Protein 7E34 (pdb70)

Secondary structure (DSSP, 8-state):
--SS-EEEEEEESSSEEEEEE--SSSS--EEEEEE---SSS-S--HHHHHHHHHHTT---TTBPPEEEEEE-SS-EEEEEE--SEEHHHHHHHTSSS---HHHHHHHHHHHHHHHHHHHHTTEE-----GGGEEE-TTS-EEE---SS-EE--STT----S--S-GGG--HHHHTT-S---THHHHHHHHHHHHHHHHSS-SS--SSHHHHHHHHHHHT-PPPTTTSTTSSS-TT--TTPPP-----HHHH-SSS-HHHHHHHHHHT-S-TTTSPPHHHHHTSGGGGS---PPPP---/---EEEEHHHHHHHHGGGGSHHHHHHHHH-SS-SSS-HHHHHHHHHHHHHHT--GGG--HHHHHHHHHHHHHHH-S-TTGGGGGHHHHSGGGHHHHHHHHHHHHHHHHHHTTT-----HHHHHHHHTTSTTSGGGG---S--/-----SEEEES-SSS----

Sequence (459 aa):
SENFQKVEKIGEGTYGVVYKARNKLTGEVVALKKIRLDTETEGVPSTAIREISLLKELNHPNIVKLLDVIHTENKLYLVFEFLHQDLKKFMDASALTGIPLPLIKSYLFQLLQGLAFCHSHRVLHRDLKPQNLLINTEGAIKLADFGLARAFGVPVRTYTHEVVTLWYRAPEILLGCKYYSTAVDIWSLGCIFAEMVTRRALFPGDSEIDQLFRIFRTLGTPDEVVWPGVTSMPDYKPSFPKWARQDFSKVVPPLDEDGRSLLSQMLHYDPNKRISAKAALAHPFFQDVTKPVPHLRLGPCLVIQRQDMTAFFKLFDDDLIQDFLWMDCCCKIADKYLLAMTFVYFKRAKFTISEHTRINFFIALYLANTVEEDEEETKYEIFPWALGKNWRKLFPNFLKLRDQLWDRIDYRAIVSRRCCEEVMAIAPTHYIWQRERSVHESWIREQTTVDHFWGLDDD

Nearest PDB structures (foldseek):
  7e34-assembly1_B-2  TM=1.007E+00  e=5.065E-21  Homo sapiens
  5uq1-assembly2_D  TM=9.738E-01  e=5.180E-18  Homo sapiens
  5uq3-assembly1_B  TM=9.791E-01  e=8.400E-16  Homo sapiens
  2c41-assembly1_C  TM=2.484E-01  e=6.853E+00  Thermosynechococcus vestitus BP-1
  5uq1-assembly1_A  TM=9.968E-01  e=3.288E-51  Homo sapiens

Structure (mmCIF, N/CA/C/O backbone):
data_7E34
#
_entry.id   7E34
#
_cell.length_a   59.340
_cell.length_b   183.525
_cell.length_c   103.829
_cell.angle_alpha   90.000
_cell.angle_beta   90.000
_cell.angle_gamma   90.000
#
_symmetry.space_group_name_H-M   'C 2 2 21'
#
loop_
_entity.id
_entity.type
_entity.pdbx_description
1 polymer 'Cyclin-dependent kinase 2'
2 polymer 'Speedy protein A'
3 polymer 'SUN domain-containing protein 1'
4 non-polymer GLYCEROL
5 non-polymer 'ZINC ION'
6 water water
#
loop_
_atom_site.group_PDB
_atom_site.id
_atom_site.type_symbol
_atom_site.label_atom_id
_atom_site.label_alt_id
_atom_site.label_comp_id
_atom_site.label_asym_id
_atom_site.label_entity_id
_atom_site.label_seq_id
_atom_site.pdbx_PDB_ins_code
_atom_site.Cartn_x
_atom_site.Cartn_y
_atom_site.Cartn_z
_atom_site.occupancy
_atom_site.B_iso_or_equiv
_atom_site.auth_seq_id
_atom_site.auth_comp_id
_atom_site.auth_asym_id
_atom_site.auth_atom_id
_atom_site.pdbx_PDB_model_num
ATOM 1 N N . SER A 1 1 ? -19.491 -40.147 9.360 1.00 65.52 1 SER A N 1
ATOM 2 C CA . SER A 1 1 ? -18.582 -41.268 9.139 1.00 65.36 1 SER A CA 1
ATOM 3 C C . SER A 1 1 ? -19.342 -42.510 8.657 1.00 69.65 1 SER A C 1
ATOM 4 O O . SER A 1 1 ? -19.211 -42.874 7.485 1.00 69.31 1 SER A O 1
ATOM 7 N N . GLU A 1 2 ? -20.153 -43.133 9.556 1.00 66.42 2 GLU A N 1
ATOM 8 C CA . GLU A 1 2 ? -21.018 -44.313 9.351 1.00 66.26 2 GLU A CA 1
ATOM 9 C C . GLU A 1 2 ? -20.251 -45.594 8.984 1.00 69.65 2 GLU A C 1
ATOM 10 O O . GLU A 1 2 ? -20.209 -46.530 9.784 1.00 69.17 2 GLU A O 1
ATOM 16 N N . ASN A 1 3 ? -19.649 -45.629 7.778 1.00 66.07 3 ASN A N 1
ATOM 17 C CA . ASN A 1 3 ? -18.885 -46.756 7.225 1.00 65.58 3 ASN A CA 1
ATOM 18 C C . ASN A 1 3 ? -17.519 -46.992 7.912 1.00 67.55 3 ASN A C 1
ATOM 19 O O . ASN A 1 3 ? -16.707 -47.774 7.407 1.00 66.61 3 ASN A O 1
ATOM 24 N N . PHE A 1 4 ? -17.289 -46.334 9.071 1.00 62.92 4 PHE A N 1
ATOM 25 C CA . PHE A 1 4 ? -16.070 -46.436 9.872 1.00 62.09 4 PHE A CA 1
ATOM 26 C C . PHE A 1 4 ? -16.430 -46.796 11.310 1.00 66.50 4 PHE A C 1
ATOM 27 O O . PHE A 1 4 ? -17.181 -46.058 11.956 1.00 66.42 4 PHE A O 1
ATOM 35 N N . GLN A 1 5 ? -15.917 -47.940 11.803 1.00 63.01 5 GLN A N 1
ATOM 36 C CA . GLN A 1 5 ? -16.149 -48.395 13.175 1.00 62.69 5 GLN A CA 1
ATOM 37 C C . GLN A 1 5 ? -15.005 -47.884 14.047 1.00 66.01 5 GLN A C 1
ATOM 38 O O . GLN A 1 5 ? -13.876 -48.363 13.924 1.00 65.50 5 GLN A O 1
ATOM 44 N N . LYS A 1 6 ? -15.296 -46.876 14.895 1.00 62.09 6 LYS A N 1
ATOM 45 C CA . LYS A 1 6 ? -14.328 -46.245 15.794 1.00 61.61 6 LYS A CA 1
ATOM 46 C C . LYS A 1 6 ? -13.851 -47.233 16.858 1.00 65.34 6 LYS A C 1
ATOM 47 O O . LYS A 1 6 ? -14.656 -47.761 17.627 1.00 64.90 6 LYS A O 1
ATOM 53 N N . VAL A 1 7 ? -12.543 -47.516 16.848 1.00 61.73 7 VAL A N 1
ATOM 54 C CA . VAL A 1 7 ? -11.865 -48.446 17.748 1.00 61.56 7 VAL A CA 1
ATOM 55 C C . VAL A 1 7 ? -11.468 -47.721 19.038 1.00 66.14 7 VAL A C 1
ATOM 56 O O . VAL A 1 7 ? -11.954 -48.095 20.109 1.00 66.26 7 VAL A O 1
ATOM 60 N N . GLU A 1 8 ? -10.606 -46.685 18.941 1.00 62.56 8 GLU A N 1
ATOM 61 C CA . GLU A 1 8 ? -10.142 -45.908 20.098 1.00 62.37 8 GLU A CA 1
ATOM 62 C C . GLU A 1 8 ? -9.688 -44.491 19.746 1.00 66.21 8 GLU A C 1
ATOM 63 O O . GLU A 1 8 ? -9.332 -44.224 18.599 1.00 65.52 8 GLU A O 1
ATOM 69 N N . LYS A 1 9 ? -9.702 -43.593 20.745 1.00 63.31 9 LYS A N 1
ATOM 70 C CA . LYS A 1 9 ? -9.268 -42.200 20.620 1.00 63.43 9 LYS A CA 1
ATOM 71 C C . LYS A 1 9 ? -7.749 -42.168 20.777 1.00 68.66 9 LYS A C 1
ATOM 72 O O . LYS A 1 9 ? -7.218 -42.837 21.667 1.00 68.68 9 LYS A O 1
ATOM 78 N N . ILE A 1 10 ? -7.052 -41.412 19.909 1.00 65.84 10 ILE A N 1
ATOM 79 C CA . ILE A 1 10 ? -5.593 -41.295 19.961 1.00 66.01 10 ILE A CA 1
ATOM 80 C C . ILE A 1 10 ? -5.182 -39.865 20.333 1.00 71.81 10 ILE A C 1
ATOM 81 O O . ILE A 1 10 ? -4.824 -39.617 21.484 1.00 71.96 10 ILE A O 1
ATOM 86 N N . GLY A 1 11 ? -5.253 -38.950 19.370 1.00 69.50 11 GLY A N 1
ATOM 87 C CA . GLY A 1 11 ? -4.894 -37.551 19.562 1.00 70.09 11 GLY A CA 1
ATOM 88 C C . GLY A 1 11 ? -6.078 -36.636 19.790 1.00 76.22 11 GLY A C 1
ATOM 89 O O . GLY A 1 11 ? -7.229 -37.031 19.579 1.00 75.97 11 GLY A O 1
ATOM 90 N N . GLU A 1 12 ? -5.788 -35.398 20.231 1.00 74.61 12 GLU A N 1
ATOM 91 C CA . GLU A 1 12 ? -6.757 -34.330 20.515 1.00 75.29 12 GLU A CA 1
ATOM 92 C C . GLU A 1 12 ? -6.020 -32.982 20.606 1.00 81.27 12 GLU A C 1
ATOM 93 O O . GLU A 1 12 ? -4.865 -32.936 21.044 1.00 80.98 12 GLU A O 1
ATOM 99 N N . GLY A 1 13 ? -6.698 -31.912 20.192 1.00 79.13 13 GLY A N 1
ATOM 100 C CA . GLY A 1 13 ? -6.174 -30.551 20.222 1.00 79.47 13 GLY A CA 1
ATOM 101 C C . GLY A 1 13 ? -7.217 -29.497 19.908 1.00 84.40 13 GLY A C 1
ATOM 102 O O . GLY A 1 13 ? -8.416 -29.730 20.088 1.00 84.10 13 GLY A O 1
ATOM 103 N N . THR A 1 14 ? -6.761 -28.321 19.448 1.00 81.68 14 THR A N 1
ATOM 104 C CA . THR A 1 14 ? -7.639 -27.211 19.057 1.00 81.82 14 THR A CA 1
ATOM 105 C C . THR A 1 14 ? -8.293 -27.550 17.719 1.00 85.99 14 THR A C 1
ATOM 106 O O . THR A 1 14 ? -9.450 -27.189 17.486 1.00 85.40 14 THR A O 1
ATOM 110 N N . TYR A 1 15 ? -7.535 -28.266 16.855 1.00 82.91 15 TYR A N 1
ATOM 111 C CA . TYR A 1 15 ? -7.932 -28.736 15.525 1.00 82.70 15 TYR A CA 1
ATOM 112 C C . TYR A 1 15 ? -9.115 -29.709 15.573 1.00 84.32 15 TYR A C 1
ATOM 113 O O . TYR A 1 15 ? -10.020 -29.614 14.741 1.00 84.05 15 TYR A O 1
ATOM 122 N N . GLY A 1 16 ? -9.090 -30.617 16.549 1.00 78.67 16 GLY A N 1
ATOM 123 C CA . GLY A 1 16 ? -10.115 -31.634 16.741 1.00 77.30 16 GLY A CA 1
ATOM 124 C C . GLY A 1 16 ? -9.627 -32.877 17.455 1.00 77.79 16 GLY A C 1
ATOM 125 O O . GLY A 1 16 ? -8.668 -32.816 18.228 1.00 77.46 16 GLY A O 1
ATOM 126 N N . VAL A 1 17 ? -10.305 -34.011 17.207 1.00 71.50 17 VAL A N 1
ATOM 127 C CA . VAL A 1 17 ? -10.013 -35.312 17.819 1.00 69.80 17 VAL A CA 1
ATOM 128 C C . VAL A 1 17 ? -9.599 -36.334 16.749 1.00 70.12 17 VAL A C 1
ATOM 129 O O . VAL A 1 17 ? -10.220 -36.392 15.687 1.00 69.92 17 VAL A O 1
ATOM 133 N N . VAL A 1 18 ? -8.564 -37.144 17.038 1.00 63.71 18 VAL A N 1
ATOM 134 C CA . VAL A 1 18 ? -8.084 -38.189 16.130 1.00 62.33 18 VAL A CA 1
ATOM 135 C C . VAL A 1 18 ? -8.450 -39.564 16.705 1.00 64.25 18 VAL A C 1
ATOM 136 O O . VAL A 1 18 ? -8.201 -39.821 17.883 1.00 63.90 18 VAL A O 1
ATOM 140 N N . TYR A 1 19 ? -9.062 -40.430 15.873 1.00 59.29 19 TYR A N 1
ATOM 141 C CA . TYR A 1 19 ? -9.497 -41.783 16.240 1.00 58.29 19 TYR A CA 1
ATOM 142 C C . TYR A 1 19 ? -8.806 -42.871 15.404 1.00 61.10 19 TYR A C 1
ATOM 143 O O . TYR A 1 19 ? -8.134 -42.570 14.419 1.00 60.65 19 TYR A O 1
ATOM 152 N N . LYS A 1 20 ? -8.998 -44.138 15.805 1.00 57.13 20 LYS A N 1
ATOM 153 C CA . LYS A 1 20 ? -8.540 -45.350 15.125 1.00 56.91 20 LYS A CA 1
ATOM 154 C C . LYS A 1 20 ? -9.837 -45.993 14.616 1.00 61.55 20 LYS A C 1
ATOM 155 O O . LYS A 1 20 ? -10.793 -46.081 15.385 1.00 61.41 20 LYS A O 1
ATOM 161 N N . ALA A 1 21 ? -9.912 -46.376 13.326 1.00 58.24 21 ALA A N 1
ATOM 162 C CA . ALA A 1 21 ? -11.151 -46.940 12.774 1.00 58.03 21 ALA A CA 1
ATOM 163 C C . ALA A 1 21 ? -10.954 -48.011 11.698 1.00 62.11 21 ALA A C 1
ATOM 164 O O . ALA A 1 21 ? -9.875 -48.105 11.120 1.00 61.19 21 ALA A O 1
ATOM 166 N N . ARG A 1 22 ? -12.007 -48.814 11.432 1.00 59.53 22 ARG A N 1
ATOM 167 C CA . ARG A 1 22 ? -12.014 -49.844 10.389 1.00 59.89 22 ARG A CA 1
ATOM 168 C C . ARG A 1 22 ? -12.794 -49.344 9.146 1.00 64.46 22 ARG A C 1
ATOM 169 O O . ARG A 1 22 ? -12.887 -48.127 8.973 1.00 64.02 22 ARG A O 1
ATOM 177 N N . ASN A 1 23 ? -13.317 -50.241 8.269 1.00 61.64 23 ASN A N 1
ATOM 178 C CA . ASN A 1 23 ? -14.018 -49.810 7.049 1.00 61.82 23 ASN A CA 1
ATOM 179 C C . ASN A 1 23 ? -15.083 -50.805 6.514 1.00 67.14 23 ASN A C 1
ATOM 180 O O . ASN A 1 23 ? -15.603 -51.635 7.265 1.00 66.71 23 ASN A O 1
ATOM 185 N N . LYS A 1 24 ? -15.429 -50.663 5.210 1.00 64.47 24 LYS A N 1
ATOM 186 C CA . LYS A 1 24 ? -16.325 -51.513 4.414 1.00 64.17 24 LYS A CA 1
ATOM 187 C C . LYS A 1 24 ? -15.477 -52.197 3.331 1.00 67.75 24 LYS A C 1
ATOM 188 O O . LYS A 1 24 ? -15.921 -53.156 2.691 1.00 67.09 24 LYS A O 1
ATOM 194 N N . LEU A 1 25 ? -14.233 -51.695 3.163 1.00 64.44 25 LEU A N 1
ATOM 195 C CA . LEU A 1 25 ? -13.181 -52.208 2.283 1.00 64.26 25 LEU A CA 1
ATOM 196 C C . LEU A 1 25 ? -12.194 -52.953 3.194 1.00 67.19 25 LEU A C 1
ATOM 197 O O . LEU A 1 25 ? -11.076 -52.492 3.446 1.00 66.46 25 LEU A O 1
ATOM 202 N N . THR A 1 26 ? -12.668 -54.097 3.739 1.00 63.32 26 THR A N 1
ATOM 203 C CA . THR A 1 26 ? -12.009 -55.000 4.700 1.00 62.82 26 THR A CA 1
ATOM 204 C C . THR A 1 26 ? -11.680 -54.281 6.013 1.00 65.92 26 THR A C 1
ATOM 205 O O . THR A 1 26 ? -12.137 -53.155 6.241 1.00 65.04 26 THR A O 1
ATOM 209 N N . GLY A 1 27 ? -10.899 -54.950 6.864 1.00 62.29 27 GLY A N 1
ATOM 210 C CA . GLY A 1 27 ? -10.446 -54.417 8.140 1.00 61.64 27 GLY A CA 1
ATOM 211 C C . GLY A 1 27 ? -9.337 -53.405 7.947 1.00 63.93 27 GLY A C 1
ATOM 212 O O . GLY A 1 27 ? -8.291 -53.508 8.591 1.00 64.40 27 GLY A O 1
ATOM 213 N N . GLU A 1 28 ? -9.559 -52.435 7.034 1.00 58.10 28 GLU A N 1
ATOM 214 C CA . GLU A 1 28 ? -8.634 -51.361 6.705 1.00 57.16 28 GLU A CA 1
ATOM 215 C C . GLU A 1 28 ? -8.574 -50.418 7.903 1.00 59.45 28 GLU A C 1
ATOM 216 O O . GLU A 1 28 ? -9.471 -49.593 8.100 1.00 59.15 28 GLU A O 1
ATOM 222 N N . VAL A 1 29 ? -7.545 -50.606 8.744 1.00 54.53 29 VAL A N 1
ATOM 223 C CA . VAL A 1 29 ? -7.336 -49.801 9.942 1.00 53.66 29 VAL A CA 1
ATOM 224 C C . VAL A 1 29 ? -6.802 -48.447 9.491 1.00 56.64 29 VAL A C 1
ATOM 225 O O . VAL A 1 29 ? -5.825 -48.385 8.741 1.00 56.61 29 VAL A O 1
ATOM 229 N N . VAL A 1 30 ? -7.510 -47.375 9.875 1.00 51.94 30 VAL A N 1
ATOM 230 C CA . VAL A 1 30 ? -7.214 -45.994 9.481 1.00 51.02 30 VAL A CA 1
ATOM 231 C C . VAL A 1 30 ? -7.148 -45.029 10.678 1.00 53.59 30 VAL A C 1
ATOM 232 O O . VAL A 1 30 ? -7.419 -45.422 11.817 1.00 52.88 30 VAL A O 1
ATOM 236 N N . ALA A 1 31 ? -6.790 -43.764 10.400 1.00 49.11 31 ALA A N 1
ATOM 237 C CA . ALA A 1 31 ? -6.733 -42.686 11.374 1.00 48.25 31 ALA A CA 1
ATOM 238 C C . ALA A 1 31 ? -7.789 -41.662 10.962 1.00 51.78 31 ALA A C 1
ATOM 239 O O . ALA A 1 31 ? -7.583 -40.916 10.003 1.00 51.71 31 ALA A O 1
ATOM 241 N N . LEU A 1 32 ? -8.951 -41.681 11.640 1.00 47.80 32 LEU A N 1
ATOM 242 C CA . LEU A 1 32 ? -10.073 -40.782 11.369 1.00 47.52 32 LEU A CA 1
ATOM 243 C C . LEU A 1 32 ? -9.951 -39.492 12.188 1.00 53.35 32 LEU A C 1
ATOM 244 O O . LEU A 1 32 ? -10.132 -39.519 13.407 1.00 53.13 32 LEU A O 1
ATOM 249 N N . LYS A 1 33 ? -9.641 -38.368 11.516 1.00 51.49 33 LYS A N 1
ATOM 250 C CA . LYS A 1 33 ? -9.473 -37.055 12.150 1.00 52.17 33 LYS A CA 1
ATOM 251 C C . LYS A 1 33 ? -10.743 -36.194 12.021 1.00 59.40 33 LYS A C 1
ATOM 252 O O . LYS A 1 33 ? -11.107 -35.780 10.918 1.00 59.10 33 LYS A O 1
ATOM 258 N N . LYS A 1 34 ? -11.421 -35.954 13.156 1.00 58.45 34 LYS A N 1
ATOM 259 C CA . LYS A 1 34 ? -12.639 -35.146 13.241 1.00 59.53 34 LYS A CA 1
ATOM 260 C C . LYS A 1 34 ? -12.210 -33.703 13.504 1.00 66.98 34 LYS A C 1
ATOM 261 O O . LYS A 1 34 ? -11.453 -33.454 14.440 1.00 65.85 34 LYS A O 1
ATOM 267 N N . ILE A 1 35 ? -12.657 -32.765 12.655 1.00 67.44 35 ILE A N 1
ATOM 268 C CA . ILE A 1 35 ? -12.290 -31.350 12.757 1.00 69.00 35 ILE A CA 1
ATOM 269 C C . ILE A 1 35 ? -13.317 -30.546 13.560 1.00 78.16 35 ILE A C 1
ATOM 270 O O . ILE A 1 35 ? -14.528 -30.672 13.336 1.00 77.94 35 ILE A O 1
ATOM 275 N N . ARG A 1 36 ? -12.804 -29.712 14.493 1.00 78.13 36 ARG A N 1
ATOM 276 C CA . ARG A 1 36 ? -13.579 -28.810 15.339 1.00 79.44 36 ARG A CA 1
ATOM 277 C C . ARG A 1 36 ? -13.987 -27.577 14.514 1.00 86.45 36 ARG A C 1
ATOM 278 O O . ARG A 1 36 ? -13.186 -26.650 14.337 1.00 85.79 36 ARG A O 1
ATOM 286 N N . LEU A 1 37 ? -15.220 -27.599 13.966 1.00 85.56 37 LEU A N 1
ATOM 287 C CA . LEU A 1 37 ? -15.762 -26.504 13.158 1.00 86.58 37 LEU A CA 1
ATOM 288 C C . LEU A 1 37 ? -16.117 -25.322 14.051 1.00 93.96 37 LEU A C 1
ATOM 289 O O . LEU A 1 37 ? -16.788 -25.512 15.073 1.00 93.62 37 LEU A O 1
ATOM 294 N N . ASP A 1 38 ? -15.652 -24.105 13.664 1.00 92.88 38 ASP A N 1
ATOM 295 C CA . ASP A 1 38 ? -15.833 -22.830 14.378 1.00 93.70 38 ASP A CA 1
ATOM 296 C C . ASP A 1 38 ? -17.258 -22.606 14.919 1.00 98.67 38 ASP A C 1
ATOM 297 O O . ASP A 1 38 ? -18.238 -22.993 14.275 1.00 98.15 38 ASP A O 1
ATOM 302 N N . THR A 1 39 ? -17.351 -22.001 16.123 1.00 95.83 39 THR A N 1
ATOM 303 C CA . THR A 1 39 ? -18.602 -21.745 16.846 1.00 95.78 39 THR A CA 1
ATOM 304 C C . THR A 1 39 ? -19.479 -20.659 16.193 1.00 99.43 39 THR A C 1
ATOM 305 O O . THR A 1 39 ? -20.693 -20.859 16.085 1.00 99.01 39 THR A O 1
ATOM 309 N N . GLU A 1 40 ? -18.879 -19.515 15.779 1.00 95.59 40 GLU A N 1
ATOM 310 C CA . GLU A 1 40 ? -19.624 -18.398 15.180 1.00 95.08 40 GLU A CA 1
ATOM 311 C C . GLU A 1 40 ? -19.679 -18.441 13.648 1.00 96.74 40 GLU A C 1
ATOM 312 O O . GLU A 1 40 ? -20.771 -18.329 13.078 1.00 96.10 40 GLU A O 1
ATOM 318 N N . THR A 1 41 ? -18.509 -18.572 12.990 1.00 91.53 41 THR A N 1
ATOM 319 C CA . THR A 1 41 ? -18.411 -18.597 11.526 1.00 90.43 41 THR A CA 1
ATOM 320 C C . THR A 1 41 ? -18.996 -19.873 10.912 1.00 92.12 41 THR A C 1
ATOM 321 O O . THR A 1 41 ? -19.512 -19.818 9.793 1.00 91.87 41 THR A O 1
ATOM 325 N N . GLU A 1 42 ? -18.897 -21.016 11.647 1.00 86.39 42 GLU A N 1
ATOM 326 C CA . GLU A 1 42 ? -19.300 -22.390 11.280 1.00 84.89 42 GLU A CA 1
ATOM 327 C C . GLU A 1 42 ? -18.749 -22.787 9.874 1.00 85.10 42 GLU A C 1
ATOM 328 O O . GLU A 1 42 ? -19.341 -23.599 9.153 1.00 84.88 42 GLU A O 1
ATOM 334 N N . GLY A 1 43 ? -17.581 -22.222 9.555 1.00 78.10 43 GLY A N 1
ATOM 335 C CA . GLY A 1 43 ? -16.835 -22.456 8.327 1.00 76.08 43 GLY A CA 1
ATOM 336 C C . GLY A 1 43 ? -15.600 -23.293 8.593 1.00 75.38 43 GLY A C 1
ATOM 337 O O . GLY A 1 43 ? -15.117 -23.343 9.730 1.00 74.85 43 GLY A O 1
ATOM 338 N N . VAL A 1 44 ? -15.093 -23.970 7.547 1.00 68.37 44 VAL A N 1
ATOM 339 C CA . VAL A 1 44 ? -13.915 -24.840 7.621 1.00 66.45 44 VAL A CA 1
ATOM 340 C C . VAL A 1 44 ? -12.675 -23.990 7.972 1.00 67.52 44 VAL A C 1
ATOM 341 O O . VAL A 1 44 ? -12.481 -22.952 7.339 1.00 66.90 44 VAL A O 1
ATOM 345 N N . PRO A 1 45 ? -11.865 -24.363 9.001 1.00 62.16 45 PRO A N 1
ATOM 346 C CA . PRO A 1 45 ? -10.689 -23.540 9.350 1.00 61.30 45 PRO A CA 1
ATOM 347 C C . PRO A 1 45 ? -9.654 -23.464 8.233 1.00 63.90 45 PRO A C 1
ATOM 348 O O . PRO A 1 45 ? -9.526 -24.409 7.449 1.00 63.59 45 PRO A O 1
ATOM 352 N N . SER A 1 46 ? -8.914 -22.339 8.168 1.00 59.29 46 SER A N 1
ATOM 353 C CA . SER A 1 46 ? -7.869 -22.104 7.166 1.00 58.56 46 SER A CA 1
ATOM 354 C C . SER A 1 46 ? -6.827 -23.216 7.191 1.00 60.97 46 SER A C 1
ATOM 355 O O . SER A 1 46 ? -6.353 -23.628 6.132 1.00 60.53 46 SER A O 1
ATOM 358 N N . THR A 1 47 ? -6.526 -23.735 8.401 1.00 56.48 47 THR A N 1
ATOM 359 C CA . THR A 1 47 ? -5.586 -24.832 8.646 1.00 55.69 47 THR A CA 1
ATOM 360 C C . THR A 1 47 ? -6.067 -26.132 8.017 1.00 57.36 47 THR A C 1
ATOM 361 O O . THR A 1 47 ? -5.248 -26.900 7.518 1.00 56.88 47 THR A O 1
ATOM 365 N N . ALA A 1 48 ? -7.383 -26.379 8.041 1.00 52.48 48 ALA A N 1
ATOM 366 C CA . ALA A 1 48 ? -7.958 -27.589 7.467 1.00 52.01 48 ALA A CA 1
ATOM 367 C C . ALA A 1 48 ? -7.915 -27.547 5.945 1.00 54.58 48 ALA A C 1
ATOM 368 O O . ALA A 1 48 ? -7.494 -28.530 5.332 1.00 54.03 48 ALA A O 1
ATOM 370 N N . ILE A 1 49 ? -8.314 -26.405 5.339 1.00 50.35 49 ILE A N 1
ATOM 371 C CA . ILE A 1 49 ? -8.301 -26.221 3.882 1.00 49.60 49 ILE A CA 1
ATOM 372 C C . ILE A 1 49 ? -6.879 -26.416 3.348 1.00 52.80 49 ILE A C 1
ATOM 373 O O . ILE A 1 49 ? -6.693 -27.212 2.435 1.00 52.45 49 ILE A O 1
ATOM 378 N N . ARG A 1 50 ? -5.881 -25.757 3.971 1.00 48.61 50 ARG A N 1
ATOM 379 C CA . ARG A 1 50 ? -4.466 -25.866 3.596 1.00 48.01 50 ARG A CA 1
ATOM 380 C C . ARG A 1 50 ? -3.945 -27.307 3.690 1.00 51.24 50 ARG A C 1
ATOM 381 O O . ARG A 1 50 ? -3.282 -27.762 2.760 1.00 50.98 50 ARG A O 1
ATOM 389 N N . GLU A 1 51 ? -4.296 -28.034 4.777 1.00 46.88 51 GLU A N 1
ATOM 390 C CA . GLU A 1 51 ? -3.899 -29.427 5.014 1.00 46.18 51 GLU A CA 1
ATOM 391 C C . GLU A 1 51 ? -4.495 -30.369 3.962 1.00 48.90 51 GLU A C 1
ATOM 392 O O . GLU A 1 51 ? -3.751 -31.135 3.348 1.00 48.61 51 GLU A O 1
ATOM 398 N N . ILE A 1 52 ? -5.824 -30.303 3.752 1.00 44.36 52 ILE A N 1
ATOM 399 C CA . ILE A 1 52 ? -6.530 -31.139 2.780 1.00 43.79 52 ILE A CA 1
ATOM 400 C C . ILE A 1 52 ? -6.090 -30.815 1.349 1.00 47.46 52 ILE A C 1
ATOM 401 O O . ILE A 1 52 ? -5.816 -31.740 0.584 1.00 47.76 52 ILE A O 1
ATOM 406 N N . SER A 1 53 ? -5.997 -29.515 1.000 1.00 42.87 53 SER A N 1
ATOM 407 C CA . SER A 1 53 ? -5.597 -29.067 -0.337 1.00 42.08 53 SER A CA 1
ATOM 408 C C . SER A 1 53 ? -4.174 -29.481 -0.712 1.00 44.79 53 SER A C 1
ATOM 409 O O . SER A 1 53 ? -3.926 -29.759 -1.885 1.00 44.65 53 SER A O 1
ATOM 412 N N . LEU A 1 54 ? -3.254 -29.543 0.270 1.00 39.91 54 LEU A N 1
ATOM 413 C CA . LEU A 1 54 ? -1.878 -29.964 0.013 1.00 39.23 54 LEU A CA 1
ATOM 414 C C . LEU A 1 54 ? -1.764 -31.485 -0.079 1.00 42.91 54 LEU A C 1
ATOM 415 O O . LEU A 1 54 ? -1.243 -31.995 -1.074 1.00 42.58 54 LEU A O 1
ATOM 420 N N . LEU A 1 55 ? -2.285 -32.208 0.936 1.00 39.19 55 LEU A N 1
ATOM 421 C CA . LEU A 1 55 ? -2.254 -33.674 1.012 1.00 38.86 55 LEU A CA 1
ATOM 422 C C . LEU A 1 55 ? -3.011 -34.385 -0.124 1.00 42.88 55 LEU A C 1
ATOM 423 O O . LEU A 1 55 ? -2.719 -35.551 -0.410 1.00 42.45 55 LEU A O 1
ATOM 428 N N . LYS A 1 56 ? -3.950 -33.680 -0.787 1.00 39.56 56 LYS A N 1
ATOM 429 C CA . LYS A 1 56 ? -4.712 -34.211 -1.918 1.00 39.74 56 LYS A CA 1
ATOM 430 C C . LYS A 1 56 ? -3.800 -34.282 -3.164 1.00 44.47 56 LYS A C 1
ATOM 431 O O . LYS A 1 56 ? -4.158 -34.933 -4.152 1.00 43.77 56 LYS A O 1
ATOM 437 N N . GLU A 1 57 ? -2.609 -33.633 -3.090 1.00 41.84 57 GLU A N 1
ATOM 438 C CA . GLU A 1 57 ? -1.619 -33.555 -4.167 1.00 41.88 57 GLU A CA 1
ATOM 439 C C . GLU A 1 57 ? -0.201 -34.055 -3.772 1.00 45.39 57 GLU A C 1
ATOM 440 O O . GLU A 1 57 ? 0.689 -34.078 -4.628 1.00 45.16 57 GLU A O 1
ATOM 446 N N . LEU A 1 58 ? -0.005 -34.498 -2.512 1.00 41.55 58 LEU A N 1
ATOM 447 C CA . LEU A 1 58 ? 1.291 -35.008 -2.040 1.00 41.39 58 LEU A CA 1
ATOM 448 C C . LEU A 1 58 ? 1.302 -36.532 -1.887 1.00 45.94 58 LEU A C 1
ATOM 449 O O . LEU A 1 58 ? 0.754 -37.065 -0.917 1.00 45.58 58 LEU A O 1
ATOM 454 N N . ASN A 1 59 ? 1.925 -37.235 -2.844 1.00 43.07 59 ASN A N 1
ATOM 455 C CA . ASN A 1 59 ? 2.000 -38.694 -2.799 1.00 43.26 59 ASN A CA 1
ATOM 456 C C . ASN A 1 59 ? 3.450 -39.187 -2.793 1.00 46.95 59 ASN A C 1
ATOM 457 O O . ASN A 1 59 ? 4.022 -39.504 -3.840 1.00 47.03 59 ASN A O 1
ATOM 462 N N . HIS A 1 60 ? 4.038 -39.228 -1.586 1.00 42.48 60 HIS A N 1
ATOM 463 C CA . HIS A 1 60 ? 5.410 -39.654 -1.314 1.00 41.77 60 HIS A CA 1
ATOM 464 C C . HIS A 1 60 ? 5.400 -40.729 -0.204 1.00 45.09 60 HIS A C 1
ATOM 465 O O . HIS A 1 60 ? 4.586 -40.621 0.722 1.00 44.64 60 HIS A O 1
ATOM 472 N N . PRO A 1 61 ? 6.287 -41.762 -0.258 1.00 40.77 61 PRO A N 1
ATOM 473 C CA . PRO A 1 61 ? 6.268 -42.803 0.789 1.00 40.20 61 PRO A CA 1
ATOM 474 C C . PRO A 1 61 ? 6.622 -42.336 2.204 1.00 43.49 61 PRO A C 1
ATOM 475 O O . PRO A 1 61 ? 6.408 -43.093 3.151 1.00 43.46 61 PRO A O 1
ATOM 479 N N . ASN A 1 62 ? 7.157 -41.107 2.352 1.00 39.20 62 ASN A N 1
ATOM 480 C CA . ASN A 1 62 ? 7.538 -40.544 3.653 1.00 38.59 62 ASN A CA 1
ATOM 481 C C . ASN A 1 62 ? 6.663 -39.346 4.069 1.00 40.56 62 ASN A C 1
ATOM 482 O O . ASN A 1 62 ? 7.091 -38.498 4.853 1.00 39.56 62 ASN A O 1
ATOM 487 N N . ILE A 1 63 ? 5.428 -39.302 3.542 1.00 36.58 63 ILE A N 1
ATOM 488 C CA . ILE A 1 63 ? 4.398 -38.298 3.815 1.00 36.29 63 ILE A CA 1
ATOM 489 C C . ILE A 1 63 ? 3.111 -39.077 4.086 1.00 42.05 63 ILE A C 1
ATOM 490 O O . ILE A 1 63 ? 2.757 -39.954 3.291 1.00 42.47 63 ILE A O 1
ATOM 495 N N . VAL A 1 64 ? 2.431 -38.776 5.212 1.00 39.31 64 VAL A N 1
ATOM 496 C CA . VAL A 1 64 ? 1.196 -39.449 5.623 1.00 39.61 64 VAL A CA 1
ATOM 497 C C . VAL A 1 64 ? 0.106 -39.316 4.535 1.00 44.76 64 VAL A C 1
ATOM 498 O O . VAL A 1 64 ? -0.232 -38.205 4.124 1.00 44.92 64 VAL A O 1
ATOM 502 N N . LYS A 1 65 ? -0.376 -40.463 4.027 1.00 41.54 65 LYS A N 1
ATOM 503 C CA . LYS A 1 65 ? -1.371 -40.531 2.957 1.00 41.26 65 LYS A CA 1
ATOM 504 C C . LYS A 1 65 ? -2.798 -40.205 3.402 1.00 44.75 65 LYS A C 1
ATOM 505 O O . LYS A 1 65 ? -3.305 -40.797 4.360 1.00 44.58 65 LYS A O 1
ATOM 511 N N . LEU A 1 66 ? -3.441 -39.260 2.691 1.00 40.62 66 LEU A N 1
ATOM 512 C CA . LEU A 1 66 ? -4.831 -38.870 2.926 1.00 40.30 66 LEU A CA 1
ATOM 513 C C . LEU A 1 66 ? -5.695 -39.769 2.040 1.00 43.59 66 LEU A C 1
ATOM 514 O O . LEU A 1 66 ? -5.472 -39.845 0.832 1.00 42.85 66 LEU A O 1
ATOM 519 N N . LEU A 1 67 ? -6.654 -40.473 2.648 1.00 40.08 67 LEU A N 1
ATOM 520 C CA . LEU A 1 67 ? -7.489 -41.439 1.942 1.00 39.65 67 LEU A CA 1
ATOM 521 C C . LEU A 1 67 ? -8.848 -40.901 1.524 1.00 45.23 67 LEU A C 1
ATOM 522 O O . LEU A 1 67 ? -9.230 -41.096 0.371 1.00 45.42 67 LEU A O 1
ATOM 527 N N . ASP A 1 68 ? -9.582 -40.244 2.435 1.00 42.91 68 ASP A N 1
ATOM 528 C CA . ASP A 1 68 ? -10.897 -39.687 2.115 1.00 43.65 68 ASP A CA 1
ATOM 529 C C . ASP A 1 68 ? -11.211 -38.422 2.902 1.00 49.98 68 ASP A C 1
ATOM 530 O O . ASP A 1 68 ? -10.623 -38.184 3.960 1.00 49.86 68 ASP A O 1
ATOM 535 N N . VAL A 1 69 ? -12.110 -37.583 2.353 1.00 48.16 69 VAL A N 1
ATOM 536 C CA . VAL A 1 69 ? -12.542 -36.326 2.970 1.00 48.46 69 VAL A CA 1
ATOM 537 C C . VAL A 1 69 ? -14.076 -36.273 2.996 1.00 52.83 69 VAL A C 1
ATOM 538 O O . VAL A 1 69 ? -14.711 -36.070 1.961 1.00 52.60 69 VAL A O 1
ATOM 542 N N . ILE A 1 70 ? -14.654 -36.481 4.186 1.00 49.93 70 ILE A N 1
ATOM 543 C CA . ILE A 1 70 ? -16.095 -36.452 4.434 1.00 50.18 70 ILE A CA 1
ATOM 544 C C . ILE A 1 70 ? -16.450 -35.046 4.936 1.00 55.59 70 ILE A C 1
ATOM 545 O O . ILE A 1 70 ? -16.000 -34.647 6.011 1.00 54.73 70 ILE A O 1
ATOM 550 N N . HIS A 1 71 ? -17.218 -34.287 4.141 1.00 53.86 71 HIS A N 1
ATOM 551 C CA . HIS A 1 71 ? -17.638 -32.939 4.521 1.00 54.49 71 HIS A CA 1
ATOM 552 C C . HIS A 1 71 ? -19.160 -32.816 4.485 1.00 60.94 71 HIS A C 1
ATOM 553 O O . HIS A 1 71 ? -19.796 -33.104 3.465 1.00 60.70 71 HI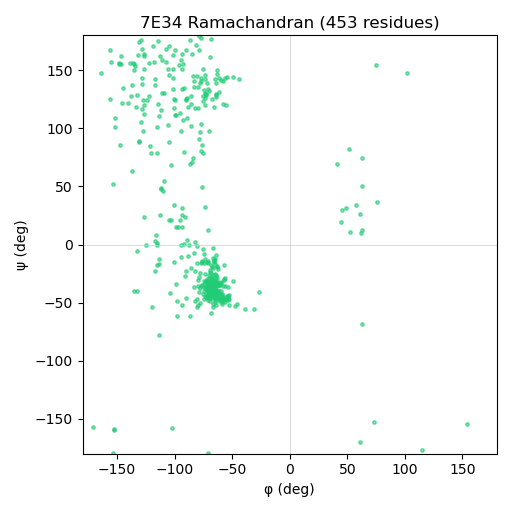S A O 1
ATOM 560 N N . THR A 1 72 ? -19.730 -32.402 5.623 1.00 59.05 72 THR A N 1
ATOM 561 C CA . THR A 1 72 ? -21.164 -32.183 5.819 1.00 59.64 72 THR A CA 1
ATOM 562 C C . THR A 1 72 ? -21.402 -30.812 6.459 1.00 64.43 72 THR A C 1
ATOM 563 O O . THR A 1 72 ? -20.439 -30.130 6.829 1.00 63.98 72 THR A O 1
ATOM 567 N N . GLU A 1 73 ? -22.688 -30.416 6.583 1.00 61.55 73 GLU A N 1
ATOM 568 C CA . GLU A 1 73 ? -23.158 -29.155 7.171 1.00 61.60 73 GLU A CA 1
ATOM 569 C C . GLU A 1 73 ? -22.356 -28.713 8.404 1.00 65.42 73 GLU A C 1
ATOM 570 O O . GLU A 1 73 ? -21.812 -27.607 8.404 1.00 65.49 73 GLU A O 1
ATOM 576 N N . ASN A 1 74 ? -22.259 -29.591 9.428 1.00 61.07 74 ASN A N 1
ATOM 577 C CA . ASN A 1 74 ? -21.571 -29.307 10.690 1.00 60.42 74 ASN A CA 1
ATOM 578 C C . ASN A 1 74 ? -20.329 -30.189 10.938 1.00 61.50 74 ASN A C 1
ATOM 579 O O . ASN A 1 74 ? -19.680 -30.038 11.977 1.00 60.53 74 ASN A O 1
ATOM 584 N N . LYS A 1 75 ? -19.985 -31.087 9.988 1.00 56.64 75 LYS A N 1
ATOM 585 C CA . LYS A 1 75 ? -18.844 -31.999 10.149 1.00 55.69 75 LYS A CA 1
ATOM 586 C C . LYS A 1 75 ? -17.765 -31.919 9.057 1.00 56.10 75 LYS A C 1
ATOM 587 O O . LYS A 1 75 ? -18.044 -31.503 7.930 1.00 55.68 75 LYS A O 1
ATOM 593 N N . LEU A 1 76 ? -16.531 -32.343 9.412 1.00 49.83 76 LEU A N 1
ATOM 594 C CA . LEU A 1 76 ? -15.372 -32.450 8.524 1.00 48.50 76 LEU A CA 1
ATOM 595 C C . LEU A 1 76 ? -14.415 -33.547 8.998 1.00 50.43 76 LEU A C 1
ATOM 596 O O . LEU A 1 76 ? -13.632 -33.349 9.930 1.00 48.96 76 LEU A O 1
ATOM 601 N N . TYR A 1 77 ? -14.497 -34.708 8.341 1.00 46.83 77 TYR A N 1
ATOM 602 C CA . TYR A 1 77 ? -13.673 -35.873 8.637 1.00 46.51 77 TYR A CA 1
ATOM 603 C C . TYR A 1 77 ? -12.523 -36.040 7.654 1.00 47.76 77 TYR A C 1
ATOM 604 O O . TYR A 1 77 ? -12.667 -35.771 6.462 1.00 46.97 77 TYR A O 1
ATOM 613 N N . LEU A 1 78 ? -11.382 -36.497 8.169 1.00 42.86 78 LEU A N 1
ATOM 614 C CA . LEU A 1 78 ? -10.168 -36.722 7.398 1.00 41.78 78 LEU A CA 1
ATOM 615 C C . LEU A 1 78 ? -9.692 -38.142 7.634 1.00 44.00 78 LEU A C 1
ATOM 616 O O . LEU A 1 78 ? -9.281 -38.479 8.748 1.00 43.85 78 LEU A O 1
ATOM 621 N N . VAL A 1 79 ? -9.768 -38.979 6.598 1.00 38.91 79 VAL A N 1
ATOM 622 C CA . VAL A 1 79 ? -9.315 -40.363 6.674 1.00 38.24 79 VAL A CA 1
ATOM 623 C C . VAL A 1 79 ? -7.829 -40.394 6.285 1.00 42.60 79 VAL A C 1
ATOM 624 O O . VAL A 1 79 ? -7.444 -39.847 5.248 1.00 41.52 79 VAL A O 1
ATOM 628 N N . PHE A 1 80 ? -6.997 -40.976 7.162 1.00 40.55 80 PHE A N 1
ATOM 629 C CA . PHE A 1 80 ? -5.546 -41.092 6.995 1.00 41.05 80 PHE A CA 1
ATOM 630 C C . PHE A 1 80 ? -5.087 -42.527 7.142 1.00 46.62 80 PHE A C 1
ATOM 631 O O . PHE A 1 80 ? -5.808 -43.352 7.714 1.00 46.18 80 PHE A O 1
ATOM 639 N N . GLU A 1 81 ? -3.853 -42.813 6.681 1.00 44.07 81 GLU A N 1
ATOM 640 C CA . GLU A 1 81 ? -3.258 -44.132 6.848 1.00 44.31 81 GLU A CA 1
ATOM 641 C C . GLU A 1 81 ? -2.864 -44.296 8.320 1.00 49.62 81 GLU A C 1
ATOM 642 O O . GLU A 1 81 ? -2.274 -43.380 8.902 1.00 48.86 81 GLU A O 1
ATOM 648 N N . PHE A 1 82 ? -3.273 -45.416 8.943 1.00 47.59 82 PHE A N 1
ATOM 649 C CA . PHE A 1 82 ? -2.950 -45.669 10.341 1.00 47.98 82 PHE A CA 1
ATOM 650 C C . PHE A 1 82 ? -1.465 -45.982 10.486 1.00 53.37 82 PHE A C 1
ATOM 651 O O . PHE A 1 82 ? -0.909 -46.762 9.708 1.00 53.44 82 PHE A O 1
ATOM 659 N N . LEU A 1 83 ? -0.832 -45.353 11.476 1.00 50.45 83 LEU A N 1
ATOM 660 C CA . LEU A 1 83 ? 0.570 -45.552 11.819 1.00 50.59 83 LEU A CA 1
ATOM 661 C C . LEU A 1 83 ? 0.615 -45.711 13.331 1.00 55.67 83 LEU A C 1
ATOM 662 O O . LEU A 1 83 ? 0.161 -44.824 14.060 1.00 55.58 83 LEU A O 1
ATOM 667 N N . HIS A 1 84 ? 1.088 -46.891 13.781 1.00 52.71 84 HIS A N 1
ATOM 668 C CA . HIS A 1 84 ? 1.181 -47.385 15.164 1.00 52.63 84 HIS A CA 1
ATOM 669 C C . HIS A 1 84 ? 1.405 -46.295 16.224 1.00 55.50 84 HIS A C 1
ATOM 670 O O . HIS A 1 84 ? 0.585 -46.190 17.140 1.00 54.73 84 HIS A O 1
ATOM 677 N N . GLN A 1 85 ? 2.465 -45.464 16.081 1.00 51.80 85 GLN A N 1
ATOM 678 C CA . GLN A 1 85 ? 2.754 -44.358 17.013 1.00 51.53 85 GLN A CA 1
ATOM 679 C C . GLN A 1 85 ? 3.592 -43.228 16.391 1.00 55.21 85 GLN A C 1
ATOM 680 O O . GLN A 1 85 ? 4.137 -43.386 15.298 1.00 54.45 85 GLN A O 1
ATOM 686 N N . ASP A 1 86 ? 3.672 -42.084 17.098 1.00 51.92 86 ASP A N 1
ATOM 687 C CA . ASP A 1 86 ? 4.449 -40.916 16.684 1.00 51.80 86 ASP A CA 1
ATOM 688 C C . ASP A 1 86 ? 5.865 -41.005 17.247 1.00 55.58 86 ASP A C 1
ATOM 689 O O . ASP A 1 86 ? 6.126 -41.850 18.109 1.00 54.90 86 ASP A O 1
ATOM 694 N N . LEU A 1 87 ? 6.781 -40.151 16.748 1.00 52.24 87 LEU A N 1
ATOM 695 C CA . LEU A 1 87 ? 8.177 -40.127 17.184 1.00 51.96 87 LEU A CA 1
ATOM 696 C C . LEU A 1 87 ? 8.306 -39.821 18.672 1.00 56.55 87 LEU A C 1
ATOM 697 O O . LEU A 1 87 ? 9.043 -40.533 19.350 1.00 56.41 87 LEU A O 1
ATOM 702 N N . LYS A 1 88 ? 7.555 -38.813 19.187 1.00 53.28 88 LYS A N 1
ATOM 703 C CA . LYS A 1 88 ? 7.563 -38.420 20.603 1.00 53.19 88 LYS A CA 1
ATOM 704 C C . LYS A 1 88 ? 7.291 -39.616 21.534 1.00 57.41 88 LYS A C 1
ATOM 705 O O . LYS A 1 88 ? 8.064 -39.831 22.468 1.00 56.71 88 LYS A O 1
ATOM 711 N N . LYS A 1 89 ? 6.245 -40.424 21.235 1.00 54.58 89 LYS A N 1
ATOM 712 C CA . LYS A 1 89 ? 5.891 -41.631 21.996 1.00 54.67 89 LYS A CA 1
ATOM 713 C C . LYS A 1 89 ? 6.993 -42.701 21.953 1.00 59.79 89 LYS A C 1
ATOM 714 O O . LYS A 1 89 ? 7.147 -43.450 22.916 1.00 59.41 89 LYS A O 1
ATOM 720 N N . PHE A 1 90 ? 7.764 -42.754 20.851 1.00 57.61 90 PHE A N 1
ATOM 721 C CA . PHE A 1 90 ? 8.875 -43.688 20.672 1.00 58.14 90 PHE A CA 1
ATOM 722 C C . PHE A 1 90 ? 10.124 -43.193 21.401 1.00 63.84 90 PHE A C 1
ATOM 723 O O . PHE A 1 90 ? 10.883 -44.010 21.928 1.00 63.50 90 PHE A O 1
ATOM 731 N N . MET A 1 91 ? 10.339 -41.861 21.427 1.00 61.73 91 MET A N 1
ATOM 732 C CA . MET A 1 91 ? 11.481 -41.241 22.107 1.00 62.32 91 MET A CA 1
ATOM 733 C C . MET A 1 91 ? 11.289 -41.318 23.620 1.00 67.63 91 MET A C 1
ATOM 734 O O . MET A 1 91 ? 12.268 -41.428 24.355 1.00 67.39 91 MET A O 1
ATOM 739 N N . ASP A 1 92 ? 10.027 -41.279 24.077 1.00 65.21 92 ASP A N 1
ATOM 740 C CA . ASP A 1 92 ? 9.667 -41.407 25.485 1.00 65.48 92 ASP A CA 1
ATOM 741 C C . ASP A 1 92 ? 9.826 -42.870 25.931 1.00 70.42 92 ASP A C 1
ATOM 742 O O . ASP A 1 92 ? 10.279 -43.118 27.053 1.00 70.03 92 ASP A O 1
ATOM 747 N N . ALA A 1 93 ? 9.474 -43.831 25.041 1.00 67.54 93 ALA A N 1
ATOM 748 C CA . ALA A 1 93 ? 9.589 -45.273 25.289 1.00 67.74 93 ALA A CA 1
ATOM 749 C C . ALA A 1 93 ? 11.052 -45.727 25.306 1.00 73.21 93 ALA A C 1
ATOM 750 O O . ALA A 1 93 ? 11.391 -46.655 26.042 1.00 73.02 93 ALA A O 1
ATOM 752 N N . SER A 1 94 ? 11.908 -45.070 24.493 1.00 70.78 94 SER A N 1
ATOM 753 C CA . SER A 1 94 ? 13.349 -45.327 24.389 1.00 70.90 94 SER A CA 1
ATOM 754 C C . SER A 1 94 ? 14.129 -44.117 24.962 1.00 75.19 94 SER A C 1
ATOM 755 O O . SER A 1 94 ? 15.062 -43.604 24.336 1.00 74.53 94 SER A O 1
ATOM 758 N N . ALA A 1 95 ? 13.716 -43.654 26.157 1.00 72.39 95 ALA A N 1
ATOM 759 C CA . ALA A 1 95 ? 14.314 -42.506 26.839 1.00 72.57 95 ALA A CA 1
ATOM 760 C C . ALA A 1 95 ? 15.462 -42.908 27.762 1.00 77.79 95 ALA A C 1
ATOM 761 O O . ALA A 1 95 ? 16.320 -42.076 28.077 1.00 77.31 95 ALA A O 1
ATOM 763 N N . LEU A 1 96 ? 15.474 -44.175 28.201 1.00 75.41 96 LEU A N 1
ATOM 764 C CA . LEU A 1 96 ? 16.505 -44.685 29.104 1.00 75.77 96 LEU A CA 1
ATOM 765 C C . LEU A 1 96 ? 17.523 -45.562 28.384 1.00 80.68 96 LEU A C 1
ATOM 766 O O . LEU A 1 96 ? 18.722 -45.422 28.631 1.00 80.55 96 LEU A O 1
ATOM 771 N N . THR A 1 97 ? 17.057 -46.434 27.472 1.00 77.52 97 THR A N 1
ATOM 772 C CA . THR A 1 97 ? 17.937 -47.283 26.667 1.00 77.30 97 THR A CA 1
ATOM 773 C C . THR A 1 97 ? 18.530 -46.437 25.532 1.00 80.75 97 THR A C 1
ATOM 774 O O . THR A 1 97 ? 19.752 -46.410 25.362 1.00 80.63 97 THR A O 1
ATOM 778 N N . GLY A 1 98 ? 17.659 -45.731 24.806 1.00 76.22 98 GLY A N 1
ATOM 779 C CA . GLY A 1 98 ? 18.032 -44.866 23.693 1.00 75.45 98 GLY A CA 1
ATOM 780 C C . GLY A 1 98 ? 17.776 -45.495 22.341 1.00 77.92 98 GLY A C 1
ATOM 781 O O . GLY A 1 98 ? 17.877 -46.718 22.197 1.00 77.49 98 GLY A O 1
ATOM 782 N N . ILE A 1 99 ? 17.437 -44.653 21.340 1.00 73.41 99 ILE A N 1
ATOM 783 C CA . ILE A 1 99 ? 17.188 -45.076 19.955 1.00 72.72 99 ILE A CA 1
ATOM 784 C C . ILE A 1 99 ? 18.555 -45.438 19.341 1.00 75.82 99 ILE A C 1
ATOM 785 O O . ILE A 1 99 ? 19.475 -44.623 19.446 1.00 75.47 99 ILE A O 1
ATOM 790 N N . PRO A 1 100 ? 18.737 -46.635 18.724 1.00 71.72 100 PRO A N 1
ATOM 791 C CA . PRO A 1 100 ? 20.052 -46.960 18.140 1.00 71.49 100 PRO A CA 1
ATOM 792 C C . PRO A 1 100 ? 20.436 -46.014 17.001 1.00 75.79 100 PRO A C 1
ATOM 793 O O . PRO A 1 100 ? 19.555 -45.534 16.279 1.00 74.73 100 PRO A O 1
ATOM 797 N N . LEU A 1 101 ? 21.752 -45.726 16.863 1.00 73.26 101 LEU A N 1
ATOM 798 C CA . LEU A 1 101 ? 22.290 -44.827 15.832 1.00 73.26 101 LEU A CA 1
ATOM 799 C C . LEU A 1 101 ? 21.858 -45.200 14.396 1.00 76.73 101 LEU A C 1
ATOM 800 O O . LEU A 1 101 ? 21.425 -44.280 13.698 1.00 76.48 101 LEU A O 1
ATOM 805 N N . PRO A 1 102 ? 21.897 -46.486 13.928 1.00 72.62 102 PRO A N 1
ATOM 806 C CA . PRO A 1 102 ? 21.420 -46.774 12.557 1.00 72.28 102 PRO A CA 1
ATOM 807 C C . PRO A 1 102 ? 19.947 -46.405 12.340 1.00 75.38 102 PRO A C 1
ATOM 808 O O . PRO A 1 102 ? 19.589 -45.946 11.255 1.00 74.91 102 PRO A O 1
ATOM 812 N N . LEU A 1 103 ? 19.111 -46.569 13.388 1.00 71.39 103 LEU A N 1
ATOM 813 C CA . LEU A 1 103 ? 17.684 -46.239 13.386 1.00 70.83 103 LEU A CA 1
ATOM 814 C C . LEU A 1 103 ? 17.465 -44.714 13.391 1.00 73.53 103 LEU A C 1
ATOM 815 O O . LEU A 1 103 ? 16.522 -44.245 12.748 1.00 73.10 103 LEU A O 1
ATOM 820 N N . ILE A 1 104 ? 18.340 -43.946 14.101 1.00 68.74 104 ILE A N 1
ATOM 821 C CA . ILE A 1 104 ? 18.298 -42.472 14.145 1.00 67.74 104 ILE A CA 1
ATOM 822 C C . ILE A 1 104 ? 18.602 -41.957 12.733 1.00 70.36 104 ILE A C 1
ATOM 823 O O . ILE A 1 104 ? 17.894 -41.087 12.218 1.00 69.97 104 ILE A O 1
ATOM 828 N N . LYS A 1 105 ? 19.655 -42.534 12.118 1.00 65.75 105 LYS A N 1
ATOM 829 C CA . LYS A 1 105 ? 20.151 -42.253 10.776 1.00 64.75 105 LYS A CA 1
ATOM 830 C C . LYS A 1 105 ? 19.058 -42.526 9.742 1.00 66.80 105 LYS A C 1
ATOM 831 O O . LYS A 1 105 ? 18.821 -41.678 8.881 1.00 66.35 105 LYS A O 1
ATOM 837 N N . SER A 1 106 ? 18.375 -43.694 9.859 1.00 61.80 106 SER A N 1
ATOM 838 C CA . SER A 1 106 ? 17.284 -44.130 8.980 1.00 60.76 106 SER A CA 1
ATOM 839 C C . SER A 1 106 ? 16.140 -43.125 8.995 1.00 62.27 106 SER A C 1
ATOM 840 O O . SER A 1 106 ? 15.721 -42.676 7.929 1.00 61.65 106 SER A O 1
ATOM 843 N N . TYR A 1 107 ? 15.669 -42.748 10.200 1.00 57.35 107 TYR A N 1
ATOM 844 C CA . TYR A 1 107 ? 14.575 -41.800 10.376 1.00 56.67 107 TYR A CA 1
ATOM 845 C C . TYR A 1 107 ? 14.893 -40.427 9.804 1.00 59.28 107 TYR A C 1
ATOM 846 O O . TYR A 1 107 ? 14.069 -39.888 9.070 1.00 59.35 107 TYR A O 1
ATOM 855 N N . LEU A 1 108 ? 16.101 -39.892 10.083 1.00 54.32 108 LEU A N 1
ATOM 856 C CA . LEU A 1 108 ? 16.548 -38.591 9.568 1.00 53.23 108 LEU A CA 1
ATOM 857 C C . LEU A 1 108 ? 16.614 -38.586 8.029 1.00 55.52 108 LEU A C 1
ATOM 858 O O . LEU A 1 108 ? 16.173 -37.620 7.405 1.00 54.42 108 LEU A O 1
ATOM 863 N N . PHE A 1 109 ? 17.126 -39.681 7.434 1.00 51.69 109 PHE A N 1
ATOM 864 C CA . PHE A 1 109 ? 17.234 -39.858 5.985 1.00 51.37 109 PHE A CA 1
ATOM 865 C C . PHE A 1 109 ? 15.843 -39.884 5.344 1.00 55.17 109 PHE A C 1
ATOM 866 O O . PHE A 1 109 ? 15.634 -39.245 4.309 1.00 55.17 109 PHE A O 1
ATOM 874 N N . GLN A 1 110 ? 14.893 -40.598 5.984 1.00 50.59 110 GLN A N 1
ATOM 875 C CA . GLN A 1 110 ? 13.511 -40.728 5.532 1.00 49.79 110 GLN A CA 1
ATOM 876 C C . GLN A 1 110 ? 12.759 -39.401 5.634 1.00 53.41 110 GLN A C 1
ATOM 877 O O . GLN A 1 110 ? 12.026 -39.057 4.706 1.00 53.23 110 GLN A O 1
ATOM 883 N N . LEU A 1 111 ? 12.939 -38.657 6.751 1.00 49.40 111 LEU A N 1
ATOM 884 C CA . LEU A 1 111 ? 12.292 -37.356 6.960 1.00 49.02 111 LEU A CA 1
ATOM 885 C C . LEU A 1 111 ? 12.804 -36.334 5.951 1.00 52.32 111 LEU A C 1
ATOM 886 O O . LEU A 1 111 ? 12.008 -35.567 5.408 1.00 51.54 111 LEU A O 1
ATOM 891 N N . LEU A 1 112 ? 14.125 -36.357 5.673 1.00 49.11 112 LEU A N 1
ATOM 892 C CA . LEU A 1 112 ? 14.782 -35.485 4.697 1.00 49.30 112 LEU A CA 1
ATOM 893 C C . LEU A 1 112 ? 14.267 -35.759 3.281 1.00 54.20 112 LEU A C 1
ATOM 894 O O . LEU A 1 112 ? 14.047 -34.807 2.533 1.00 54.39 112 LEU A O 1
ATOM 899 N N . GLN A 1 113 ? 14.062 -37.055 2.928 1.00 50.36 113 GLN A N 1
ATOM 900 C CA . GLN A 1 113 ? 13.525 -37.508 1.641 1.00 50.06 113 GLN A CA 1
ATOM 901 C C . GLN A 1 113 ? 12.147 -36.888 1.376 1.00 54.80 113 GLN A C 1
ATOM 902 O O . GLN A 1 113 ? 11.905 -36.379 0.283 1.00 54.75 113 GLN A O 1
ATOM 908 N N . GLY A 1 114 ? 11.276 -36.929 2.386 1.00 51.84 114 GLY A N 1
ATOM 909 C CA . GLY A 1 114 ? 9.927 -36.374 2.327 1.00 51.86 114 GLY A CA 1
ATOM 910 C C . GLY A 1 114 ? 9.904 -34.860 2.277 1.00 55.73 114 GLY A C 1
ATOM 911 O O . GLY A 1 114 ? 9.108 -34.279 1.533 1.00 55.49 114 GLY A O 1
ATOM 912 N N . LEU A 1 115 ? 10.770 -34.211 3.086 1.00 51.77 115 LEU A N 1
ATOM 913 C CA . LEU A 1 115 ? 10.887 -32.752 3.157 1.00 51.35 115 LEU A CA 1
ATOM 914 C C . LEU A 1 115 ? 11.464 -32.184 1.861 1.00 55.11 115 LEU A C 1
ATOM 915 O O . LEU A 1 115 ? 11.051 -31.101 1.434 1.00 54.86 115 LEU A O 1
ATOM 920 N N . ALA A 1 116 ? 12.394 -32.929 1.224 1.00 51.18 116 ALA A N 1
ATOM 921 C CA . ALA A 1 116 ? 12.982 -32.547 -0.059 1.00 50.81 116 ALA A CA 1
ATOM 922 C C . ALA A 1 116 ? 11.889 -32.572 -1.125 1.00 54.61 116 ALA A C 1
ATOM 923 O O . ALA A 1 116 ? 11.857 -31.680 -1.973 1.00 54.42 116 ALA A O 1
ATOM 925 N N . PHE A 1 117 ? 10.955 -33.556 -1.037 1.00 50.53 117 PHE A N 1
ATOM 926 C CA . PHE A 1 117 ? 9.819 -33.681 -1.946 1.00 49.99 117 PHE A CA 1
ATOM 927 C C . PHE A 1 117 ? 8.896 -32.476 -1.791 1.00 53.51 117 PHE A C 1
ATOM 928 O O . PHE A 1 117 ? 8.390 -31.968 -2.793 1.00 53.18 117 PHE A O 1
ATOM 936 N N . CYS A 1 118 ? 8.706 -32.007 -0.541 1.00 49.55 118 CYS A N 1
ATOM 937 C CA . CYS A 1 118 ? 7.884 -30.840 -0.231 1.00 49.19 118 CYS A CA 1
ATOM 938 C C . CYS A 1 118 ? 8.510 -29.574 -0.805 1.00 54.04 118 CYS A C 1
ATOM 939 O O . CYS A 1 118 ? 7.850 -28.872 -1.568 1.00 53.70 118 CYS A O 1
ATOM 942 N N . HIS A 1 119 ? 9.792 -29.312 -0.475 1.00 51.12 119 HIS A N 1
ATOM 943 C CA . HIS A 1 119 ? 10.529 -28.129 -0.921 1.00 51.11 119 HIS A CA 1
ATOM 944 C C . HIS A 1 119 ? 10.738 -28.064 -2.438 1.00 54.17 119 HIS A C 1
ATOM 945 O O . HIS A 1 119 ? 10.753 -26.965 -2.997 1.00 53.51 119 HIS A O 1
ATOM 952 N N . SER A 1 120 ? 10.882 -29.224 -3.101 1.00 50.59 120 SER A N 1
ATOM 953 C CA . SER A 1 120 ? 11.031 -29.268 -4.556 1.00 50.66 120 SER A CA 1
ATOM 954 C C . SER A 1 120 ? 9.683 -28.951 -5.205 1.00 53.48 120 SER A C 1
ATOM 955 O O . SER A 1 120 ? 9.638 -28.222 -6.197 1.00 53.20 120 SER A O 1
ATOM 958 N N . HIS A 1 121 ? 8.584 -29.445 -4.599 1.00 48.91 121 HIS A N 1
ATOM 959 C CA . HIS A 1 121 ? 7.218 -29.176 -5.047 1.00 48.13 121 HIS A CA 1
ATOM 960 C C . HIS A 1 121 ? 6.631 -27.926 -4.352 1.00 49.83 121 HIS A C 1
ATOM 961 O O . HIS A 1 121 ? 5.413 -27.754 -4.264 1.00 48.73 121 HIS A O 1
ATOM 968 N N . ARG A 1 122 ? 7.550 -27.045 -3.895 1.00 45.40 122 ARG A N 1
ATOM 969 C CA . ARG A 1 122 ? 7.378 -25.750 -3.229 1.00 44.34 122 ARG A CA 1
ATOM 970 C C . ARG A 1 122 ? 6.243 -25.758 -2.186 1.00 46.30 122 ARG A C 1
ATOM 971 O O . ARG A 1 122 ? 5.192 -25.147 -2.390 1.00 46.35 122 ARG A O 1
ATOM 979 N N . VAL A 1 123 ? 6.478 -26.492 -1.069 1.00 40.76 123 VAL A N 1
ATOM 980 C CA . VAL A 1 123 ? 5.579 -26.673 0.084 1.00 39.55 123 VAL A CA 1
ATOM 981 C C . VAL A 1 123 ? 6.409 -26.577 1.378 1.00 41.65 123 VAL A C 1
ATOM 982 O O . VAL A 1 123 ? 7.418 -27.273 1.529 1.00 40.83 123 VAL A O 1
ATOM 986 N N . LEU A 1 124 ? 5.967 -25.715 2.303 1.00 37.14 124 LEU A N 1
ATOM 987 C CA . LEU A 1 124 ? 6.576 -25.500 3.611 1.00 36.47 124 LEU A CA 1
ATOM 988 C C . LEU A 1 124 ? 5.746 -26.265 4.633 1.00 40.00 124 LEU A C 1
ATOM 989 O O . LEU A 1 124 ? 4.539 -26.053 4.679 1.00 40.08 124 LEU A O 1
ATOM 994 N N . HIS A 1 125 ? 6.359 -27.160 5.434 1.00 35.42 125 HIS A N 1
ATOM 995 C CA . HIS A 1 125 ? 5.611 -27.914 6.444 1.00 34.59 125 HIS A CA 1
ATOM 996 C C . HIS A 1 125 ? 5.234 -27.009 7.616 1.00 38.30 125 HIS A C 1
ATOM 997 O O . HIS A 1 125 ? 4.156 -27.168 8.192 1.00 38.23 125 HIS A O 1
ATOM 1004 N N . ARG A 1 126 ? 6.153 -26.083 7.982 1.00 34.00 126 ARG A N 1
ATOM 1005 C CA . ARG A 1 126 ? 6.053 -25.052 9.028 1.00 33.30 126 ARG A CA 1
ATOM 1006 C C . ARG A 1 126 ? 5.647 -25.551 10.429 1.00 39.11 126 ARG A C 1
ATOM 1007 O O . ARG A 1 126 ? 5.350 -24.720 11.285 1.00 38.71 126 ARG A O 1
ATOM 1015 N N . ASP A 1 127 ? 5.633 -26.878 10.674 1.00 37.59 127 ASP A N 1
ATOM 1016 C CA . ASP A 1 127 ? 5.244 -27.438 11.975 1.00 38.59 127 ASP A CA 1
ATOM 1017 C C . ASP A 1 127 ? 5.893 -28.805 12.236 1.00 44.14 127 ASP A C 1
ATOM 1018 O O . ASP A 1 127 ? 5.208 -29.780 12.564 1.00 43.58 127 ASP A O 1
ATOM 1023 N N . LEU A 1 128 ? 7.226 -28.871 12.092 1.00 42.22 128 LEU A N 1
ATOM 1024 C CA . LEU A 1 128 ? 7.960 -30.117 12.303 1.00 42.50 128 LEU A CA 1
ATOM 1025 C C . LEU A 1 128 ? 8.338 -30.336 13.764 1.00 47.69 128 LEU A C 1
ATOM 1026 O O . LEU A 1 128 ? 9.273 -29.712 14.271 1.00 47.59 128 LEU A O 1
ATOM 1031 N N . LYS A 1 129 ? 7.576 -31.212 14.438 1.00 44.82 129 LYS A N 1
ATOM 1032 C CA . LYS A 1 129 ? 7.768 -31.609 15.835 1.00 44.94 129 LYS A CA 1
ATOM 1033 C C . LYS A 1 129 ? 7.624 -33.145 15.939 1.00 49.23 129 LYS A C 1
ATOM 1034 O O . LYS A 1 129 ? 6.964 -33.725 15.076 1.00 48.40 129 LYS A O 1
ATOM 1040 N N . PRO A 1 130 ? 8.223 -33.823 16.956 1.00 46.55 130 PRO A N 1
ATOM 1041 C CA . PRO A 1 130 ? 8.118 -35.296 17.039 1.00 46.68 130 PRO A CA 1
ATOM 1042 C C . PRO A 1 130 ? 6.705 -35.870 17.089 1.00 51.74 130 PRO A C 1
ATOM 1043 O O . PRO A 1 130 ? 6.489 -36.979 16.599 1.00 51.84 130 PRO A O 1
ATOM 1047 N N . GLN A 1 131 ? 5.745 -35.116 17.655 1.00 48.69 131 GLN A N 1
ATOM 1048 C CA . GLN A 1 131 ? 4.337 -35.524 17.728 1.00 48.70 131 GLN A CA 1
ATOM 1049 C C . GLN A 1 131 ? 3.722 -35.523 16.317 1.00 52.30 131 GLN A C 1
ATOM 1050 O O . GLN A 1 131 ? 2.789 -36.285 16.050 1.00 52.34 131 GLN A O 1
ATOM 1056 N N . ASN A 1 132 ? 4.260 -34.668 15.422 1.00 47.76 132 ASN A N 1
ATOM 1057 C CA . ASN A 1 132 ? 3.811 -34.514 14.042 1.00 47.16 132 ASN A CA 1
ATOM 1058 C C . ASN A 1 132 ? 4.591 -35.390 13.035 1.00 50.39 132 ASN A C 1
ATOM 1059 O O . ASN A 1 132 ? 4.504 -35.156 11.830 1.00 50.16 132 ASN A O 1
ATOM 1064 N N . LEU A 1 133 ? 5.343 -36.402 13.524 1.00 46.06 133 LEU A N 1
ATOM 1065 C CA . LEU A 1 133 ? 6.093 -37.343 12.679 1.00 45.29 133 LEU A CA 1
ATOM 1066 C C . LEU A 1 133 ? 5.708 -38.754 13.113 1.00 49.32 133 LEU A C 1
ATOM 1067 O O . LEU A 1 133 ? 5.914 -39.109 14.279 1.00 48.20 133 LEU A O 1
ATOM 1072 N N . LEU A 1 134 ? 5.080 -39.531 12.194 1.00 46.70 134 LEU A N 1
ATOM 1073 C CA . LEU A 1 134 ? 4.544 -40.870 12.488 1.00 46.80 134 LEU A CA 1
ATOM 1074 C C . LEU A 1 134 ? 5.395 -42.048 12.017 1.00 51.76 134 LEU A C 1
ATOM 1075 O O . LEU A 1 134 ? 5.823 -42.084 10.867 1.00 50.87 134 LEU A O 1
ATOM 1080 N N . ILE A 1 135 ? 5.584 -43.038 12.911 1.00 49.84 135 ILE A N 1
ATOM 1081 C CA . ILE A 1 135 ? 6.348 -44.265 12.651 1.00 50.23 135 ILE A CA 1
ATOM 1082 C C . ILE A 1 135 ? 5.435 -45.503 12.587 1.00 55.09 135 ILE A C 1
ATOM 1083 O O . ILE A 1 135 ? 4.319 -45.478 13.112 1.00 54.72 135 ILE A O 1
ATOM 1088 N N . ASN A 1 136 ? 5.921 -46.577 11.943 1.00 52.41 136 ASN A N 1
ATOM 1089 C CA . ASN A 1 136 ? 5.226 -47.859 11.832 1.00 52.78 136 ASN A CA 1
ATOM 1090 C C . ASN A 1 136 ? 6.147 -49.000 12.273 1.00 58.21 136 ASN A C 1
ATOM 1091 O O . ASN A 1 136 ? 7.352 -48.787 12.421 1.00 58.06 136 ASN A O 1
ATOM 1096 N N . THR A 1 137 ? 5.587 -50.208 12.455 1.00 55.66 137 THR A N 1
ATOM 1097 C CA . THR A 1 137 ? 6.319 -51.397 12.905 1.00 55.88 137 THR A CA 1
ATOM 1098 C C . THR A 1 137 ? 7.365 -51.934 11.906 1.00 60.45 137 THR A C 1
ATOM 1099 O O . THR A 1 137 ? 8.170 -52.783 12.299 1.00 60.48 137 THR A O 1
ATOM 1103 N N . GLU A 1 138 ? 7.376 -51.459 10.642 1.00 57.05 138 GLU A N 1
ATOM 1104 C CA . GLU A 1 138 ? 8.353 -51.968 9.674 1.00 56.95 138 GLU A CA 1
ATOM 1105 C C . GLU A 1 138 ? 9.516 -50.977 9.380 1.00 60.15 138 GLU A C 1
ATOM 1106 O O . GLU A 1 138 ? 10.225 -51.125 8.379 1.00 59.68 138 GLU A O 1
ATOM 1112 N N . GLY A 1 139 ? 9.738 -50.037 10.300 1.00 56.10 139 GLY A N 1
ATOM 1113 C CA . GLY A 1 139 ? 10.840 -49.080 10.250 1.00 55.51 139 GLY A CA 1
ATOM 1114 C C . GLY A 1 139 ? 10.732 -47.918 9.286 1.00 57.94 139 GLY A C 1
ATOM 1115 O O . GLY A 1 139 ? 11.749 -47.483 8.736 1.00 57.07 139 GLY A O 1
ATOM 1116 N N . ALA A 1 140 ? 9.514 -47.378 9.112 1.00 53.73 140 ALA A N 1
ATOM 1117 C CA . ALA A 1 140 ? 9.278 -46.241 8.228 1.00 53.07 140 ALA A CA 1
ATOM 1118 C C . ALA A 1 140 ? 8.646 -45.061 8.960 1.00 56.24 140 ALA A C 1
ATOM 1119 O O . ALA A 1 140 ? 7.645 -45.231 9.656 1.00 56.30 140 ALA A O 1
ATOM 1121 N N . ILE A 1 141 ? 9.260 -43.871 8.825 1.00 51.48 141 ILE A N 1
ATOM 1122 C CA . ILE A 1 141 ? 8.791 -42.611 9.415 1.00 50.28 141 ILE A CA 1
ATOM 1123 C C . ILE A 1 141 ? 8.153 -41.741 8.309 1.00 52.13 141 ILE A C 1
ATOM 1124 O O . ILE A 1 141 ? 8.579 -41.805 7.150 1.00 51.47 141 ILE A O 1
ATOM 1129 N N . LYS A 1 142 ? 7.111 -40.969 8.665 1.00 47.34 142 LYS A N 1
ATOM 1130 C CA . LYS A 1 142 ? 6.372 -40.109 7.738 1.00 46.31 142 LYS A CA 1
ATOM 1131 C C . LYS A 1 142 ? 6.106 -38.718 8.306 1.00 48.43 142 LYS A C 1
ATOM 1132 O O . LYS A 1 142 ? 5.968 -38.565 9.520 1.00 47.90 142 LYS A O 1
ATOM 1138 N N . LEU A 1 143 ? 6.018 -37.708 7.423 1.00 43.99 143 LEU A N 1
ATOM 1139 C CA . LEU A 1 143 ? 5.706 -36.337 7.815 1.00 43.57 143 LEU A CA 1
ATOM 1140 C C . LEU A 1 143 ? 4.189 -36.227 7.952 1.00 47.86 143 LEU A C 1
ATOM 1141 O O . LEU A 1 143 ? 3.456 -36.447 6.985 1.00 47.16 143 LEU A O 1
ATOM 1146 N N . ALA A 1 144 ? 3.721 -35.938 9.165 1.00 45.22 144 ALA A N 1
ATOM 1147 C CA . ALA A 1 144 ? 2.295 -35.809 9.452 1.00 45.56 144 ALA A CA 1
ATOM 1148 C C . ALA A 1 144 ? 1.939 -34.376 9.845 1.00 50.75 144 ALA A C 1
ATOM 1149 O O . ALA A 1 144 ? 2.833 -33.534 9.955 1.00 50.22 144 ALA A O 1
ATOM 1151 N N . ASP A 1 145 ? 0.627 -34.106 10.037 1.00 48.08 145 ASP A N 1
ATOM 1152 C CA . ASP A 1 145 ? 0.044 -32.821 10.433 1.00 48.04 145 ASP A CA 1
ATOM 1153 C C . ASP A 1 145 ? 0.504 -31.650 9.560 1.00 51.31 145 ASP A C 1
ATOM 1154 O O . ASP A 1 145 ? 1.425 -30.915 9.922 1.00 51.20 145 ASP A O 1
ATOM 1159 N N . PHE A 1 146 ? -0.145 -31.488 8.405 1.00 47.45 146 PHE A N 1
ATOM 1160 C CA . PHE A 1 146 ? 0.129 -30.407 7.460 1.00 47.06 146 PHE A CA 1
ATOM 1161 C C . PHE A 1 146 ? -0.816 -29.206 7.718 1.00 51.32 146 PHE A C 1
ATOM 1162 O O . PHE A 1 146 ? -1.094 -28.429 6.799 1.00 50.99 146 PHE A O 1
ATOM 1170 N N . GLY A 1 147 ? -1.294 -29.086 8.968 1.00 47.79 147 GLY A N 1
ATOM 1171 C CA . GLY A 1 147 ? -2.189 -28.029 9.433 1.00 47.45 147 GLY A CA 1
ATOM 1172 C C . GLY A 1 147 ? -1.625 -26.635 9.240 1.00 51.48 147 GLY A C 1
ATOM 1173 O O . GLY A 1 147 ? -2.311 -25.761 8.707 1.00 51.34 147 GLY A O 1
ATOM 1174 N N . LEU A 1 148 ? -0.354 -26.429 9.630 1.00 47.84 148 LEU A N 1
ATOM 1175 C CA . LEU A 1 148 ? 0.345 -25.149 9.483 1.00 47.57 148 LEU A CA 1
ATOM 1176 C C . LEU A 1 148 ? 1.131 -25.029 8.166 1.00 51.67 148 LEU A C 1
ATOM 1177 O O . LEU A 1 148 ? 1.753 -23.990 7.910 1.00 51.03 148 LEU A O 1
ATOM 1182 N N . ALA A 1 149 ? 1.076 -26.082 7.324 1.00 48.46 149 ALA A N 1
ATOM 1183 C CA . ALA A 1 149 ? 1.763 -26.147 6.032 1.00 47.96 149 ALA A CA 1
ATOM 1184 C C . ALA A 1 149 ? 1.131 -25.277 4.949 1.00 51.14 149 ALA A C 1
ATOM 1185 O O . ALA A 1 149 ? -0.092 -25.129 4.911 1.00 51.34 149 ALA A O 1
ATOM 1187 N N . ARG A 1 150 ? 1.971 -24.719 4.058 1.00 46.66 150 ARG A N 1
ATOM 1188 C CA . ARG A 1 150 ? 1.547 -23.859 2.949 1.00 45.89 150 ARG A CA 1
ATOM 1189 C C . ARG A 1 150 ? 2.432 -24.012 1.701 1.00 50.16 150 ARG A C 1
ATOM 1190 O O . ARG A 1 150 ? 3.597 -24.397 1.807 1.00 49.44 150 ARG A O 1
ATOM 1198 N N . ALA A 1 151 ? 1.877 -23.689 0.526 1.00 47.41 151 ALA A N 1
ATOM 1199 C CA . ALA A 1 151 ? 2.610 -23.741 -0.730 1.00 47.61 151 ALA A CA 1
ATOM 1200 C C . ALA A 1 151 ? 3.338 -22.409 -0.890 1.00 53.72 151 ALA A C 1
ATOM 1201 O O . ALA A 1 151 ? 2.696 -21.353 -0.863 1.00 53.40 151 ALA A O 1
ATOM 1203 N N . PHE A 1 152 ? 4.682 -22.452 -0.997 1.00 51.92 152 PHE A N 1
ATOM 1204 C CA . PHE A 1 152 ? 5.508 -21.246 -1.124 1.00 52.38 152 PHE A CA 1
ATOM 1205 C C . PHE A 1 152 ? 5.921 -20.926 -2.590 1.00 57.19 152 PHE A C 1
ATOM 1206 O O . PHE A 1 152 ? 6.784 -20.074 -2.820 1.00 56.89 152 PHE A O 1
ATOM 1214 N N . GLY A 1 153 ? 5.251 -21.563 -3.549 1.00 54.33 153 GLY A N 1
ATOM 1215 C CA . GLY A 1 153 ? 5.508 -21.387 -4.974 1.00 54.62 153 GLY A CA 1
ATOM 1216 C C . GLY A 1 153 ? 5.184 -20.017 -5.531 1.00 59.28 153 GLY A C 1
ATOM 1217 O O . GLY A 1 153 ? 6.020 -19.410 -6.207 1.00 58.60 153 GLY A O 1
ATOM 1218 N N . VAL A 1 154 ? 3.959 -19.534 -5.260 1.00 56.79 154 VAL A N 1
ATOM 1219 C CA . VAL A 1 154 ? 3.435 -18.237 -5.705 1.00 56.77 154 VAL A CA 1
ATOM 1220 C C . VAL A 1 154 ? 4.272 -17.101 -5.075 1.00 61.73 154 VAL A C 1
ATOM 1221 O O . VAL A 1 154 ? 4.469 -17.104 -3.856 1.00 61.47 154 VAL A O 1
ATOM 1225 N N . PRO A 1 155 ? 4.810 -16.151 -5.879 1.00 59.16 155 PRO A N 1
ATOM 1226 C CA . PRO A 1 155 ? 5.632 -15.079 -5.289 1.00 59.16 155 PRO A CA 1
ATOM 1227 C C . PRO A 1 155 ? 4.808 -13.995 -4.592 1.00 63.07 155 PRO A C 1
ATOM 1228 O O . PRO A 1 155 ? 3.581 -14.062 -4.599 1.00 62.83 155 PRO A O 1
ATOM 1232 N N . VAL A 1 156 ? 5.498 -13.002 -3.982 1.00 59.33 156 VAL A N 1
ATOM 1233 C CA . VAL A 1 156 ? 4.995 -11.821 -3.249 1.00 58.89 156 VAL A CA 1
ATOM 1234 C C . VAL A 1 156 ? 3.821 -12.144 -2.255 1.00 61.85 156 VAL A C 1
ATOM 1235 O O . VAL A 1 156 ? 3.134 -11.220 -1.805 1.00 61.34 156 VAL A O 1
ATOM 1239 N N . ARG A 1 157 ? 3.652 -13.432 -1.863 1.00 57.61 157 ARG A N 1
ATOM 1240 C CA . ARG A 1 157 ? 2.626 -13.851 -0.899 1.00 57.10 157 ARG A CA 1
ATOM 1241 C C . ARG A 1 157 ? 3.033 -13.466 0.518 1.00 62.19 157 ARG A C 1
ATOM 1242 O O . ARG A 1 157 ? 4.227 -13.404 0.814 1.00 61.44 157 ARG A O 1
ATOM 1250 N N . THR A 1 158 ? 2.044 -13.220 1.397 1.00 60.03 158 THR A N 1
ATOM 1251 C CA . THR A 1 158 ? 2.307 -12.825 2.783 1.00 60.27 158 THR A CA 1
ATOM 1252 C C . THR A 1 158 ? 2.557 -14.053 3.688 1.00 64.23 158 THR A C 1
ATOM 1253 O O . THR A 1 158 ? 1.989 -15.122 3.455 1.00 63.65 158 THR A O 1
ATOM 1257 N N . TYR A 1 159 ? 3.457 -13.892 4.686 1.00 60.99 159 TYR A N 1
ATOM 1258 C CA . TYR A 1 159 ? 3.875 -14.945 5.618 1.00 60.86 159 TYR A CA 1
ATOM 1259 C C . TYR A 1 159 ? 3.773 -14.518 7.081 1.00 66.07 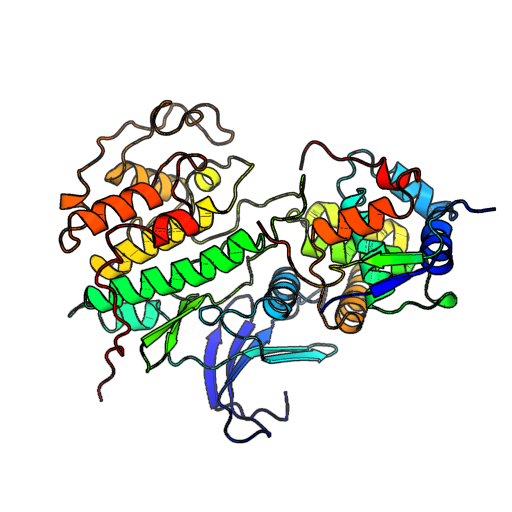159 TYR A C 1
ATOM 1260 O O . TYR A 1 159 ? 4.150 -13.392 7.427 1.00 65.92 159 TYR A O 1
ATOM 1269 N N . THR A 1 160 ? 3.278 -15.435 7.939 1.00 63.19 160 THR A N 1
ATOM 1270 C CA . THR A 1 160 ? 3.099 -15.223 9.382 1.00 63.13 160 THR A CA 1
ATOM 1271 C C . THR A 1 160 ? 4.270 -15.775 10.203 1.00 67.08 160 THR A C 1
ATOM 1272 O O . THR A 1 160 ? 4.950 -16.702 9.760 1.00 66.99 160 THR A O 1
ATOM 1276 N N . HIS A 1 161 ? 4.486 -15.213 11.403 1.00 63.21 161 HIS A N 1
ATOM 1277 C CA . HIS A 1 161 ? 5.553 -15.638 12.309 1.00 62.89 161 HIS A CA 1
ATOM 1278 C C . HIS A 1 161 ? 5.087 -16.724 13.285 1.00 67.00 161 HIS A C 1
ATOM 1279 O O . HIS A 1 161 ? 5.901 -17.535 13.722 1.00 66.12 161 HIS A O 1
ATOM 1286 N N . GLU A 1 162 ? 3.774 -16.764 13.598 1.00 64.50 162 GLU A N 1
ATOM 1287 C CA . GLU A 1 162 ? 3.166 -17.769 14.486 1.00 64.60 162 GLU A CA 1
ATOM 1288 C C . GLU A 1 162 ? 3.070 -19.077 13.679 1.00 68.10 162 GLU A C 1
ATOM 1289 O O . GLU A 1 162 ? 1.999 -19.389 13.148 1.00 67.59 162 GLU A O 1
ATOM 1295 N N . VAL A 1 163 ? 4.197 -19.815 13.547 1.00 64.63 163 VAL A N 1
ATOM 1296 C CA . VAL A 1 163 ? 4.215 -21.011 12.698 1.00 64.82 163 VAL A CA 1
ATOM 1297 C C . VAL A 1 163 ? 4.562 -22.329 13.419 1.00 68.66 163 VAL A C 1
ATOM 1298 O O . VAL A 1 163 ? 3.805 -23.289 13.263 1.00 68.71 163 VAL A O 1
ATOM 1302 N N . VAL A 1 164 ? 5.693 -22.414 14.140 1.00 64.16 164 VAL A N 1
ATOM 1303 C CA . VAL A 1 164 ? 6.088 -23.670 14.792 1.00 63.68 164 VAL A CA 1
ATOM 1304 C C . VAL A 1 164 ? 6.364 -23.451 16.286 1.00 67.90 164 VAL A C 1
ATOM 1305 O O . VAL A 1 164 ? 6.523 -22.304 16.706 1.00 67.68 164 VAL A O 1
ATOM 1309 N N . THR A 1 165 ? 6.376 -24.546 17.085 1.00 64.59 165 THR A N 1
ATOM 1310 C CA . THR A 1 165 ? 6.662 -24.543 18.528 1.00 64.55 165 THR A CA 1
ATOM 1311 C C . THR A 1 165 ? 8.037 -23.902 18.764 1.00 68.82 165 THR A C 1
ATOM 1312 O O . THR A 1 165 ? 8.944 -24.092 17.947 1.00 68.93 165 THR A O 1
ATOM 1316 N N . LEU A 1 166 ? 8.185 -23.141 19.865 1.00 64.98 166 LEU A N 1
ATOM 1317 C CA . LEU A 1 166 ? 9.435 -22.464 20.220 1.00 64.52 166 LEU A CA 1
ATOM 1318 C C . LEU A 1 166 ? 10.671 -23.353 20.082 1.00 67.28 166 LEU A C 1
ATOM 1319 O O . LEU A 1 166 ? 11.609 -22.977 19.380 1.00 67.34 166 LEU A O 1
ATOM 1324 N N . TRP A 1 167 ? 10.624 -24.558 20.684 1.00 62.31 167 TRP A N 1
ATOM 1325 C CA . TRP A 1 167 ? 11.690 -25.564 20.717 1.00 61.49 167 TRP A CA 1
ATOM 1326 C C . TRP A 1 167 ? 12.317 -25.883 19.349 1.00 64.71 167 TRP A C 1
ATOM 1327 O O . TRP A 1 167 ? 13.517 -26.174 19.281 1.00 64.41 167 TRP A O 1
ATOM 1338 N N . TYR A 1 168 ? 11.515 -25.787 18.268 1.00 60.42 168 TYR A N 1
ATOM 1339 C CA . TYR A 1 168 ? 11.925 -26.076 16.888 1.00 59.71 168 TYR A CA 1
ATOM 1340 C C . TYR A 1 168 ? 11.848 -24.840 15.979 1.00 63.68 168 TYR A C 1
ATOM 1341 O O . TYR A 1 168 ? 12.151 -24.938 14.785 1.00 62.90 168 TYR A O 1
ATOM 1350 N N . ARG A 1 169 ? 11.489 -23.671 16.558 1.00 61.03 169 ARG A N 1
ATOM 1351 C CA . ARG A 1 169 ? 11.361 -22.409 15.828 1.00 61.33 169 ARG A CA 1
ATOM 1352 C C . ARG A 1 169 ? 12.700 -21.832 15.374 1.00 67.36 169 ARG A C 1
ATOM 1353 O O . ARG A 1 169 ? 13.647 -21.748 16.163 1.00 66.94 169 ARG A O 1
ATOM 1361 N N . ALA A 1 170 ? 12.753 -21.444 14.082 1.00 65.19 170 ALA A N 1
ATOM 1362 C CA . ALA A 1 170 ? 13.894 -20.842 13.394 1.00 65.34 170 ALA A CA 1
ATOM 1363 C C . ALA A 1 170 ? 14.236 -19.464 13.993 1.00 70.48 170 ALA A C 1
ATOM 1364 O O . ALA A 1 170 ? 13.313 -18.730 14.365 1.00 69.12 170 ALA A O 1
ATOM 1366 N N . PRO A 1 171 ? 15.545 -19.095 14.103 1.00 69.15 171 PRO A N 1
ATOM 1367 C CA . PRO A 1 171 ? 15.898 -17.790 14.702 1.00 69.32 171 PRO A CA 1
ATOM 1368 C C . PRO A 1 171 ? 15.505 -16.569 13.869 1.00 73.95 171 PRO A C 1
ATOM 1369 O O . PRO A 1 171 ? 15.304 -15.502 14.445 1.00 73.39 171 PRO A O 1
ATOM 1373 N N . GLU A 1 172 ? 15.367 -16.733 12.529 1.00 71.17 172 GLU A N 1
ATOM 1374 C CA . GLU A 1 172 ? 14.940 -15.678 11.594 1.00 71.06 172 GLU A CA 1
ATOM 1375 C C . GLU A 1 172 ? 13.475 -15.278 11.821 1.00 75.38 172 GLU A C 1
ATOM 1376 O O . GLU A 1 172 ? 13.061 -14.203 11.389 1.00 74.65 172 GLU A O 1
ATOM 1382 N N . ILE A 1 173 ? 12.705 -16.156 12.497 1.00 72.82 173 ILE A N 1
ATOM 1383 C CA . ILE A 1 173 ? 11.309 -15.948 12.885 1.00 73.12 173 ILE A CA 1
ATOM 1384 C C . ILE A 1 173 ? 11.274 -15.488 14.360 1.00 78.09 173 ILE A C 1
ATOM 1385 O O . ILE A 1 173 ? 10.453 -14.636 14.713 1.00 77.83 173 ILE A O 1
ATOM 1390 N N . LEU A 1 174 ? 12.218 -15.997 15.195 1.00 75.09 174 LEU A N 1
ATOM 1391 C CA . LEU A 1 174 ? 12.390 -15.609 16.603 1.00 74.90 174 LEU A CA 1
ATOM 1392 C C . LEU A 1 174 ? 12.854 -14.161 16.690 1.00 78.96 174 LEU A C 1
ATOM 1393 O O . LEU A 1 174 ? 12.616 -13.497 17.700 1.00 78.65 174 LEU A O 1
ATOM 1398 N N . LEU A 1 175 ? 13.522 -13.682 15.630 1.00 75.88 175 LEU A N 1
ATOM 1399 C CA . LEU A 1 175 ? 13.986 -12.306 15.510 1.00 76.13 175 LEU A CA 1
ATOM 1400 C C . LEU A 1 175 ? 13.068 -11.495 14.570 1.00 80.85 175 LEU A C 1
ATOM 1401 O O . LEU A 1 175 ? 13.460 -10.441 14.055 1.00 80.61 175 LEU A O 1
ATOM 1406 N N . GLY A 1 176 ? 11.842 -12.004 14.398 1.00 77.60 176 GLY A N 1
ATOM 1407 C CA . GLY A 1 176 ? 10.751 -11.423 13.618 1.00 77.54 176 GLY A CA 1
ATOM 1408 C C . GLY A 1 176 ? 11.071 -10.880 12.243 1.00 81.57 176 GLY A C 1
ATOM 1409 O O . GLY A 1 176 ? 10.394 -9.961 11.775 1.00 80.95 176 GLY A O 1
ATOM 1410 N N . CYS A 1 177 ? 12.083 -11.452 11.577 1.00 78.63 177 CYS A N 1
ATOM 1411 C CA . CYS A 1 177 ? 12.479 -11.018 10.245 1.00 78.77 177 CYS A CA 1
ATOM 1412 C C . CYS A 1 177 ? 11.649 -11.714 9.185 1.00 80.11 177 CYS A C 1
ATOM 1413 O O . CYS A 1 177 ? 11.562 -12.945 9.172 1.00 79.26 177 CYS A O 1
ATOM 1416 N N . LYS A 1 178 ? 11.053 -10.918 8.281 1.00 75.30 178 LYS A N 1
ATOM 1417 C CA . LYS A 1 178 ? 10.249 -11.416 7.165 1.00 74.46 178 LYS A CA 1
ATOM 1418 C C . LYS A 1 178 ? 11.129 -12.152 6.145 1.00 77.71 178 LYS A C 1
ATOM 1419 O O . LYS A 1 178 ? 12.351 -12.205 6.316 1.00 77.87 178 LYS A O 1
ATOM 1425 N N . TYR A 1 179 ? 10.509 -12.720 5.097 1.00 72.99 179 TYR A N 1
ATOM 1426 C CA . TYR A 1 179 ? 11.177 -13.477 4.036 1.00 72.32 179 TYR A CA 1
ATOM 1427 C C . TYR A 1 179 ? 11.877 -14.740 4.569 1.00 75.01 179 TYR A C 1
ATOM 1428 O O . TYR A 1 179 ? 13.106 -14.767 4.713 1.00 74.38 179 TYR A O 1
ATOM 1437 N N . TYR A 1 180 ? 11.077 -15.770 4.894 1.00 70.68 180 TYR A N 1
ATOM 1438 C CA . TYR A 1 180 ? 11.575 -17.070 5.342 1.00 70.01 180 TYR A CA 1
ATOM 1439 C C . TYR A 1 180 ? 11.145 -18.145 4.344 1.00 72.68 180 TYR A C 1
ATOM 1440 O O . TYR A 1 180 ? 10.183 -17.934 3.597 1.00 72.22 180 TYR A O 1
ATOM 1449 N N . SER A 1 181 ? 11.869 -19.278 4.310 1.00 68.23 181 SER A N 1
ATOM 1450 C CA . SER A 1 181 ? 11.590 -20.381 3.385 1.00 67.43 181 SER A CA 1
ATOM 1451 C C . SER A 1 181 ? 12.059 -21.737 3.938 1.00 68.66 181 SER A C 1
ATOM 1452 O O . SER A 1 181 ? 12.208 -21.892 5.150 1.00 67.70 181 SER A O 1
ATOM 1455 N N . THR A 1 182 ? 12.258 -22.717 3.027 1.00 63.72 182 THR A N 1
ATOM 1456 C CA . THR A 1 182 ? 12.729 -24.101 3.201 1.00 62.68 182 THR A CA 1
ATOM 1457 C C . THR A 1 182 ? 13.630 -24.318 4.448 1.00 64.66 182 THR A C 1
ATOM 1458 O O . THR A 1 182 ? 13.466 -25.324 5.141 1.00 63.26 182 THR A O 1
ATOM 1462 N N . ALA A 1 183 ? 14.552 -23.367 4.725 1.00 61.16 183 ALA A N 1
ATOM 1463 C CA . ALA A 1 183 ? 15.518 -23.366 5.833 1.00 60.92 183 ALA A CA 1
ATOM 1464 C C . ALA A 1 183 ? 14.889 -23.485 7.231 1.00 65.26 183 ALA A C 1
ATOM 1465 O O . ALA A 1 183 ? 15.516 -24.042 8.137 1.00 65.06 183 ALA A O 1
ATOM 1467 N N . VAL A 1 184 ? 13.663 -22.957 7.403 1.00 61.52 184 VAL A N 1
ATOM 1468 C CA . VAL A 1 184 ? 12.909 -22.987 8.661 1.00 61.03 184 VAL A CA 1
ATOM 1469 C C . VAL A 1 184 ? 12.641 -24.436 9.075 1.00 63.73 184 VAL A C 1
ATOM 1470 O O . VAL A 1 184 ? 12.919 -24.806 10.218 1.00 63.41 184 VAL A O 1
ATOM 1474 N N . ASP A 1 185 ? 12.150 -25.256 8.128 1.00 59.54 185 ASP A N 1
ATOM 1475 C CA . ASP A 1 185 ? 11.867 -26.678 8.323 1.00 59.07 185 ASP A CA 1
ATOM 1476 C C . ASP A 1 185 ? 13.140 -27.479 8.647 1.00 62.48 185 ASP A C 1
ATOM 1477 O O . ASP A 1 185 ? 13.077 -28.410 9.453 1.00 61.83 185 ASP A O 1
ATOM 1482 N N . ILE A 1 186 ? 14.291 -27.092 8.040 1.00 58.81 186 ILE A N 1
ATOM 1483 C CA . ILE A 1 186 ? 15.611 -27.707 8.250 1.00 58.36 186 ILE A CA 1
ATOM 1484 C C . ILE A 1 186 ? 16.034 -27.548 9.721 1.00 62.40 186 ILE A C 1
ATOM 1485 O O . ILE A 1 186 ? 16.506 -28.515 10.328 1.00 61.55 186 ILE A O 1
ATOM 1490 N N . TRP A 1 187 ? 15.822 -26.339 10.291 1.00 59.77 187 TRP A N 1
ATOM 1491 C CA . TRP A 1 187 ? 16.128 -25.991 11.685 1.00 60.30 187 TRP A CA 1
ATOM 1492 C C . TRP A 1 187 ? 15.361 -26.886 12.667 1.00 64.86 187 TRP A C 1
ATOM 1493 O O . TRP A 1 187 ? 15.929 -27.304 13.678 1.00 64.01 187 TRP A O 1
ATOM 1504 N N . SER A 1 188 ? 14.078 -27.180 12.356 1.00 62.15 188 SER A N 1
ATOM 1505 C CA . SER A 1 188 ? 13.192 -28.027 13.152 1.00 62.19 188 SER A CA 1
ATOM 1506 C C . SER A 1 188 ? 13.653 -29.487 13.138 1.00 67.16 188 SER A C 1
ATOM 1507 O O . SER A 1 188 ? 13.660 -30.119 14.192 1.00 66.42 188 SER A O 1
ATOM 1510 N N . LEU A 1 189 ? 14.062 -30.011 11.958 1.00 65.30 189 LEU A N 1
ATOM 1511 C CA . LEU A 1 189 ? 14.563 -31.385 11.830 1.00 65.88 189 LEU A CA 1
ATOM 1512 C C . LEU A 1 189 ? 15.944 -31.571 12.450 1.00 70.79 189 LEU A C 1
ATOM 1513 O O . LEU A 1 189 ? 16.247 -32.662 12.934 1.00 70.41 189 LEU A O 1
ATOM 1518 N N . GLY A 1 190 ? 16.749 -30.505 12.446 1.00 67.98 190 GLY A N 1
ATOM 1519 C CA . GLY A 1 190 ? 18.063 -30.479 13.078 1.00 68.11 190 GLY A CA 1
ATOM 1520 C C . GLY A 1 190 ? 17.919 -30.586 14.586 1.00 72.76 190 GLY A C 1
ATOM 1521 O O . GLY A 1 190 ? 18.716 -31.262 15.243 1.00 72.80 190 GLY A O 1
ATOM 1522 N N . CYS A 1 191 ? 16.865 -29.945 15.137 1.00 68.98 191 CYS A N 1
ATOM 1523 C CA . CYS A 1 191 ? 16.533 -29.986 16.558 1.00 68.96 191 CYS A CA 1
ATOM 1524 C C . CYS A 1 191 ? 15.975 -31.362 16.927 1.00 72.20 191 CYS A C 1
ATOM 1525 O O . CYS A 1 191 ? 16.220 -31.841 18.035 1.00 71.78 191 CYS A O 1
ATOM 1528 N N . ILE A 1 192 ? 15.223 -31.987 15.993 1.00 68.42 192 ILE A N 1
ATOM 1529 C CA . ILE A 1 192 ? 14.621 -33.318 16.140 1.00 68.19 192 ILE A CA 1
ATOM 1530 C C . ILE A 1 192 ? 15.722 -34.393 16.130 1.00 72.50 192 ILE A C 1
ATOM 1531 O O . ILE A 1 192 ? 15.685 -35.317 16.951 1.00 71.92 192 ILE A O 1
ATOM 1536 N N . PHE A 1 193 ? 16.708 -34.243 15.216 1.00 69.48 193 PHE A N 1
ATOM 1537 C CA . PHE A 1 193 ? 17.866 -35.127 15.058 1.00 69.46 193 PHE A CA 1
ATOM 1538 C C . PHE A 1 193 ? 18.686 -35.197 16.344 1.00 74.27 193 PHE A C 1
ATOM 1539 O O . PHE A 1 193 ? 18.983 -36.300 16.806 1.00 74.21 193 PHE A O 1
ATOM 1547 N N . ALA A 1 194 ? 19.024 -34.026 16.928 1.00 70.88 194 ALA A N 1
ATOM 1548 C CA . ALA A 1 194 ? 19.773 -33.914 18.178 1.00 70.72 194 ALA A CA 1
ATOM 1549 C C . ALA A 1 194 ? 18.999 -34.564 19.334 1.00 75.19 194 ALA A C 1
ATOM 1550 O O . ALA A 1 194 ? 19.587 -35.323 20.103 1.00 75.19 194 ALA A O 1
ATOM 1552 N N . GLU A 1 195 ? 17.669 -34.315 19.404 1.00 71.54 195 GLU A N 1
ATOM 1553 C CA . GLU A 1 195 ? 16.738 -34.853 20.403 1.00 71.01 195 GLU A CA 1
ATOM 1554 C C . GLU A 1 195 ? 16.708 -36.388 20.421 1.00 74.84 195 GLU A C 1
ATOM 1555 O O . GLU A 1 195 ? 16.568 -36.978 21.491 1.00 74.05 195 GLU A O 1
ATOM 1561 N N . MET A 1 196 ? 16.836 -37.024 19.242 1.00 71.83 196 MET A N 1
ATOM 1562 C CA . MET A 1 196 ? 16.857 -38.482 19.097 1.00 71.78 196 MET A CA 1
ATOM 1563 C C . MET A 1 196 ? 18.124 -39.086 19.714 1.00 77.09 196 MET A C 1
ATOM 1564 O O . MET A 1 196 ? 18.063 -40.169 20.300 1.00 76.60 196 MET A O 1
ATOM 1569 N N . VAL A 1 197 ? 19.264 -38.378 19.584 1.00 74.88 197 VAL A N 1
ATOM 1570 C CA . VAL A 1 197 ? 20.573 -38.826 20.069 1.00 75.37 197 VAL A CA 1
ATOM 1571 C C . VAL A 1 197 ? 20.759 -38.582 21.579 1.00 80.22 197 VAL A C 1
ATOM 1572 O O . VAL A 1 197 ? 21.091 -39.525 22.300 1.00 79.85 197 VAL A O 1
ATOM 1576 N N . THR A 1 198 ? 20.554 -37.330 22.050 1.00 77.27 198 THR A N 1
ATOM 1577 C CA . THR A 1 198 ? 20.731 -36.952 23.458 1.00 77.17 198 THR A CA 1
ATOM 1578 C C . THR A 1 198 ? 19.520 -37.328 24.345 1.00 80.48 198 THR A C 1
ATOM 1579 O O . THR A 1 198 ? 19.565 -37.097 25.553 1.00 80.15 198 THR A O 1
ATOM 1583 N N . ARG A 1 199 ? 18.457 -37.909 23.751 1.00 76.96 199 ARG A N 1
ATOM 1584 C CA . ARG A 1 199 ? 17.221 -38.350 24.427 1.00 76.81 199 ARG A CA 1
ATOM 1585 C C . ARG A 1 199 ? 16.438 -37.189 25.092 1.00 80.55 199 ARG A C 1
ATOM 1586 O O . ARG A 1 199 ? 15.497 -37.439 25.851 1.00 80.38 199 ARG A O 1
ATOM 1594 N N . ARG A 1 200 ? 16.805 -35.928 24.775 1.00 76.76 200 ARG A N 1
ATOM 1595 C CA . ARG A 1 200 ? 16.181 -34.712 25.317 1.00 76.49 200 ARG A CA 1
ATOM 1596 C C . ARG A 1 200 ? 16.193 -33.553 24.307 1.00 79.57 200 ARG A C 1
ATOM 1597 O O . ARG A 1 200 ? 17.035 -33.538 23.411 1.00 79.19 200 ARG A O 1
ATOM 1605 N N . ALA A 1 201 ? 15.259 -32.590 24.449 1.00 75.66 201 ALA A N 1
ATOM 1606 C CA . ALA A 1 201 ? 15.139 -31.422 23.565 1.00 75.36 201 ALA A CA 1
ATOM 1607 C C . ALA A 1 201 ? 16.422 -30.591 23.523 1.00 79.48 201 ALA A C 1
ATOM 1608 O O . ALA A 1 201 ? 17.082 -30.431 24.550 1.00 79.15 201 ALA A O 1
ATOM 1610 N N . LEU A 1 202 ? 16.781 -30.083 22.333 1.00 76.33 202 LEU A N 1
ATOM 1611 C CA . LEU A 1 202 ? 17.992 -29.287 22.142 1.00 76.36 202 LEU A CA 1
ATOM 1612 C C . LEU A 1 202 ? 17.911 -27.928 22.841 1.00 81.13 202 LEU A C 1
ATOM 1613 O O . LEU A 1 202 ? 18.733 -27.651 23.714 1.00 80.99 202 LEU A O 1
ATOM 1618 N N . PHE A 1 203 ? 16.913 -27.103 22.491 1.00 78.37 203 PHE A N 1
ATOM 1619 C CA . PHE A 1 203 ? 16.734 -25.796 23.121 1.00 78.54 203 PHE A CA 1
ATOM 1620 C C . PHE A 1 203 ? 15.342 -25.712 23.790 1.00 82.76 203 PHE A C 1
ATOM 1621 O O . PHE A 1 203 ? 14.415 -25.142 23.207 1.00 81.94 203 PHE A O 1
ATOM 1629 N N . PRO A 1 204 ? 15.159 -26.301 24.998 1.00 80.09 204 PRO A N 1
ATOM 1630 C CA . PRO A 1 204 ? 13.838 -26.243 25.642 1.00 80.22 204 PRO A CA 1
ATOM 1631 C C . PRO A 1 204 ? 13.567 -24.900 26.321 1.00 84.89 204 PRO A C 1
ATOM 1632 O O . PRO A 1 204 ? 13.896 -24.708 27.494 1.00 84.69 204 PRO A O 1
ATOM 1636 N N . GLY A 1 205 ? 12.977 -23.979 25.565 1.00 81.88 205 GLY A N 1
ATOM 1637 C CA . GLY A 1 205 ? 12.662 -22.634 26.037 1.00 81.91 205 GLY A CA 1
ATOM 1638 C C . GLY A 1 205 ? 11.349 -22.501 26.780 1.00 85.97 205 GLY A C 1
ATOM 1639 O O . GLY A 1 205 ? 10.489 -23.385 26.702 1.00 85.52 205 GLY A O 1
ATOM 1640 N N . ASP A 1 206 ? 11.194 -21.382 27.510 1.00 82.60 206 ASP A N 1
ATOM 1641 C CA . ASP A 1 206 ? 9.991 -21.054 28.273 1.00 82.55 206 ASP A CA 1
ATOM 1642 C C . ASP A 1 206 ? 9.279 -19.824 27.687 1.00 86.29 206 ASP A 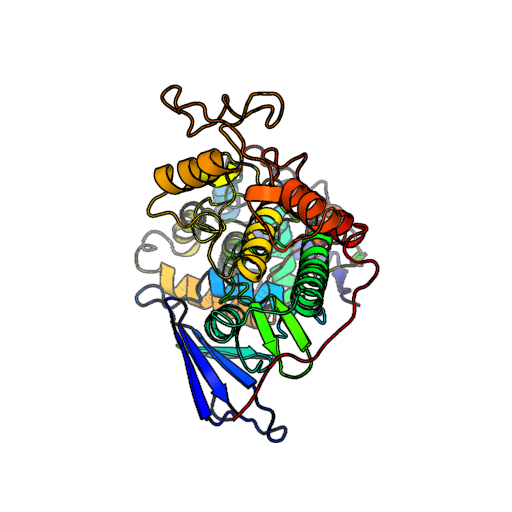C 1
ATOM 1643 O O . ASP A 1 206 ? 8.105 -19.596 27.983 1.00 86.30 206 ASP A O 1
ATOM 1648 N N . SER A 1 207 ? 9.994 -19.043 26.852 1.00 82.26 207 SER A N 1
ATOM 1649 C CA . SER A 1 207 ? 9.480 -17.854 26.164 1.00 82.01 207 SER A CA 1
ATOM 1650 C C . SER A 1 207 ? 10.256 -17.611 24.863 1.00 85.82 207 SER A C 1
ATOM 1651 O O . SER A 1 207 ? 11.147 -18.398 24.533 1.00 85.05 207 SER A O 1
ATOM 1654 N N . GLU A 1 208 ? 9.912 -16.538 24.122 1.00 82.89 208 GLU A N 1
ATOM 1655 C CA . GLU A 1 208 ? 10.571 -16.179 22.860 1.00 83.00 208 GLU A CA 1
ATOM 1656 C C . GLU A 1 208 ? 12.000 -15.670 23.076 1.00 87.69 208 GLU A C 1
ATOM 1657 O O . GLU A 1 208 ? 12.907 -16.102 22.358 1.00 87.39 208 GLU A O 1
ATOM 1663 N N . ILE A 1 209 ? 12.203 -14.771 24.071 1.00 84.40 209 ILE A N 1
ATOM 1664 C CA . ILE A 1 209 ? 13.522 -14.220 24.396 1.00 84.38 209 ILE A CA 1
ATOM 1665 C C . ILE A 1 209 ? 14.397 -15.276 25.105 1.00 87.89 209 ILE A C 1
ATOM 1666 O O . ILE A 1 209 ? 15.623 -15.211 25.006 1.00 87.70 209 ILE A O 1
ATOM 1671 N N . ASP A 1 210 ? 13.770 -16.258 25.783 1.00 84.16 210 ASP A N 1
ATOM 1672 C CA . ASP A 1 210 ? 14.488 -17.350 26.440 1.00 84.04 210 ASP A CA 1
ATOM 1673 C C . ASP A 1 210 ? 14.952 -18.386 25.408 1.00 87.63 210 ASP A C 1
ATOM 1674 O O . ASP A 1 210 ? 16.032 -18.954 25.580 1.00 87.54 210 ASP A O 1
ATOM 1679 N N . GLN A 1 211 ? 14.142 -18.630 24.344 1.00 83.38 211 GLN A N 1
ATOM 1680 C CA . GLN A 1 211 ? 14.470 -19.574 23.267 1.00 82.91 211 GLN A CA 1
ATOM 1681 C C . GLN A 1 211 ? 15.740 -19.137 22.538 1.00 87.29 211 GLN A C 1
ATOM 1682 O O . GLN A 1 211 ? 16.632 -19.962 22.347 1.00 86.63 211 GLN A O 1
ATOM 1688 N N . LEU A 1 212 ? 15.834 -17.835 22.181 1.00 84.68 212 LEU A N 1
ATOM 1689 C CA . LEU A 1 212 ? 16.996 -17.236 21.519 1.00 84.98 212 LEU A CA 1
ATOM 1690 C C . LEU A 1 212 ? 18.243 -17.400 22.373 1.00 90.52 212 LEU A C 1
ATOM 1691 O O . LEU A 1 212 ? 19.293 -17.754 21.840 1.00 90.64 212 LEU A O 1
ATOM 1696 N N . PHE A 1 213 ? 18.115 -17.183 23.699 1.00 87.93 213 PHE A N 1
ATOM 1697 C CA . PHE A 1 213 ? 19.205 -17.317 24.664 1.00 88.46 213 PHE A CA 1
ATOM 1698 C C . PHE A 1 213 ? 19.700 -18.755 24.792 1.00 94.26 213 PHE A C 1
ATOM 1699 O O . PHE A 1 213 ? 20.887 -18.953 25.041 1.00 94.20 213 PHE A O 1
ATOM 1707 N N . ARG A 1 214 ? 18.808 -19.751 24.603 1.00 92.06 214 ARG A N 1
ATOM 1708 C CA . ARG A 1 214 ? 19.155 -21.178 24.651 1.00 92.65 214 ARG A CA 1
ATOM 1709 C C . ARG A 1 214 ? 19.969 -21.570 23.412 1.00 98.72 214 ARG A C 1
ATOM 1710 O O . ARG A 1 214 ? 20.833 -22.447 23.487 1.00 98.23 214 ARG A O 1
ATOM 1718 N N . ILE A 1 215 ? 19.692 -20.903 22.279 1.00 96.97 215 ILE A N 1
ATOM 1719 C CA . ILE A 1 215 ? 20.381 -21.105 21.008 1.00 97.64 215 ILE A CA 1
ATOM 1720 C C . ILE A 1 215 ? 21.793 -20.495 21.096 1.00 103.91 215 ILE A C 1
ATOM 1721 O O . ILE A 1 215 ? 22.760 -21.156 20.722 1.00 103.59 215 ILE A O 1
ATOM 1726 N N . PHE A 1 216 ? 21.913 -19.268 21.647 1.00 102.30 216 PHE A N 1
ATOM 1727 C CA . PHE A 1 216 ? 23.202 -18.579 21.813 1.00 103.05 216 PHE A CA 1
ATOM 1728 C C . PHE A 1 216 ? 24.045 -19.162 22.968 1.00 109.55 216 PHE A C 1
ATOM 1729 O O . PHE A 1 216 ? 25.200 -18.774 23.152 1.00 109.29 216 PHE A O 1
ATOM 1737 N N . ARG A 1 217 ? 23.451 -20.072 23.752 1.00 107.93 217 ARG A N 1
ATOM 1738 C CA . ARG A 1 217 ? 24.082 -20.784 24.864 1.00 108.51 217 ARG A CA 1
ATOM 1739 C C . ARG A 1 217 ? 24.959 -21.904 24.275 1.00 113.43 217 ARG A C 1
ATOM 1740 O O . ARG A 1 217 ? 26.052 -22.176 24.781 1.00 112.77 217 ARG A O 1
ATOM 1748 N N . THR A 1 218 ? 24.468 -22.529 23.193 1.00 110.96 218 THR A N 1
ATOM 1749 C CA . THR A 1 218 ? 25.099 -23.638 22.491 1.00 111.34 218 THR A CA 1
ATOM 1750 C C . THR A 1 218 ? 25.862 -23.148 21.248 1.00 117.18 218 THR A C 1
ATOM 1751 O O . THR A 1 218 ? 27.079 -23.329 21.163 1.00 116.70 218 THR A O 1
ATOM 1755 N N . LEU A 1 219 ? 25.140 -22.538 20.293 1.00 115.49 219 LEU A N 1
ATOM 1756 C CA . LEU A 1 219 ? 25.683 -22.058 19.020 1.00 116.13 219 LEU A CA 1
ATOM 1757 C C . LEU A 1 219 ? 26.335 -20.672 19.094 1.00 122.58 219 LEU A C 1
ATOM 1758 O O . LEU A 1 219 ? 26.927 -20.228 18.107 1.00 122.01 219 LEU A O 1
ATOM 1763 N N . GLY A 1 220 ? 26.216 -20.004 20.241 1.00 121.60 220 GLY A N 1
ATOM 1764 C CA . GLY A 1 220 ? 26.787 -18.679 20.461 1.00 122.38 220 GLY A CA 1
ATOM 1765 C C . GLY A 1 220 ? 26.039 -17.554 19.775 1.00 127.75 220 GLY A C 1
ATOM 1766 O O . GLY A 1 220 ? 25.380 -17.773 18.755 1.00 127.31 220 GLY A O 1
ATOM 1767 N N . THR A 1 221 ? 26.145 -16.331 20.327 1.00 125.12 221 THR A N 1
ATOM 1768 C CA . THR A 1 221 ? 25.509 -15.126 19.779 1.00 126.27 221 THR A CA 1
ATOM 1769 C C . THR A 1 221 ? 26.074 -14.855 18.361 1.00 132.87 221 THR A C 1
ATOM 1770 O O . THR A 1 221 ? 27.291 -14.938 18.181 1.00 132.43 221 THR A O 1
ATOM 1774 N N . PRO A 1 222 ? 25.223 -14.614 17.332 1.00 132.27 222 PRO A N 1
ATOM 1775 C CA . PRO A 1 222 ? 25.754 -14.454 15.968 1.00 133.21 222 PRO A CA 1
ATOM 1776 C C . PRO A 1 222 ? 26.331 -13.085 15.627 1.00 140.31 222 PRO A C 1
ATOM 1777 O O . PRO A 1 222 ? 25.819 -12.056 16.067 1.00 139.77 222 PRO A O 1
ATOM 1781 N N . ASP A 1 223 ? 27.394 -13.098 14.803 1.00 139.51 223 ASP A N 1
ATOM 1782 C CA . ASP A 1 223 ? 28.120 -11.930 14.296 1.00 140.62 223 ASP A CA 1
ATOM 1783 C C . ASP A 1 223 ? 27.685 -11.641 12.844 1.00 147.44 223 ASP A C 1
ATOM 1784 O O . ASP A 1 223 ? 27.101 -12.516 12.200 1.00 147.16 223 ASP A O 1
ATOM 1789 N N . GLU A 1 224 ? 27.976 -10.427 12.326 1.00 145.95 224 GLU A N 1
ATOM 1790 C CA . GLU A 1 224 ? 27.608 -10.012 10.967 1.00 146.70 224 GLU A CA 1
ATOM 1791 C C . GLU A 1 224 ? 28.455 -10.666 9.849 1.00 153.15 224 GLU A C 1
ATOM 1792 O O . GLU A 1 224 ? 28.656 -10.063 8.790 1.00 152.61 224 GLU A O 1
ATOM 1798 N N . VAL A 1 225 ? 28.907 -11.914 10.073 1.00 152.06 225 VAL A N 1
ATOM 1799 C CA . VAL A 1 225 ? 29.681 -12.712 9.112 1.00 153.16 225 VAL A CA 1
ATOM 1800 C C . VAL A 1 225 ? 29.109 -14.130 8.998 1.00 158.96 225 VAL A C 1
ATOM 1801 O O . VAL A 1 225 ? 29.031 -14.670 7.892 1.00 158.63 225 VAL A O 1
ATOM 1805 N N . VAL A 1 226 ? 28.691 -14.714 10.142 1.00 156.96 226 VAL A N 1
ATOM 1806 C CA . VAL A 1 226 ? 28.046 -16.032 10.214 1.00 157.36 226 VAL A CA 1
ATOM 1807 C C . VAL A 1 226 ? 26.607 -15.816 9.708 1.00 162.13 226 VAL A C 1
ATOM 1808 O O . VAL A 1 226 ? 26.098 -16.616 8.920 1.00 161.76 226 VAL A O 1
ATOM 1812 N N . TRP A 1 227 ? 25.987 -14.698 10.147 1.00 159.82 227 TRP A N 1
ATOM 1813 C CA . TRP A 1 227 ? 24.662 -14.220 9.757 1.00 159.41 227 TRP A CA 1
ATOM 1814 C C . TRP A 1 227 ? 24.869 -12.756 9.304 1.00 164.12 227 TRP A C 1
ATOM 1815 O O . TRP A 1 227 ? 24.985 -11.877 10.162 1.00 163.60 227 TRP A O 1
ATOM 1826 N N . PRO A 1 228 ? 24.990 -12.489 7.974 1.00 161.52 228 PRO A N 1
ATOM 1827 C CA . PRO A 1 228 ? 25.285 -11.117 7.505 1.00 161.56 228 PRO A CA 1
ATOM 1828 C C . PRO A 1 228 ? 24.360 -9.998 7.995 1.00 165.53 228 PRO A C 1
ATOM 1829 O O . PRO A 1 228 ? 24.842 -8.894 8.250 1.00 165.10 228 PRO A O 1
ATOM 1833 N N . GLY A 1 229 ? 23.066 -10.286 8.122 1.00 162.09 229 GLY A N 1
ATOM 1834 C CA . GLY A 1 229 ? 22.080 -9.315 8.582 1.00 161.90 229 GLY A CA 1
ATOM 1835 C C . GLY A 1 229 ? 21.498 -9.642 9.940 1.00 165.71 229 GLY A C 1
ATOM 1836 O O . GLY A 1 229 ? 20.278 -9.607 10.108 1.00 165.08 229 GLY A O 1
ATOM 1837 N N . VAL A 1 230 ? 22.368 -9.955 10.922 1.00 162.51 230 VAL A N 1
ATOM 1838 C CA . VAL A 1 230 ? 21.954 -10.306 12.283 1.00 162.48 230 VAL A CA 1
ATOM 1839 C C . VAL A 1 230 ? 21.489 -9.058 13.068 1.00 166.75 230 VAL A C 1
ATOM 1840 O O . VAL A 1 230 ? 20.428 -9.108 13.687 1.00 166.12 230 VAL A O 1
ATOM 1844 N N . THR A 1 231 ? 22.261 -7.952 13.019 1.00 163.89 231 THR A N 1
ATOM 1845 C CA . THR A 1 231 ? 21.943 -6.700 13.720 1.00 163.84 231 THR A CA 1
ATOM 1846 C C . THR A 1 231 ? 20.797 -5.944 13.042 1.00 168.55 231 THR A C 1
ATOM 1847 O O . THR A 1 231 ? 19.903 -5.452 13.731 1.00 168.18 231 THR A O 1
ATOM 1851 N N . SER A 1 232 ? 20.825 -5.856 11.697 1.00 165.51 232 SER A N 1
ATOM 1852 C CA . SER A 1 232 ? 19.796 -5.183 10.902 1.00 165.31 232 SER A CA 1
ATOM 1853 C C . SER A 1 232 ? 18.560 -6.084 10.793 1.00 167.91 232 SER A C 1
ATOM 1854 O O . SER A 1 232 ? 18.380 -6.791 9.796 1.00 167.32 232 SER A O 1
ATOM 1857 N N . MET A 1 233 ? 17.734 -6.086 11.857 1.00 163.68 233 MET A N 1
ATOM 1858 C CA . MET A 1 233 ? 16.518 -6.901 11.970 1.00 163.15 233 MET A CA 1
ATOM 1859 C C . MET A 1 233 ? 15.344 -6.116 12.592 1.00 167.17 233 MET A C 1
ATOM 1860 O O . MET A 1 233 ? 15.597 -5.149 13.317 1.00 167.04 233 MET A O 1
ATOM 1865 N N . PRO A 1 234 ? 14.061 -6.505 12.344 1.00 163.55 234 PRO A N 1
ATOM 1866 C CA . PRO A 1 234 ? 12.940 -5.756 12.942 1.00 163.08 234 PRO A CA 1
ATOM 1867 C C . PRO A 1 234 ? 12.825 -5.931 14.456 1.00 164.77 234 PRO A C 1
ATOM 1868 O O . PRO A 1 234 ? 12.493 -4.968 15.148 1.00 164.35 234 PRO A O 1
ATOM 1872 N N . ASP A 1 235 ? 13.104 -7.147 14.970 1.00 159.67 235 ASP A N 1
ATOM 1873 C CA . ASP A 1 235 ? 13.042 -7.441 16.402 1.00 158.58 235 ASP A CA 1
ATOM 1874 C C . ASP A 1 235 ? 14.442 -7.658 17.006 1.00 160.60 235 ASP A C 1
ATOM 1875 O O . ASP A 1 235 ? 14.710 -8.684 17.639 1.00 160.00 235 ASP A O 1
ATOM 1880 N N . TYR A 1 236 ? 15.328 -6.665 16.807 1.00 156.59 236 TYR A N 1
ATOM 1881 C CA . TYR A 1 236 ? 16.697 -6.663 17.323 1.00 156.11 236 TYR A CA 1
ATOM 1882 C C . TYR A 1 236 ? 16.893 -5.508 18.304 1.00 158.27 236 TYR A C 1
ATOM 1883 O O . TYR A 1 236 ? 16.361 -4.414 18.097 1.00 157.66 236 TYR A O 1
ATOM 1892 N N . LYS A 1 237 ? 17.673 -5.761 19.363 1.00 153.62 237 LYS A N 1
ATOM 1893 C CA . LYS A 1 237 ? 18.003 -4.786 20.399 1.00 152.82 237 LYS A CA 1
ATOM 1894 C C . LYS A 1 237 ? 19.500 -4.907 20.744 1.00 155.25 237 LYS A C 1
ATOM 1895 O O . LYS A 1 237 ? 19.992 -6.034 20.849 1.00 154.95 237 LYS A O 1
ATOM 1901 N N . PRO A 1 238 ? 20.251 -3.786 20.914 1.00 150.48 238 PRO A N 1
ATOM 1902 C CA . PRO A 1 238 ? 21.691 -3.906 21.227 1.00 149.73 238 PRO A CA 1
ATOM 1903 C C . PRO A 1 238 ? 22.007 -4.547 22.581 1.00 152.10 238 PRO A C 1
ATOM 1904 O O . PRO A 1 238 ? 23.134 -4.999 22.786 1.00 151.63 238 PRO A O 1
ATOM 1908 N N . SER A 1 239 ? 21.002 -4.620 23.482 1.00 147.50 239 SER A N 1
ATOM 1909 C CA . SER A 1 239 ? 21.100 -5.206 24.823 1.00 146.67 239 SER A CA 1
ATOM 1910 C C . SER A 1 239 ? 21.333 -6.733 24.831 1.00 148.49 239 SER A C 1
ATOM 1911 O O . SER A 1 239 ? 21.495 -7.312 25.910 1.00 148.00 239 SER A O 1
ATOM 1914 N N . PHE A 1 240 ? 21.364 -7.377 23.637 1.00 143.77 240 PHE A N 1
ATOM 1915 C CA . PHE A 1 240 ? 21.598 -8.815 23.481 1.00 143.07 240 PHE A CA 1
ATOM 1916 C C . PHE A 1 240 ? 23.040 -9.176 23.881 1.00 146.27 240 PHE A C 1
ATOM 1917 O O . PHE A 1 240 ? 23.981 -8.580 23.352 1.00 145.52 240 PHE A O 1
ATOM 1925 N N . PRO A 1 241 ? 23.238 -10.131 24.820 1.00 142.87 241 PRO A N 1
ATOM 1926 C CA . PRO A 1 241 ? 24.605 -10.461 25.255 1.00 142.86 241 PRO A CA 1
ATOM 1927 C C . PRO A 1 241 ? 25.352 -11.443 24.353 1.00 147.04 241 PRO A C 1
ATOM 1928 O O . PRO A 1 241 ? 24.766 -12.414 23.870 1.00 146.64 241 PRO A O 1
ATOM 1932 N N . LYS A 1 242 ? 26.661 -11.194 24.151 1.00 143.70 242 LYS A N 1
ATOM 1933 C CA . LYS A 1 242 ? 27.554 -12.038 23.350 1.00 143.53 242 LYS A CA 1
ATOM 1934 C C . LYS A 1 242 ? 27.998 -13.257 24.165 1.00 147.70 242 LYS A C 1
ATOM 1935 O O . LYS A 1 242 ? 28.349 -13.108 25.335 1.00 147.45 242 LYS A O 1
ATOM 1941 N N . TRP A 1 243 ? 27.973 -14.457 23.554 1.00 144.46 243 TRP A N 1
ATOM 1942 C CA . TRP A 1 243 ? 28.357 -15.711 24.213 1.00 144.40 243 TRP A CA 1
ATOM 1943 C C . TRP A 1 243 ? 29.251 -16.624 23.348 1.00 146.77 243 TRP A C 1
ATOM 1944 O O . TRP A 1 243 ? 29.232 -16.523 22.118 1.00 146.29 243 TRP A O 1
ATOM 1955 N N . ALA A 1 244 ? 30.034 -17.512 24.007 1.00 141.92 244 ALA A N 1
ATOM 1956 C CA . ALA A 1 244 ? 30.953 -18.456 23.357 1.00 140.84 244 ALA A CA 1
ATOM 1957 C C . ALA A 1 244 ? 30.224 -19.654 22.764 1.00 142.77 244 ALA A C 1
ATOM 1958 O O . ALA A 1 244 ? 29.295 -20.185 23.380 1.00 142.26 244 ALA A O 1
ATOM 1960 N N . ARG A 1 245 ? 30.663 -20.092 21.575 1.00 137.87 245 ARG A N 1
ATOM 1961 C CA . ARG A 1 245 ? 30.075 -21.233 20.880 1.00 137.07 245 ARG A CA 1
ATOM 1962 C C . ARG A 1 245 ? 30.823 -22.536 21.170 1.00 139.00 245 ARG A C 1
ATOM 1963 O O . ARG A 1 245 ? 31.863 -22.811 20.567 1.00 138.29 245 ARG A O 1
ATOM 1971 N N . GLN A 1 246 ? 30.289 -23.328 22.122 1.00 134.39 246 GLN A N 1
ATOM 1972 C CA . GLN A 1 246 ? 30.839 -24.625 22.539 1.00 133.55 246 GLN A CA 1
ATOM 1973 C C . GLN A 1 246 ? 30.894 -25.627 21.368 1.00 135.42 246 GLN A C 1
ATOM 1974 O O . GLN A 1 246 ? 29.992 -25.627 20.525 1.00 134.98 246 GLN A O 1
ATOM 1980 N N . ASP A 1 247 ? 31.969 -26.445 21.303 1.00 130.31 247 ASP A N 1
ATOM 1981 C CA . ASP A 1 247 ? 32.179 -27.442 20.244 1.00 129.40 247 ASP A CA 1
ATOM 1982 C C . ASP A 1 247 ? 31.077 -28.498 20.228 1.00 131.12 247 ASP A C 1
ATOM 1983 O O . ASP A 1 247 ? 30.589 -28.896 21.289 1.00 130.12 247 ASP A O 1
ATOM 1988 N N . PHE A 1 248 ? 30.695 -28.950 19.020 1.00 125.87 248 PHE A N 1
ATOM 1989 C CA . PHE A 1 248 ? 29.638 -29.942 18.798 1.00 125.01 248 PHE A CA 1
ATOM 1990 C C . PHE A 1 248 ? 29.934 -31.317 19.412 1.00 127.83 248 PHE A C 1
ATOM 1991 O O . PHE A 1 248 ? 28.995 -32.093 19.620 1.00 128.23 248 PHE A O 1
ATOM 1999 N N . SER A 1 249 ? 31.221 -31.604 19.727 1.00 122.68 249 SER A N 1
ATOM 2000 C CA . SER A 1 249 ? 31.646 -32.844 20.386 1.00 122.11 249 SER A CA 1
ATOM 2001 C C . SER A 1 249 ? 30.986 -32.892 21.769 1.00 125.21 249 SER A C 1
ATOM 2002 O O . SER A 1 249 ? 30.451 -33.930 22.164 1.00 124.80 249 SER A O 1
ATOM 2005 N N . LYS A 1 250 ? 30.983 -31.737 22.470 1.00 121.19 250 LYS A N 1
ATOM 2006 C CA . LYS A 1 250 ? 30.382 -31.547 23.788 1.00 120.62 250 LYS A CA 1
ATOM 2007 C C . LYS A 1 250 ? 28.854 -31.559 23.658 1.00 123.63 250 LYS A C 1
ATOM 2008 O O . LYS A 1 250 ? 28.191 -32.240 24.440 1.00 122.99 250 LYS A O 1
ATOM 2014 N N . VAL A 1 251 ? 28.310 -30.832 22.645 1.00 119.76 251 VAL A N 1
ATOM 2015 C CA . VAL A 1 251 ? 26.873 -30.690 22.334 1.00 119.24 251 VAL A CA 1
ATOM 2016 C C . VAL A 1 251 ? 26.193 -32.046 22.122 1.00 122.05 251 VAL A C 1
ATOM 2017 O O . VAL A 1 251 ? 25.148 -32.300 22.723 1.00 121.47 251 VAL A O 1
ATOM 2021 N N . VAL A 1 252 ? 26.785 -32.909 21.280 1.00 118.00 252 VAL A N 1
ATOM 2022 C CA . VAL A 1 252 ? 26.224 -34.226 21.015 1.00 117.53 252 VAL A CA 1
ATOM 2023 C C . VAL A 1 252 ? 27.324 -35.325 21.162 1.00 120.78 252 VAL A C 1
ATOM 2024 O O . VAL A 1 252 ? 28.016 -35.669 20.200 1.00 120.36 252 VAL A O 1
ATOM 2028 N N . PRO A 1 253 ? 27.495 -35.865 22.395 1.00 116.92 253 PRO A N 1
ATOM 2029 C CA . PRO A 1 253 ? 28.537 -36.885 22.618 1.00 116.54 253 PRO A CA 1
ATOM 2030 C C . PRO A 1 253 ? 28.389 -38.219 21.856 1.00 119.20 253 PRO A C 1
ATOM 2031 O O . PRO A 1 253 ? 29.435 -38.695 21.416 1.00 118.69 253 PRO A O 1
ATOM 2035 N N . PRO A 1 254 ? 27.200 -38.864 21.662 1.00 114.90 254 PRO A N 1
ATOM 2036 C CA . PRO A 1 254 ? 27.189 -40.152 20.948 1.00 114.45 254 PRO A CA 1
ATOM 2037 C C . PRO A 1 254 ? 27.321 -40.065 19.425 1.00 117.81 254 PRO A C 1
ATOM 2038 O O . PRO A 1 254 ? 27.609 -41.088 18.801 1.00 117.64 254 PRO A O 1
ATOM 2042 N N . LEU A 1 255 ? 27.117 -38.873 18.823 1.00 113.56 255 LEU A N 1
ATOM 2043 C CA . LEU A 1 255 ? 27.239 -38.703 17.371 1.00 113.00 255 LEU A CA 1
ATOM 2044 C C . LEU A 1 255 ? 28.692 -38.646 16.904 1.00 115.94 255 LEU A C 1
ATOM 2045 O O . LEU A 1 255 ? 29.539 -38.063 17.587 1.00 115.43 255 LEU A O 1
ATOM 2050 N N . ASP A 1 256 ? 28.968 -39.242 15.725 1.00 111.81 256 ASP A N 1
ATOM 2051 C CA . ASP A 1 256 ? 30.295 -39.302 15.102 1.00 111.29 256 ASP A CA 1
ATOM 2052 C C . ASP A 1 256 ? 30.670 -37.986 14.394 1.00 115.39 256 ASP A C 1
ATOM 2053 O O . ASP A 1 256 ? 29.872 -37.048 14.393 1.00 114.87 256 ASP A O 1
ATOM 2058 N N . GLU A 1 257 ? 31.884 -37.926 13.794 1.00 112.44 257 GLU A N 1
ATOM 2059 C CA . GLU A 1 257 ? 32.423 -36.769 13.065 1.00 112.66 257 GLU A CA 1
ATOM 2060 C C . GLU A 1 257 ? 31.503 -36.272 11.942 1.00 114.72 257 GLU A C 1
ATOM 2061 O O . GLU A 1 257 ? 31.300 -35.062 11.819 1.00 114.01 257 GLU A O 1
ATOM 2067 N N . ASP A 1 258 ? 30.938 -37.205 11.144 1.00 110.55 258 ASP A N 1
ATOM 2068 C CA . ASP A 1 258 ? 30.019 -36.896 10.042 1.00 109.95 258 ASP A CA 1
ATOM 2069 C C . ASP A 1 258 ? 28.667 -36.381 10.553 1.00 112.25 258 ASP A C 1
ATOM 2070 O O . ASP A 1 258 ? 28.105 -35.457 9.965 1.00 111.80 258 ASP A O 1
ATOM 2075 N N . GLY A 1 259 ? 28.178 -36.970 11.645 1.00 107.52 259 GLY A N 1
ATOM 2076 C CA . GLY A 1 259 ? 26.927 -36.579 12.287 1.00 106.82 259 GLY A CA 1
ATOM 2077 C C . GLY A 1 259 ? 26.960 -35.161 12.829 1.00 109.49 259 GLY A C 1
ATOM 2078 O O . GLY A 1 259 ? 25.946 -34.461 12.785 1.00 109.12 259 GLY A O 1
ATOM 2079 N N . ARG A 1 260 ? 28.142 -34.727 13.331 1.00 104.90 260 ARG A N 1
ATOM 2080 C CA . ARG A 1 260 ? 28.383 -33.382 13.868 1.00 103.99 260 ARG A CA 1
ATOM 2081 C C . ARG A 1 260 ? 28.407 -32.347 12.737 1.00 106.58 260 ARG A C 1
ATOM 2082 O O . ARG A 1 260 ? 27.949 -31.219 12.937 1.00 106.13 260 ARG A O 1
ATOM 2090 N N . SER A 1 261 ? 28.959 -32.731 11.561 1.00 101.99 261 SER A N 1
ATOM 2091 C CA . SER A 1 261 ? 29.056 -31.885 10.367 1.00 101.28 261 SER A CA 1
ATOM 2092 C C . SER A 1 261 ? 27.670 -31.581 9.784 1.00 103.47 261 SER A C 1
ATOM 2093 O O . SER A 1 261 ? 27.421 -30.451 9.356 1.00 103.14 261 SER A O 1
ATOM 2096 N N . LEU A 1 262 ? 26.779 -32.591 9.765 1.00 98.38 262 LEU A N 1
ATOM 2097 C CA . LEU A 1 262 ? 25.419 -32.461 9.250 1.00 97.43 262 LEU A CA 1
ATOM 2098 C C . LEU A 1 262 ? 24.555 -31.613 10.184 1.00 100.26 262 LEU A C 1
ATOM 2099 O O . LEU A 1 262 ? 23.825 -30.749 9.701 1.00 99.99 262 LEU A O 1
ATOM 2104 N N . LEU A 1 263 ? 24.660 -31.848 11.512 1.00 95.78 263 LEU A N 1
ATOM 2105 C CA . LEU A 1 263 ? 23.916 -31.138 12.560 1.00 95.00 263 LEU A CA 1
ATOM 2106 C C . LEU A 1 263 ? 24.227 -29.638 12.562 1.00 98.38 263 LEU A C 1
ATOM 2107 O O . LEU A 1 263 ? 23.306 -28.828 12.680 1.00 97.54 263 LEU A O 1
ATOM 2112 N N . SER A 1 264 ? 25.515 -29.277 12.409 1.00 95.39 264 SER A N 1
ATOM 2113 C CA . SER A 1 264 ? 25.983 -27.888 12.379 1.00 95.33 264 SER A CA 1
ATOM 2114 C C . SER A 1 264 ? 25.435 -27.119 11.169 1.00 98.78 264 SER A C 1
ATOM 2115 O O . SER A 1 264 ? 24.966 -25.989 11.331 1.00 98.70 264 SER A O 1
ATOM 2118 N N . GLN A 1 265 ? 25.452 -27.750 9.974 1.00 94.21 265 GLN A N 1
ATOM 2119 C CA . GLN A 1 265 ? 24.942 -27.168 8.728 1.00 93.46 265 GLN A CA 1
ATOM 2120 C C . GLN A 1 265 ? 23.417 -26.980 8.755 1.00 96.10 265 GLN A C 1
ATOM 2121 O O . GLN A 1 265 ? 22.908 -26.061 8.108 1.00 95.64 265 GLN A O 1
ATOM 2127 N N . MET A 1 266 ? 22.698 -27.847 9.503 1.00 91.57 266 MET A N 1
ATOM 2128 C CA . MET A 1 266 ? 21.243 -27.780 9.681 1.00 90.65 266 MET A CA 1
ATOM 2129 C C . MET A 1 266 ? 20.897 -26.655 10.651 1.00 94.04 266 MET A C 1
ATOM 2130 O O . MET A 1 266 ? 19.875 -25.992 10.482 1.00 93.08 266 MET A O 1
ATOM 2135 N N . LEU A 1 267 ? 21.760 -26.441 11.664 1.00 91.00 267 LEU A N 1
ATOM 2136 C CA . LEU A 1 267 ? 21.581 -25.403 12.679 1.00 90.92 267 LEU A CA 1
ATOM 2137 C C . LEU A 1 267 ? 22.448 -24.163 12.411 1.00 95.83 267 LEU A C 1
ATOM 2138 O O . LEU A 1 267 ? 22.892 -23.488 13.342 1.00 95.55 267 LEU A O 1
ATOM 2143 N N . HIS A 1 268 ? 22.648 -23.851 11.119 1.00 93.22 268 HIS A N 1
ATOM 2144 C CA . HIS A 1 268 ? 23.397 -22.687 10.652 1.00 93.65 268 HIS A CA 1
ATOM 2145 C C . HIS A 1 268 ? 22.537 -21.447 10.884 1.00 96.60 268 HIS A C 1
ATOM 2146 O O . HIS A 1 268 ? 21.320 -21.522 10.741 1.00 96.09 268 HIS A O 1
ATOM 2153 N N . TYR A 1 269 ? 23.152 -20.324 11.271 1.00 93.07 269 TYR A N 1
ATOM 2154 C CA . TYR A 1 269 ? 22.413 -19.097 11.557 1.00 92.92 269 TYR A CA 1
ATOM 2155 C C . TYR A 1 269 ? 21.798 -18.440 10.322 1.00 95.78 269 TYR A C 1
ATOM 2156 O O . TYR A 1 269 ? 20.611 -18.112 10.353 1.00 95.11 269 TYR A O 1
ATOM 2165 N N . ASP A 1 270 ? 22.580 -18.260 9.241 1.00 92.00 270 ASP A N 1
ATOM 2166 C CA . ASP A 1 270 ? 22.084 -17.634 8.012 1.00 91.59 270 ASP A CA 1
ATOM 2167 C C . ASP A 1 270 ? 21.154 -18.560 7.202 1.00 93.84 270 ASP A C 1
ATOM 2168 O O . ASP A 1 270 ? 21.594 -19.636 6.787 1.00 93.13 270 ASP A O 1
ATOM 2173 N N . PRO A 1 271 ? 19.876 -18.154 6.958 1.00 89.21 271 PRO A N 1
ATOM 2174 C CA . PRO A 1 271 ? 18.957 -19.010 6.179 1.00 88.60 271 PRO A CA 1
ATOM 2175 C C . PRO A 1 271 ? 19.384 -19.235 4.727 1.00 91.08 271 PRO A C 1
ATOM 2176 O O . PRO A 1 271 ? 19.029 -20.258 4.142 1.00 90.50 271 PRO A O 1
ATOM 2180 N N . ASN A 1 272 ? 20.147 -18.284 4.156 1.00 86.80 272 ASN A N 1
ATOM 2181 C CA . ASN A 1 272 ? 20.668 -18.354 2.790 1.00 86.19 272 ASN A CA 1
ATOM 2182 C C . ASN A 1 272 ? 21.927 -19.240 2.700 1.00 89.14 272 ASN A C 1
ATOM 2183 O O . ASN A 1 272 ? 22.306 -19.655 1.602 1.00 88.86 272 ASN A O 1
ATOM 2188 N N . LYS A 1 273 ? 22.557 -19.539 3.855 1.00 84.82 273 LYS A N 1
ATOM 2189 C CA . LYS A 1 273 ? 23.744 -20.395 3.960 1.00 84.18 273 LYS A CA 1
ATOM 2190 C C . LYS A 1 273 ? 23.462 -21.697 4.747 1.00 87.31 273 LYS A C 1
ATOM 2191 O O . LYS A 1 273 ? 24.360 -22.528 4.904 1.00 87.13 273 LYS A O 1
ATOM 2197 N N . ARG A 1 274 ? 22.212 -21.876 5.219 1.00 82.89 274 ARG A N 1
ATOM 2198 C CA . ARG A 1 274 ? 21.767 -23.074 5.936 1.00 82.25 274 ARG A CA 1
ATOM 2199 C C . ARG A 1 274 ? 21.522 -24.180 4.907 1.00 84.64 274 ARG A C 1
ATOM 2200 O O . ARG A 1 274 ? 20.963 -23.902 3.840 1.00 84.11 274 ARG A O 1
ATOM 2208 N N . ILE A 1 275 ? 21.931 -25.427 5.228 1.00 80.13 275 ILE A N 1
ATOM 2209 C CA . ILE A 1 275 ? 21.812 -26.589 4.336 1.00 79.48 275 ILE A CA 1
ATOM 2210 C C . ILE A 1 275 ? 20.368 -26.812 3.849 1.00 82.28 275 ILE A C 1
ATOM 2211 O O . ILE A 1 275 ? 19.411 -26.528 4.576 1.00 81.82 275 ILE A O 1
ATOM 2216 N N . SER A 1 276 ? 20.235 -27.267 2.592 1.00 78.00 276 SER A N 1
ATOM 2217 C CA . SER A 1 276 ? 18.960 -27.582 1.963 1.00 77.40 276 SER A CA 1
ATOM 2218 C C . SER A 1 276 ? 18.698 -29.068 2.146 1.00 80.52 276 SER A C 1
ATOM 2219 O O . SER A 1 276 ? 19.640 -29.830 2.378 1.00 79.26 276 SER A O 1
ATOM 2222 N N . ALA A 1 277 ? 17.423 -29.479 2.043 1.00 77.80 277 ALA A N 1
ATOM 2223 C CA . ALA A 1 277 ? 17.011 -30.875 2.186 1.00 77.90 277 ALA A CA 1
ATOM 2224 C C . ALA A 1 277 ? 17.676 -31.772 1.146 1.00 82.42 277 ALA A C 1
ATOM 2225 O O . ALA A 1 277 ? 18.004 -32.914 1.465 1.00 82.13 277 ALA A O 1
ATOM 2227 N N . LYS A 1 278 ? 17.925 -31.233 -0.072 1.00 79.38 278 LYS A N 1
ATOM 2228 C CA . LYS A 1 278 ? 18.598 -31.930 -1.173 1.00 79.29 278 LYS A CA 1
ATOM 2229 C C . LYS A 1 278 ? 20.084 -32.166 -0.890 1.00 82.96 278 LYS A C 1
ATOM 2230 O O . LYS A 1 278 ? 20.575 -33.273 -1.114 1.00 82.50 278 LYS A O 1
ATOM 2236 N N . ALA A 1 279 ? 20.797 -31.128 -0.406 1.00 79.53 279 ALA A N 1
ATOM 2237 C CA . ALA A 1 279 ? 22.227 -31.196 -0.094 1.00 79.47 279 ALA A CA 1
ATOM 2238 C C . ALA A 1 279 ? 22.525 -32.079 1.115 1.00 83.73 279 ALA A C 1
ATOM 2239 O O . ALA A 1 279 ? 23.553 -32.756 1.133 1.00 83.35 279 ALA A O 1
ATOM 2241 N N . ALA A 1 280 ? 21.628 -32.073 2.117 1.00 80.79 280 ALA A N 1
ATOM 2242 C CA . ALA A 1 280 ? 21.769 -32.851 3.348 1.00 80.76 280 ALA A CA 1
ATOM 2243 C C . ALA A 1 280 ? 21.655 -34.365 3.128 1.00 84.39 280 ALA A C 1
ATOM 2244 O O . ALA A 1 280 ? 22.274 -35.128 3.868 1.00 84.00 280 ALA A O 1
ATOM 2246 N N . LEU A 1 281 ? 20.884 -34.797 2.112 1.00 80.75 281 LEU A N 1
ATOM 2247 C CA . LEU A 1 281 ? 20.714 -36.216 1.784 1.00 80.67 281 LEU A CA 1
ATOM 2248 C C . LEU A 1 281 ? 22.005 -36.827 1.227 1.00 86.01 281 LEU A C 1
ATOM 2249 O O . LEU A 1 281 ? 22.273 -38.006 1.467 1.00 85.67 281 LEU A O 1
ATOM 2254 N N . ALA A 1 282 ? 22.808 -36.006 0.508 1.00 83.44 282 ALA A N 1
ATOM 2255 C CA . ALA A 1 282 ? 24.081 -36.359 -0.134 1.00 83.40 282 ALA A CA 1
ATOM 2256 C C . ALA A 1 282 ? 25.277 -36.486 0.827 1.00 87.81 282 ALA A C 1
ATOM 2257 O O . ALA A 1 282 ? 26.314 -37.024 0.436 1.00 87.11 282 ALA A O 1
ATOM 2259 N N . HIS A 1 283 ? 25.129 -35.993 2.073 1.00 85.60 283 HIS A N 1
ATOM 2260 C CA . HIS A 1 283 ? 26.140 -35.995 3.141 1.00 86.01 283 HIS A CA 1
ATOM 2261 C C . HIS A 1 283 ? 26.808 -37.374 3.352 1.00 90.73 283 HIS A C 1
ATOM 2262 O O . HIS A 1 283 ? 26.114 -38.390 3.242 1.00 90.31 283 HIS A O 1
ATOM 2269 N N . PRO A 1 284 ? 28.131 -37.441 3.684 1.00 87.82 284 PRO A N 1
ATOM 2270 C CA . PRO A 1 284 ? 28.774 -38.756 3.893 1.00 87.65 284 PRO A CA 1
ATOM 2271 C C . PRO A 1 284 ? 28.232 -39.558 5.080 1.00 91.02 284 PRO A C 1
ATOM 2272 O O . PRO A 1 284 ? 28.578 -40.733 5.222 1.00 90.81 284 PRO A O 1
ATOM 2276 N N . PHE A 1 285 ? 27.379 -38.930 5.920 1.00 86.73 285 PHE A N 1
ATOM 2277 C CA . PHE A 1 285 ? 26.746 -39.544 7.087 1.00 86.07 285 PHE A CA 1
ATOM 2278 C C . PHE A 1 285 ? 25.791 -40.671 6.679 1.00 89.16 285 PHE A C 1
ATOM 2279 O O . PHE A 1 285 ? 25.720 -41.679 7.380 1.00 88.59 285 PHE A O 1
ATOM 2287 N N . PHE A 1 286 ? 25.100 -40.520 5.528 1.00 85.33 286 PHE A N 1
ATOM 2288 C CA . PHE A 1 286 ? 24.147 -41.508 5.013 1.00 85.05 286 PHE A CA 1
ATOM 2289 C C . PHE A 1 286 ? 24.770 -42.508 4.025 1.00 89.64 286 PHE A C 1
ATOM 2290 O O . PHE A 1 286 ? 24.086 -43.001 3.122 1.00 89.33 286 PHE A O 1
ATOM 2298 N N . GLN A 1 287 ? 26.057 -42.825 4.206 1.00 86.66 287 GLN A N 1
ATOM 2299 C CA . GLN A 1 287 ? 26.735 -43.784 3.339 1.00 86.87 287 GLN A CA 1
ATOM 2300 C C . GLN A 1 287 ? 26.469 -45.223 3.782 1.00 90.76 287 GLN A C 1
ATOM 2301 O O . GLN A 1 287 ? 26.322 -46.103 2.932 1.00 90.88 287 GLN A O 1
ATOM 2307 N N . ASP A 1 288 ? 26.385 -45.457 5.106 1.00 86.51 288 ASP A N 1
ATOM 2308 C CA . ASP A 1 288 ? 26.126 -46.780 5.675 1.00 85.99 288 ASP A CA 1
ATOM 2309 C C . ASP A 1 288 ? 24.725 -46.854 6.299 1.00 89.22 288 ASP A C 1
ATOM 2310 O O . ASP A 1 288 ? 24.555 -47.364 7.408 1.00 88.67 288 ASP A O 1
ATOM 2315 N N . VAL A 1 289 ? 23.717 -46.354 5.561 1.00 85.82 289 VAL A N 1
ATOM 2316 C CA . VAL A 1 289 ? 22.322 -46.315 6.005 1.00 85.69 289 VAL A CA 1
ATOM 2317 C C . VAL A 1 289 ? 21.543 -47.577 5.567 1.00 90.03 289 VAL A C 1
ATOM 2318 O O . VAL A 1 289 ? 21.675 -48.038 4.431 1.00 89.49 289 VAL A O 1
ATOM 2322 N N . THR A 1 290 ? 20.764 -48.138 6.507 1.00 87.17 290 THR A N 1
ATOM 2323 C CA . THR A 1 290 ? 19.896 -49.310 6.338 1.00 87.23 290 THR A CA 1
ATOM 2324 C C . THR A 1 290 ? 18.518 -48.979 6.926 1.00 92.07 290 THR A C 1
ATOM 2325 O O . THR A 1 290 ? 18.405 -48.005 7.676 1.00 91.40 290 THR A O 1
ATOM 2329 N N . LYS A 1 291 ? 17.476 -49.773 6.580 1.00 89.56 291 LYS A N 1
ATOM 2330 C CA . LYS A 1 291 ? 16.101 -49.585 7.068 1.00 89.73 291 LYS A CA 1
ATOM 2331 C C . LYS A 1 291 ? 15.738 -50.636 8.155 1.00 95.18 291 LYS A C 1
ATOM 2332 O O . LYS A 1 291 ? 15.197 -51.698 7.820 1.00 94.63 291 LYS A O 1
ATOM 2338 N N . PRO A 1 292 ? 16.020 -50.366 9.459 1.00 92.93 292 PRO A N 1
ATOM 2339 C CA . PRO A 1 292 ? 15.711 -51.362 10.494 1.00 93.20 292 PRO A CA 1
ATOM 2340 C C . PRO A 1 292 ? 14.345 -51.191 11.158 1.00 98.63 292 PRO A C 1
ATOM 2341 O O . PRO A 1 292 ? 13.843 -50.071 11.277 1.00 97.98 292 PRO A O 1
ATOM 2345 N N . VAL A 1 293 ? 13.760 -52.313 11.612 1.00 96.71 293 VAL A N 1
ATOM 2346 C CA . VAL A 1 293 ? 12.471 -52.334 12.313 1.00 97.24 293 VAL A CA 1
ATOM 2347 C C . VAL A 1 293 ? 12.629 -51.742 13.731 1.00 103.25 293 VAL A C 1
ATOM 2348 O O . VAL A 1 293 ? 13.660 -51.982 14.364 1.00 102.62 293 VAL A O 1
ATOM 2352 N N . PRO A 1 294 ? 11.678 -50.922 14.236 1.00 101.88 294 PRO A N 1
ATOM 2353 C CA . PRO A 1 294 ? 11.858 -50.360 15.579 1.00 102.57 294 PRO A CA 1
ATOM 2354 C C . PRO A 1 294 ? 11.510 -51.347 16.687 1.00 109.62 294 PRO A C 1
ATOM 2355 O O . PRO A 1 294 ? 10.921 -52.400 16.431 1.00 109.07 294 PRO A O 1
ATOM 2359 N N . HIS A 1 295 ? 11.899 -51.002 17.920 1.00 108.85 295 HIS A N 1
ATOM 2360 C CA . HIS A 1 295 ? 11.710 -51.822 19.113 1.00 109.85 295 HIS A CA 1
ATOM 2361 C C . HIS A 1 295 ? 10.261 -51.850 19.599 1.00 114.80 295 HIS A C 1
ATOM 2362 O O . HIS A 1 295 ? 9.649 -50.801 19.804 1.00 114.13 295 HIS A O 1
ATOM 2369 N N . LEU A 1 296 ? 9.716 -53.070 19.757 1.00 112.62 296 LEU A N 1
ATOM 2370 C CA . LEU A 1 296 ? 8.352 -53.328 20.218 1.00 113.05 296 LEU A CA 1
ATOM 2371 C C . LEU A 1 296 ? 8.298 -54.692 20.930 1.00 118.06 296 LEU A C 1
ATOM 2372 O O . LEU A 1 296 ? 8.446 -55.734 20.283 1.00 117.88 296 LEU A O 1
ATOM 2377 N N . ARG A 1 297 ? 8.128 -54.678 22.268 1.00 115.03 297 ARG A N 1
ATOM 2378 C CA . ARG A 1 297 ? 8.074 -55.891 23.096 1.00 115.03 297 ARG A CA 1
ATOM 2379 C C . ARG A 1 297 ? 6.917 -55.865 24.115 1.00 119.13 297 ARG A C 1
ATOM 2380 O O . ARG A 1 297 ? 6.479 -54.786 24.523 1.00 118.81 297 ARG A O 1
ATOM 2388 N N . LEU A 1 298 ? 6.430 -57.061 24.519 1.00 115.51 298 LEU A N 1
ATOM 2389 C CA . LEU A 1 298 ? 5.335 -57.227 25.482 1.00 140.89 298 LEU A CA 1
ATOM 2390 C C . LEU A 1 298 ? 5.858 -57.546 26.884 1.00 169.25 298 LEU A C 1
ATOM 2391 O O . LEU A 1 298 ? 6.711 -58.417 27.051 1.00 130.61 298 LEU A O 1
ATOM 2396 N N . GLY B 2 1 ? -2.292 -37.438 -16.336 1.00 78.42 61 GLY B N 1
ATOM 2397 C CA . GLY B 2 1 ? -1.751 -36.085 -16.293 1.00 78.08 61 GLY B CA 1
ATOM 2398 C C . GLY B 2 1 ? -2.776 -35.016 -15.956 1.00 81.09 61 GLY B C 1
ATOM 2399 O O . GLY B 2 1 ? -3.919 -35.091 -16.419 1.00 80.78 61 GLY B O 1
ATOM 2400 N N . PRO B 2 2 ? -2.405 -33.978 -15.171 1.00 76.87 62 PRO B N 1
ATOM 2401 C CA . PRO B 2 2 ? -3.386 -32.938 -14.827 1.00 76.53 62 PRO B CA 1
ATOM 2402 C C . PRO B 2 2 ? -3.500 -31.834 -15.891 1.00 79.84 62 PRO B C 1
ATOM 2403 O O . PRO B 2 2 ? -3.073 -30.693 -15.680 1.00 79.20 62 PRO B O 1
ATOM 2407 N N . CYS B 2 3 ? -4.098 -32.193 -17.044 1.00 76.10 63 CYS B N 1
ATOM 2408 C CA . CYS B 2 3 ? -4.301 -31.311 -18.199 1.00 75.80 63 CYS B CA 1
ATOM 2409 C C . CYS B 2 3 ? -5.729 -30.773 -18.281 1.00 77.80 63 CYS B C 1
ATOM 2410 O O . CYS B 2 3 ? -6.669 -31.452 -17.864 1.00 77.47 63 CYS B O 1
ATOM 2413 N N . LEU B 2 4 ? -5.886 -29.569 -18.865 1.00 72.85 64 LEU B N 1
ATOM 2414 C CA . LEU B 2 4 ? -7.173 -28.923 -19.126 1.00 72.15 64 LEU B CA 1
ATOM 2415 C C . LEU B 2 4 ? -7.037 -27.917 -20.260 1.00 75.52 64 LEU B C 1
ATOM 2416 O O . LEU B 2 4 ? -6.189 -27.024 -20.194 1.00 74.81 64 LEU B O 1
ATOM 2421 N N . VAL B 2 5 ? -7.877 -28.072 -21.299 1.00 72.15 65 VAL B N 1
ATOM 2422 C CA . VAL B 2 5 ? -7.907 -27.203 -22.479 1.00 71.76 65 VAL B CA 1
ATOM 2423 C C . VAL B 2 5 ? -8.856 -26.037 -22.194 1.00 76.25 65 VAL B C 1
ATOM 2424 O O . VAL B 2 5 ? -10.045 -26.253 -21.942 1.00 75.70 65 VAL B O 1
ATOM 2428 N N . ILE B 2 6 ? -8.318 -24.809 -22.209 1.00 73.28 66 ILE B N 1
ATOM 2429 C CA . ILE B 2 6 ? -9.096 -23.599 -21.964 1.00 73.38 66 ILE B CA 1
ATOM 2430 C C . ILE B 2 6 ? -9.427 -22.960 -23.303 1.00 78.33 66 ILE B C 1
ATOM 2431 O O . ILE B 2 6 ? -8.523 -22.698 -24.096 1.00 77.97 66 ILE B O 1
ATOM 2436 N N . GLN B 2 7 ? -10.727 -22.736 -23.554 1.00 75.98 67 GLN B N 1
ATOM 2437 C CA . GLN B 2 7 ? -11.239 -22.133 -24.786 1.00 76.40 67 GLN B CA 1
ATOM 2438 C C . GLN B 2 7 ? -11.422 -20.614 -24.647 1.00 81.27 67 GLN B C 1
ATOM 2439 O O . GLN B 2 7 ? -11.413 -20.092 -23.530 1.00 80.34 67 GLN B O 1
ATOM 2445 N N . ARG B 2 8 ? -11.572 -19.912 -25.791 1.00 79.45 68 ARG B N 1
ATOM 2446 C CA . ARG B 2 8 ? -11.777 -18.462 -25.878 1.00 80.02 68 ARG B CA 1
ATOM 2447 C C . ARG B 2 8 ? -13.020 -18.050 -25.070 1.00 85.33 68 ARG B C 1
ATOM 2448 O O . ARG B 2 8 ? -12.937 -17.131 -24.25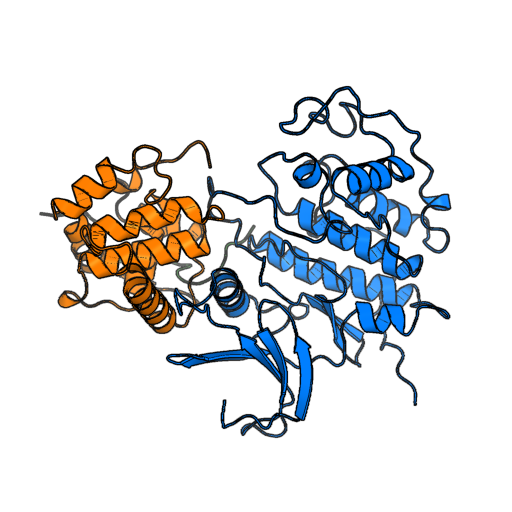5 1.00 85.18 68 ARG B O 1
ATOM 2456 N N . GLN B 2 9 ? -14.142 -18.779 -25.257 1.00 82.55 69 GLN B N 1
ATOM 2457 C CA . GLN B 2 9 ? -15.429 -18.551 -24.589 1.00 82.52 69 GLN B CA 1
ATOM 2458 C C . GLN B 2 9 ? -15.380 -18.725 -23.062 1.00 85.86 69 GLN B C 1
ATOM 2459 O O . GLN B 2 9 ? -16.257 -18.203 -22.374 1.00 85.58 69 GLN B O 1
ATOM 2465 N N . ASP B 2 10 ? -14.353 -19.428 -22.534 1.00 82.02 70 ASP B N 1
ATOM 2466 C CA . ASP B 2 10 ? -14.154 -19.623 -21.093 1.00 81.63 70 ASP B CA 1
ATOM 2467 C C . ASP B 2 10 ? -13.525 -18.371 -20.471 1.00 85.05 70 ASP B C 1
ATOM 2468 O O . ASP B 2 10 ? -13.923 -17.963 -19.378 1.00 84.57 70 ASP B O 1
ATOM 2473 N N . MET B 2 11 ? -12.553 -17.762 -21.178 1.00 81.17 71 MET B N 1
ATOM 2474 C CA . MET B 2 11 ? -11.858 -16.549 -20.747 1.00 80.72 71 MET B CA 1
ATOM 2475 C C . MET B 2 11 ? -12.693 -15.292 -21.024 1.00 84.91 71 MET B C 1
ATOM 2476 O O . MET B 2 11 ? -12.583 -14.322 -20.270 1.00 84.37 71 MET B O 1
ATOM 2481 N N . THR B 2 12 ? -13.525 -15.313 -22.098 1.00 81.85 72 THR B N 1
ATOM 2482 C CA . THR B 2 12 ? -14.425 -14.212 -22.479 1.00 81.80 72 THR B CA 1
ATOM 2483 C C . THR B 2 12 ? -15.513 -14.035 -21.408 1.00 85.33 72 THR B C 1
ATOM 2484 O O . THR B 2 12 ? -15.765 -12.905 -20.985 1.00 85.28 72 THR B O 1
ATOM 2488 N N . ALA B 2 13 ? -16.130 -15.151 -20.959 1.00 80.88 73 ALA B N 1
ATOM 2489 C CA . ALA B 2 13 ? -17.162 -15.154 -19.921 1.00 80.30 73 ALA B CA 1
ATOM 2490 C C . ALA B 2 13 ? -16.596 -14.705 -18.565 1.00 83.46 73 ALA B C 1
ATOM 2491 O O . ALA B 2 13 ? -17.306 -14.046 -17.801 1.00 83.03 73 ALA B O 1
ATOM 2493 N N . PHE B 2 14 ? -15.314 -15.045 -18.281 1.00 79.20 74 PHE B N 1
ATOM 2494 C CA . PHE B 2 14 ? -14.623 -14.671 -17.042 1.00 78.50 74 PHE B CA 1
ATOM 2495 C C . PHE B 2 14 ? -14.309 -13.176 -17.002 1.00 81.66 74 PHE B C 1
ATOM 2496 O O . PHE B 2 14 ? -14.403 -12.565 -15.937 1.00 81.23 74 PHE B O 1
ATOM 2504 N N . PHE B 2 15 ? -13.927 -12.591 -18.151 1.00 77.61 75 PHE B N 1
ATOM 2505 C CA . PHE B 2 15 ? -13.600 -11.169 -18.238 1.00 77.07 75 PHE B CA 1
ATOM 2506 C C . PHE B 2 15 ? -14.843 -10.271 -18.199 1.00 80.95 75 PHE B C 1
ATOM 2507 O O . PHE B 2 15 ? -14.723 -9.077 -17.916 1.00 80.14 75 PHE B O 1
ATOM 2515 N N . LYS B 2 16 ? -16.037 -10.861 -18.425 1.00 78.15 76 LYS B N 1
ATOM 2516 C CA . LYS B 2 16 ? -17.336 -10.179 -18.371 1.00 78.24 76 LYS B CA 1
ATOM 2517 C C . LYS B 2 16 ? -17.725 -9.821 -16.919 1.00 82.36 76 LYS B C 1
ATOM 2518 O O . LYS B 2 16 ? -18.619 -8.998 -16.713 1.00 81.92 76 LYS B O 1
ATOM 2524 N N . LEU B 2 17 ? -17.049 -10.442 -15.918 1.00 79.07 77 LEU B N 1
ATOM 2525 C CA . LEU B 2 17 ? -17.246 -10.182 -14.486 1.00 78.87 77 LEU B CA 1
ATOM 2526 C C . LEU B 2 17 ? -16.741 -8.782 -14.155 1.00 83.75 77 LEU B C 1
ATOM 2527 O O . LEU B 2 17 ? -17.299 -8.114 -13.290 1.00 83.24 77 LEU B O 1
ATOM 2532 N N . PHE B 2 18 ? -15.691 -8.343 -14.862 1.00 81.49 78 PHE B N 1
ATOM 2533 C CA . PHE B 2 18 ? -15.052 -7.042 -14.699 1.00 81.99 78 PHE B CA 1
ATOM 2534 C C . PHE B 2 18 ? -15.782 -5.914 -15.455 1.00 87.84 78 PHE B C 1
ATOM 2535 O O . PHE B 2 18 ? -15.339 -4.762 -15.416 1.00 87.32 78 PHE B O 1
ATOM 2543 N N . ASP B 2 19 ? -16.918 -6.248 -16.114 1.00 85.90 79 ASP B N 1
ATOM 2544 C CA . ASP B 2 19 ? -17.788 -5.300 -16.817 1.00 86.36 79 ASP B CA 1
ATOM 2545 C C . ASP B 2 19 ? -18.783 -4.687 -15.829 1.00 90.79 79 ASP B C 1
ATOM 2546 O O . ASP B 2 19 ? -19.340 -3.622 -16.102 1.00 90.66 79 ASP B O 1
ATOM 2551 N N . ASP B 2 20 ? -18.997 -5.361 -14.680 1.00 87.61 80 ASP B N 1
ATOM 2552 C CA . ASP B 2 20 ? -19.871 -4.893 -13.605 1.00 87.68 80 ASP B CA 1
ATOM 2553 C C . ASP B 2 20 ? -19.171 -3.753 -12.857 1.00 91.88 80 ASP B C 1
ATOM 2554 O O . ASP B 2 20 ? -17.984 -3.860 -12.534 1.00 91.39 80 ASP B O 1
ATOM 2559 N N . ASP B 2 21 ? -19.908 -2.657 -12.610 1.00 88.66 81 ASP B N 1
ATOM 2560 C CA . ASP B 2 21 ? -19.417 -1.450 -11.940 1.00 88.53 81 ASP B CA 1
ATOM 2561 C C . ASP B 2 21 ? -19.013 -1.669 -10.475 1.00 92.41 81 ASP B C 1
ATOM 2562 O O . ASP B 2 21 ? -18.132 -0.962 -9.986 1.00 91.74 81 ASP B O 1
ATOM 2567 N N . LEU B 2 22 ? -19.636 -2.650 -9.790 1.00 89.36 82 LEU B N 1
ATOM 2568 C CA . LEU B 2 22 ? -19.335 -3.016 -8.400 1.00 89.28 82 LEU B CA 1
ATOM 2569 C C . LEU B 2 22 ? -17.943 -3.667 -8.322 1.00 92.45 82 LEU B C 1
ATOM 2570 O O . LEU B 2 22 ? -17.159 -3.328 -7.431 1.00 92.14 82 LEU B O 1
ATOM 2575 N N . ILE B 2 23 ? -17.649 -4.586 -9.267 1.00 88.13 83 ILE B N 1
ATOM 2576 C CA . ILE B 2 23 ? -16.382 -5.317 -9.378 1.00 87.47 83 ILE B CA 1
ATOM 2577 C C . ILE B 2 23 ? -15.233 -4.355 -9.685 1.00 90.58 83 ILE B C 1
ATOM 2578 O O . ILE B 2 23 ? -14.224 -4.385 -8.983 1.00 89.86 83 ILE B O 1
ATOM 2583 N N . GLN B 2 24 ? -15.405 -3.476 -10.697 1.00 86.95 84 GLN B N 1
ATOM 2584 C CA . GLN B 2 24 ? -14.394 -2.491 -11.086 1.00 86.78 84 GLN B CA 1
ATOM 2585 C C . GLN B 2 24 ? -14.082 -1.511 -9.950 1.00 90.73 84 GLN B C 1
ATOM 2586 O O . GLN B 2 24 ? -12.929 -1.099 -9.808 1.00 90.28 84 GLN B O 1
ATOM 2592 N N . ASP B 2 25 ? -15.098 -1.181 -9.116 1.00 87.47 85 ASP B N 1
ATOM 2593 C CA . ASP B 2 25 ? -14.954 -0.312 -7.942 1.00 87.34 85 ASP B CA 1
ATOM 2594 C C . ASP B 2 25 ? -14.161 -1.035 -6.860 1.00 90.97 85 ASP B C 1
ATOM 2595 O O . ASP B 2 25 ? -13.369 -0.401 -6.160 1.00 90.62 85 ASP B O 1
ATOM 2600 N N . PHE B 2 26 ? -14.383 -2.365 -6.729 1.00 87.10 86 PHE B N 1
ATOM 2601 C CA . PHE B 2 26 ? -13.710 -3.234 -5.764 1.00 86.72 86 PHE B CA 1
ATOM 2602 C C . PHE B 2 26 ? -12.219 -3.358 -6.081 1.00 90.74 86 PHE B C 1
ATOM 2603 O O . PHE B 2 26 ? -11.402 -3.318 -5.159 1.00 90.26 86 PHE B O 1
ATOM 2611 N N . LEU B 2 27 ? -11.870 -3.522 -7.378 1.00 87.44 87 LEU B N 1
ATOM 2612 C CA . LEU B 2 27 ? -10.478 -3.616 -7.825 1.00 87.32 87 LEU B CA 1
ATOM 2613 C C . LEU B 2 27 ? -9.772 -2.279 -7.596 1.00 91.90 87 LEU B C 1
ATOM 2614 O O . LEU B 2 27 ? -8.610 -2.268 -7.190 1.00 91.35 87 LEU B O 1
ATOM 2619 N N . TRP B 2 28 ? -10.496 -1.157 -7.825 1.00 89.20 88 TRP B N 1
ATOM 2620 C CA . TRP B 2 28 ? -10.015 0.214 -7.630 1.00 89.40 88 TRP B CA 1
ATOM 2621 C C . TRP B 2 28 ? -9.649 0.440 -6.165 1.00 93.00 88 TRP B C 1
ATOM 2622 O O . TRP B 2 28 ? -8.581 0.982 -5.873 1.00 92.53 88 TRP B O 1
ATOM 2633 N N . MET B 2 29 ? -10.535 -0.018 -5.254 1.00 89.36 89 MET B N 1
ATOM 2634 C CA . MET B 2 29 ? -10.415 0.027 -3.795 1.00 89.12 89 MET B CA 1
ATOM 2635 C C . MET B 2 29 ? -9.072 -0.591 -3.370 1.00 92.69 89 MET B C 1
ATOM 2636 O O . MET B 2 29 ? -8.305 0.041 -2.641 1.00 92.21 89 MET B O 1
ATOM 2641 N N . ASP B 2 30 ? -8.794 -1.814 -3.858 1.00 89.00 90 ASP B N 1
ATOM 2642 C CA . ASP B 2 30 ? -7.573 -2.563 -3.587 1.00 88.63 90 ASP B CA 1
ATOM 2643 C C . ASP B 2 30 ? -6.417 -1.977 -4.414 1.00 92.61 90 ASP B C 1
ATOM 2644 O O . ASP B 2 30 ? -6.151 -2.428 -5.529 1.00 92.39 90 ASP B O 1
ATOM 2649 N N . CYS B 2 31 ? -5.763 -0.934 -3.871 1.00 88.77 91 CYS B N 1
ATOM 2650 C CA . CYS B 2 31 ? -4.652 -0.235 -4.525 1.00 88.27 91 CYS B CA 1
ATOM 2651 C C . CYS B 2 31 ? -3.316 -0.977 -4.373 1.00 90.25 91 CYS B C 1
ATOM 2652 O O . CYS B 2 31 ? -2.592 -1.140 -5.357 1.00 89.70 91 CYS B O 1
ATOM 2655 N N . CYS B 2 32 ? -3.002 -1.429 -3.139 1.00 85.29 92 CYS B N 1
ATOM 2656 C CA . CYS B 2 32 ? -1.770 -2.148 -2.790 1.00 84.15 92 CYS B CA 1
ATOM 2657 C C . CYS B 2 32 ? -1.775 -3.616 -3.280 1.00 85.14 92 CYS B C 1
ATOM 2658 O O . CYS B 2 32 ? -0.767 -4.310 -3.115 1.00 84.60 92 CYS B O 1
ATOM 2661 N N . CYS B 2 33 ? -2.907 -4.074 -3.888 1.00 79.54 93 CYS B N 1
ATOM 2662 C CA . CYS B 2 33 ? -3.160 -5.417 -4.448 1.00 78.33 93 CYS B CA 1
ATOM 2663 C C . CYS B 2 33 ? -3.074 -6.552 -3.405 1.00 79.74 93 CYS B C 1
ATOM 2664 O O . CYS B 2 33 ? -2.843 -7.710 -3.766 1.00 79.26 93 CYS B O 1
ATOM 2667 N N . LYS B 2 34 ? -3.334 -6.220 -2.127 1.00 74.15 94 LYS B N 1
ATOM 2668 C CA . LYS B 2 34 ? -3.268 -7.132 -0.980 1.00 72.71 94 LYS B CA 1
ATOM 2669 C C . LYS B 2 34 ? -4.249 -8.302 -1.033 1.00 73.33 94 LYS B C 1
ATOM 2670 O O . LYS B 2 34 ? -3.913 -9.388 -0.559 1.00 72.66 94 LYS B O 1
ATOM 2676 N N . ILE B 2 35 ? -5.453 -8.087 -1.594 1.00 67.86 95 ILE B N 1
ATOM 2677 C CA . ILE B 2 35 ? -6.508 -9.110 -1.631 1.00 66.77 95 ILE B CA 1
ATOM 2678 C C . ILE B 2 35 ? -6.912 -9.554 -3.051 1.00 69.20 95 ILE B C 1
ATOM 2679 O O . ILE B 2 35 ? -7.445 -10.659 -3.205 1.00 68.72 95 ILE B O 1
ATOM 2684 N N . ALA B 2 36 ? -6.668 -8.714 -4.075 1.00 64.34 96 ALA B N 1
ATOM 2685 C CA . ALA B 2 36 ? -7.035 -9.053 -5.450 1.00 63.49 96 ALA B CA 1
ATOM 2686 C C . ALA B 2 36 ? -5.956 -8.699 -6.490 1.00 65.26 96 ALA B C 1
ATOM 2687 O O . ALA B 2 36 ? -6.185 -7.882 -7.387 1.00 64.59 96 ALA B O 1
ATOM 2689 N N . ASP B 2 37 ? -4.780 -9.344 -6.372 1.00 60.64 97 ASP B N 1
ATOM 2690 C CA . ASP B 2 37 ? -3.650 -9.160 -7.288 1.00 60.03 97 ASP B CA 1
ATOM 2691 C C . ASP B 2 37 ? -3.785 -10.096 -8.509 1.00 63.22 97 ASP B C 1
ATOM 2692 O O . ASP B 2 37 ? -4.705 -10.917 -8.539 1.00 63.06 97 ASP B O 1
ATOM 2697 N N . LYS B 2 38 ? -2.861 -9.988 -9.497 1.00 58.77 98 LYS B N 1
ATOM 2698 C CA . LYS B 2 38 ? -2.848 -10.833 -10.700 1.00 58.14 98 LYS B CA 1
ATOM 2699 C C . LYS B 2 38 ? -2.881 -12.339 -10.374 1.00 60.72 98 LYS B C 1
ATOM 2700 O O . LYS B 2 38 ? -3.648 -13.069 -10.998 1.00 60.05 98 LYS B O 1
ATOM 2706 N N . TYR B 2 39 ? -2.091 -12.782 -9.374 1.00 56.39 99 TYR B N 1
ATOM 2707 C CA . TYR B 2 39 ? -2.020 -14.179 -8.954 1.00 55.81 99 TYR B CA 1
ATOM 2708 C C . TYR B 2 39 ? -3.302 -14.662 -8.310 1.00 58.84 99 TYR B C 1
ATOM 2709 O O . TYR B 2 39 ? -3.722 -15.783 -8.584 1.00 58.37 99 TYR B O 1
ATOM 2718 N N . LEU B 2 40 ? -3.940 -13.815 -7.482 1.00 54.95 100 LEU B N 1
ATOM 2719 C CA . LEU B 2 40 ? -5.211 -14.148 -6.832 1.00 54.48 100 LEU B CA 1
ATOM 2720 C C . LEU B 2 40 ? -6.355 -14.133 -7.853 1.00 57.55 100 LEU B C 1
ATOM 2721 O O . LEU B 2 40 ? -7.295 -14.922 -7.725 1.00 56.94 100 LEU B O 1
ATOM 2726 N N . LEU B 2 41 ? -6.244 -13.267 -8.889 1.00 53.67 101 LEU B N 1
ATOM 2727 C CA . LEU B 2 41 ? -7.206 -13.173 -9.991 1.00 53.19 101 LEU B CA 1
ATOM 2728 C C . LEU B 2 41 ? -7.001 -14.315 -11.008 1.00 55.80 101 LEU B C 1
ATOM 2729 O O . LEU B 2 41 ? -7.942 -14.690 -11.717 1.00 55.25 101 LEU B O 1
ATOM 2734 N N . ALA B 2 42 ? -5.769 -14.874 -11.065 1.00 50.92 102 ALA B N 1
ATOM 2735 C CA . ALA B 2 42 ? -5.428 -16.027 -11.898 1.00 49.64 102 ALA B CA 1
ATOM 2736 C C . ALA B 2 42 ? -6.048 -17.232 -11.211 1.00 51.46 102 ALA B C 1
ATOM 2737 O O . ALA B 2 42 ? -6.649 -18.072 -11.873 1.00 50.59 102 ALA B O 1
ATOM 2739 N N . MET B 2 43 ? -5.962 -17.259 -9.865 1.00 47.40 103 MET B N 1
ATOM 2740 C CA . MET B 2 43 ? -6.514 -18.288 -8.991 1.00 46.84 103 MET B CA 1
ATOM 2741 C C . MET B 2 43 ? -8.036 -18.348 -9.055 1.00 50.88 103 MET B C 1
ATOM 2742 O O . MET B 2 43 ? -8.577 -19.454 -9.093 1.00 50.43 103 MET B O 1
ATOM 2747 N N . THR B 2 44 ? -8.727 -17.177 -9.090 1.00 47.75 104 THR B N 1
ATOM 2748 C CA . THR B 2 44 ? -10.195 -17.130 -9.142 1.00 47.75 104 THR B CA 1
ATOM 2749 C C . THR B 2 44 ? -10.727 -17.743 -10.462 1.00 51.88 104 THR B C 1
ATOM 2750 O O . THR B 2 44 ? -11.753 -18.422 -10.420 1.00 51.57 104 THR B O 1
ATOM 2754 N N . PHE B 2 45 ? -10.010 -17.571 -11.601 1.00 48.32 105 PHE B N 1
ATOM 2755 C CA . PHE B 2 45 ? -10.417 -18.186 -12.871 1.00 47.99 105 PHE B CA 1
ATOM 2756 C C . PHE B 2 45 ? -10.221 -19.701 -12.799 1.00 51.39 105 PHE B C 1
ATOM 2757 O O . PHE B 2 45 ? -11.088 -20.448 -13.250 1.00 50.91 105 PHE B O 1
ATOM 2765 N N . VAL B 2 46 ? -9.068 -20.141 -12.245 1.00 47.43 106 VAL B N 1
ATOM 2766 C CA . VAL B 2 46 ? -8.702 -21.546 -12.066 1.00 46.61 106 VAL B CA 1
ATOM 2767 C C . VAL B 2 46 ? -9.802 -22.256 -11.263 1.00 50.80 106 VAL B C 1
ATOM 2768 O O . VAL B 2 46 ? -10.280 -23.294 -11.715 1.00 50.89 106 VAL B O 1
ATOM 2772 N N . TYR B 2 47 ? -10.271 -21.647 -10.147 1.00 47.14 107 TYR B N 1
ATOM 2773 C CA . TYR B 2 47 ? -11.350 -22.197 -9.315 1.00 47.15 107 TYR B CA 1
ATOM 2774 C C . TYR B 2 47 ? -12.677 -22.338 -10.064 1.00 52.20 107 TYR B C 1
ATOM 2775 O O . TYR B 2 47 ? -13.429 -23.276 -9.795 1.00 51.89 107 TYR B O 1
ATOM 2784 N N . PHE B 2 48 ? -12.960 -21.406 -10.991 1.00 49.29 108 PHE B N 1
ATOM 2785 C CA . PHE B 2 48 ? -14.172 -21.397 -11.812 1.00 49.23 108 PHE B CA 1
ATOM 2786 C C . PHE B 2 48 ? -14.215 -22.607 -12.753 1.00 53.33 108 PHE B C 1
ATOM 2787 O O . PHE B 2 48 ? -15.227 -23.305 -12.800 1.00 53.12 108 PHE B O 1
ATOM 2795 N N . LYS B 2 49 ? -13.102 -22.878 -13.459 1.00 50.03 109 LYS B N 1
ATOM 2796 C CA . LYS B 2 49 ? -12.967 -24.012 -14.374 1.00 49.97 109 LYS B CA 1
ATOM 2797 C C . LYS B 2 49 ? -12.907 -25.343 -13.627 1.00 53.94 109 LYS B C 1
ATOM 2798 O O . LYS B 2 49 ? -13.318 -26.370 -14.176 1.00 53.56 109 LYS B O 1
ATOM 2804 N N . ARG B 2 50 ? -12.392 -25.317 -12.379 1.00 50.31 110 ARG B N 1
ATOM 2805 C CA . ARG B 2 50 ? -12.273 -26.481 -11.501 1.00 50.08 110 ARG B CA 1
ATOM 2806 C C . ARG B 2 50 ? -13.666 -26.901 -11.008 1.00 55.27 110 ARG B C 1
ATOM 2807 O O . ARG B 2 50 ? -14.027 -28.081 -11.116 1.00 54.68 110 ARG B O 1
ATOM 2815 N N . ALA B 2 51 ? -14.469 -25.914 -10.533 1.00 52.79 111 ALA B N 1
ATOM 2816 C CA . ALA B 2 51 ? -15.846 -26.106 -10.068 1.00 52.98 111 ALA B CA 1
ATOM 2817 C C . ALA B 2 51 ? -16.766 -26.373 -11.246 1.00 58.23 111 ALA B C 1
ATOM 2818 O O . ALA B 2 51 ? -17.891 -26.834 -11.053 1.00 57.97 111 ALA B O 1
ATOM 2820 N N . LYS B 2 52 ? -16.274 -26.081 -12.469 1.00 55.97 112 LYS B N 1
ATOM 2821 C CA . LYS B 2 52 ? -16.957 -26.247 -13.752 1.00 56.28 112 LYS B CA 1
ATOM 2822 C C . LYS B 2 52 ? -18.204 -25.360 -13.805 1.00 61.97 112 LYS B C 1
ATOM 2823 O O . LYS B 2 52 ? -19.303 -25.829 -14.110 1.00 62.06 112 LYS B O 1
ATOM 2829 N N . PHE B 2 53 ? -18.015 -24.066 -13.468 1.00 59.61 113 PHE B N 1
ATOM 2830 C CA . PHE B 2 53 ? -19.065 -23.048 -13.444 1.00 60.22 113 PHE B CA 1
ATOM 2831 C C . PHE B 2 53 ? -19.637 -22.796 -14.837 1.00 65.91 113 PHE B C 1
ATOM 2832 O O . PHE B 2 53 ? -18.883 -22.577 -15.790 1.00 65.60 113 PHE B O 1
ATOM 2840 N N . THR B 2 54 ? -20.974 -22.831 -14.945 1.00 63.43 114 THR B N 1
ATOM 2841 C CA . THR B 2 54 ? -21.698 -22.587 -16.192 1.00 63.52 114 THR B CA 1
ATOM 2842 C C . THR B 2 54 ? -21.817 -21.079 -16.419 1.00 68.68 114 THR B C 1
ATOM 2843 O O . THR B 2 54 ? -21.468 -20.298 -15.530 1.00 67.74 114 THR B O 1
ATOM 2847 N N . ILE B 2 55 ? -22.313 -20.675 -17.606 1.00 66.94 115 ILE B N 1
ATOM 2848 C CA . ILE B 2 55 ? -22.507 -19.275 -18.018 1.00 67.33 115 ILE B CA 1
ATOM 2849 C C . ILE B 2 55 ? -23.382 -18.517 -16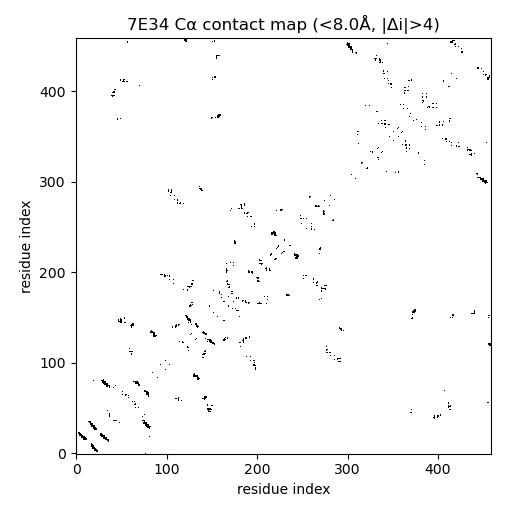.995 1.00 72.53 115 ILE B C 1
ATOM 2850 O O . ILE B 2 55 ? -23.021 -17.412 -16.583 1.00 72.09 115 ILE B O 1
ATOM 2855 N N . SER B 2 56 ? -24.493 -19.148 -16.554 1.00 69.87 116 SER B N 1
ATOM 2856 C CA . SER B 2 56 ? -25.425 -18.606 -15.558 1.00 70.05 116 SER B CA 1
ATOM 2857 C C . SER B 2 56 ? -24.808 -18.535 -14.150 1.00 74.51 116 SER B C 1
ATOM 2858 O O . SER B 2 56 ? -25.256 -17.733 -13.329 1.00 74.27 116 SER B O 1
ATOM 2861 N N . GLU B 2 57 ? -23.782 -19.370 -13.882 1.00 71.22 117 GLU B N 1
ATOM 2862 C CA . GLU B 2 57 ? -23.067 -19.436 -12.604 1.00 70.90 117 GLU B CA 1
ATOM 2863 C C . GLU B 2 57 ? -21.893 -18.444 -12.530 1.00 74.40 117 GLU B C 1
ATOM 2864 O O . GLU B 2 57 ? -21.217 -18.359 -11.501 1.00 73.54 117 GLU B O 1
ATOM 2870 N N . HIS B 2 58 ? -21.672 -17.678 -13.611 1.00 71.33 118 HIS B N 1
ATOM 2871 C CA . HIS B 2 58 ? -20.631 -16.657 -13.678 1.00 71.43 118 HIS B CA 1
ATOM 2872 C C . HIS B 2 58 ? -21.200 -15.339 -13.117 1.00 76.04 118 HIS B C 1
ATOM 2873 O O . HIS B 2 58 ? -21.445 -14.388 -13.868 1.00 76.03 118 HIS B O 1
ATOM 2880 N N . THR B 2 59 ? -21.446 -15.310 -11.788 1.00 72.47 119 THR B N 1
ATOM 2881 C CA . THR B 2 59 ? -21.999 -14.152 -11.065 1.00 72.07 119 THR B CA 1
ATOM 2882 C C . THR B 2 59 ? -20.939 -13.455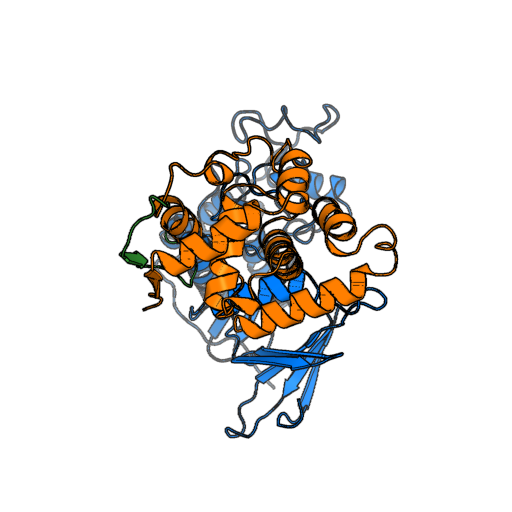 -10.197 1.00 75.11 119 THR B C 1
ATOM 2883 O O . THR B 2 59 ? -19.852 -14.002 -9.994 1.00 74.77 119 THR B O 1
ATOM 2887 N N . ARG B 2 60 ? -21.259 -12.248 -9.688 1.00 71.06 120 ARG B N 1
ATOM 2888 C CA . ARG B 2 60 ? -20.351 -11.462 -8.846 1.00 70.57 120 ARG B CA 1
ATOM 2889 C C . ARG B 2 60 ? -20.064 -12.134 -7.500 1.00 73.54 120 ARG B C 1
ATOM 2890 O O . ARG B 2 60 ? -18.910 -12.145 -7.072 1.00 72.91 120 ARG B O 1
ATOM 2898 N N . ILE B 2 61 ? -21.096 -12.734 -6.868 1.00 69.59 121 ILE B N 1
ATOM 2899 C CA . ILE B 2 61 ? -20.980 -13.447 -5.589 1.00 69.12 121 ILE B CA 1
ATOM 2900 C C . ILE B 2 61 ? -20.016 -14.651 -5.709 1.00 72.42 121 ILE B C 1
ATOM 2901 O O . ILE B 2 61 ? -19.202 -14.868 -4.808 1.00 72.27 121 ILE B O 1
ATOM 2906 N N . ASN B 2 62 ? -20.080 -15.388 -6.844 1.00 67.93 122 ASN B N 1
ATOM 2907 C CA . ASN B 2 62 ? -19.223 -16.541 -7.123 1.00 67.21 122 ASN B CA 1
ATOM 2908 C C . ASN B 2 62 ? -17.769 -16.132 -7.286 1.00 70.70 122 ASN B C 1
ATOM 2909 O O . ASN B 2 62 ? -16.877 -16.902 -6.929 1.00 70.17 122 ASN B O 1
ATOM 2914 N N . PHE B 2 63 ? -17.536 -14.910 -7.802 1.00 67.27 123 PHE B N 1
ATOM 2915 C CA . PHE B 2 63 ? -16.207 -14.333 -7.989 1.00 67.05 123 PHE B CA 1
ATOM 2916 C C . PHE B 2 63 ? -15.556 -14.043 -6.636 1.00 70.88 123 PHE B C 1
ATOM 2917 O O . PHE B 2 63 ? -14.371 -14.330 -6.461 1.00 70.44 123 PHE B O 1
ATOM 2925 N N . PHE B 2 64 ? -16.334 -13.490 -5.684 1.00 67.21 124 PHE B N 1
ATOM 2926 C CA . PHE B 2 64 ? -15.846 -13.154 -4.350 1.00 67.01 124 PHE B CA 1
ATOM 2927 C C . PHE B 2 64 ? -15.566 -14.380 -3.478 1.00 69.73 124 PHE B C 1
ATOM 2928 O O . PHE B 2 64 ? -14.565 -14.372 -2.759 1.00 69.06 124 PHE B O 1
ATOM 2936 N N . ILE B 2 65 ? -16.422 -15.431 -3.541 1.00 65.80 125 ILE B N 1
ATOM 2937 C CA . ILE B 2 65 ? -16.215 -16.660 -2.753 1.00 65.43 125 ILE B CA 1
ATOM 2938 C C . ILE B 2 65 ? -14.935 -17.386 -3.215 1.00 68.66 125 ILE B C 1
ATOM 2939 O O . ILE B 2 65 ? -14.186 -17.888 -2.373 1.00 68.32 125 ILE B O 1
ATOM 2944 N N . ALA B 2 66 ? -14.666 -17.383 -4.544 1.00 64.33 126 ALA B N 1
ATOM 2945 C CA . ALA B 2 66 ? -13.475 -17.986 -5.149 1.00 63.57 126 ALA B CA 1
ATOM 2946 C C . ALA B 2 66 ? -12.212 -17.180 -4.826 1.00 66.36 126 ALA B C 1
ATOM 2947 O O . ALA B 2 66 ? -11.153 -17.774 -4.604 1.00 65.94 126 ALA B O 1
ATOM 2949 N N . LEU B 2 67 ? -12.331 -15.832 -4.776 1.00 61.70 127 LEU B N 1
ATOM 2950 C CA . LEU B 2 67 ? -11.231 -14.929 -4.434 1.00 60.79 127 LEU B CA 1
ATOM 2951 C C . LEU B 2 67 ? -10.909 -15.061 -2.938 1.00 63.29 127 LEU B C 1
ATOM 2952 O O . LEU B 2 67 ? -9.732 -15.025 -2.571 1.00 62.70 127 LEU B O 1
ATOM 2957 N N . TYR B 2 68 ? -11.953 -15.240 -2.084 1.00 58.77 128 TYR B N 1
ATOM 2958 C CA . TYR B 2 68 ? -11.797 -15.427 -0.635 1.00 58.03 128 TYR B CA 1
ATOM 2959 C C . TYR B 2 68 ? -11.065 -16.746 -0.368 1.00 60.05 128 TYR B C 1
ATOM 2960 O O . TYR B 2 68 ? -10.185 -16.786 0.491 1.00 59.56 128 TYR B O 1
ATOM 2969 N N . LEU B 2 69 ? -11.406 -17.806 -1.132 1.00 55.21 129 LEU B N 1
ATOM 2970 C CA . LEU B 2 69 ? -10.776 -19.124 -1.042 1.00 54.39 129 LEU B CA 1
ATOM 2971 C C . LEU B 2 69 ? -9.291 -19.016 -1.405 1.00 58.11 129 LEU B C 1
ATOM 2972 O O . LEU B 2 69 ? -8.457 -19.603 -0.716 1.00 57.76 129 LEU B O 1
ATOM 2977 N N . ALA B 2 70 ? -8.969 -18.225 -2.456 1.00 54.32 130 ALA B N 1
ATOM 2978 C CA . ALA B 2 70 ? -7.606 -17.966 -2.923 1.00 53.93 130 ALA B CA 1
ATOM 2979 C C . ALA B 2 70 ? -6.793 -17.220 -1.865 1.00 57.52 130 ALA B C 1
ATOM 2980 O O . ALA B 2 70 ? -5.587 -17.441 -1.756 1.00 57.35 130 ALA B O 1
ATOM 2982 N N . ASN B 2 71 ? -7.454 -16.345 -1.088 1.00 53.59 131 ASN B N 1
ATOM 2983 C CA . ASN B 2 71 ? -6.829 -15.589 -0.005 1.00 53.27 131 ASN B CA 1
ATOM 2984 C C . ASN B 2 71 ? -6.670 -16.464 1.248 1.00 57.56 131 ASN B C 1
ATOM 2985 O O . ASN B 2 71 ? -5.759 -16.229 2.044 1.00 57.33 131 ASN B O 1
ATOM 2990 N N . THR B 2 72 ? -7.559 -17.466 1.423 1.00 54.07 132 THR B N 1
ATOM 2991 C CA . THR B 2 72 ? -7.532 -18.402 2.553 1.00 53.78 132 THR B CA 1
ATOM 2992 C C . THR B 2 72 ? -6.346 -19.353 2.381 1.00 58.09 132 THR B C 1
ATOM 2993 O O . THR B 2 72 ? -5.688 -19.708 3.363 1.00 57.58 132 THR B O 1
ATOM 2997 N N . VAL B 2 73 ? -6.073 -19.736 1.119 1.00 54.93 133 VAL B N 1
ATOM 2998 C CA . VAL B 2 73 ? -5.043 -20.693 0.721 1.00 54.88 133 VAL B CA 1
ATOM 2999 C C . VAL B 2 73 ? -3.646 -20.071 0.614 1.00 60.02 133 VAL B C 1
ATOM 3000 O O . VAL B 2 73 ? -2.692 -20.651 1.138 1.00 59.79 133 VAL B O 1
ATOM 3004 N N . GLU B 2 74 ? -3.513 -18.926 -0.074 1.00 57.53 134 GLU B N 1
ATOM 3005 C CA . GLU B 2 74 ? -2.201 -18.333 -0.334 1.00 57.69 134 GLU B CA 1
ATOM 3006 C C . GLU B 2 74 ? -1.783 -17.164 0.575 1.00 61.85 134 GLU B C 1
ATOM 3007 O O . GLU B 2 74 ? -0.593 -16.838 0.589 1.00 61.51 134 GLU B O 1
ATOM 3013 N N . GLU B 2 75 ? -2.712 -16.543 1.326 1.00 58.66 135 GLU B N 1
ATOM 3014 C CA . GLU B 2 75 ? -2.354 -15.398 2.178 1.00 58.81 135 GLU B CA 1
ATOM 3015 C C . GLU B 2 75 ? -2.443 -15.691 3.683 1.00 63.23 135 GLU B C 1
ATOM 3016 O O . GLU B 2 75 ? -3.534 -15.950 4.202 1.00 62.62 135 GLU B O 1
ATOM 3022 N N . ASP B 2 76 ? -1.285 -15.632 4.376 1.00 60.48 136 ASP B N 1
ATOM 3023 C CA . ASP B 2 76 ? -1.161 -15.870 5.818 1.00 60.88 136 ASP B CA 1
ATOM 3024 C C . ASP B 2 76 ? -1.837 -14.803 6.687 1.00 66.38 136 ASP B C 1
ATOM 3025 O O . ASP B 2 76 ? -2.272 -15.123 7.797 1.00 65.97 136 ASP B O 1
ATOM 3030 N N . GLU B 2 77 ? -1.917 -13.545 6.199 1.00 64.10 137 GLU B N 1
ATOM 3031 C CA . GLU B 2 77 ? -2.585 -12.460 6.916 1.00 64.43 137 GLU B CA 1
ATOM 3032 C C . GLU B 2 77 ? -4.096 -12.650 6.745 1.00 69.61 137 GLU B C 1
ATOM 3033 O O . GLU B 2 77 ? -4.644 -12.410 5.663 1.00 69.00 137 GLU B O 1
ATOM 3039 N N . GLU B 2 78 ? -4.745 -13.147 7.810 1.00 67.12 138 GLU B N 1
ATOM 3040 C CA . GLU B 2 78 ? -6.175 -13.449 7.838 1.00 67.36 138 GLU B CA 1
ATOM 3041 C C . GLU B 2 78 ? -7.055 -12.207 7.872 1.00 71.92 138 GLU B C 1
ATOM 3042 O O . GLU B 2 78 ? -8.170 -12.244 7.354 1.00 71.44 138 GLU B O 1
ATOM 3048 N N . GLU B 2 79 ? -6.567 -11.122 8.494 1.00 69.23 139 GLU B N 1
ATOM 3049 C CA . GLU B 2 79 ? -7.302 -9.866 8.661 1.00 69.53 139 GLU B CA 1
ATOM 3050 C C . GLU B 2 79 ? -7.658 -9.167 7.338 1.00 73.08 139 GLU B C 1
ATOM 3051 O O . GLU B 2 79 ? -8.808 -8.754 7.166 1.00 72.73 139 GLU B O 1
ATOM 3057 N N . THR B 2 80 ? -6.687 -9.061 6.407 1.00 69.09 140 THR B N 1
ATOM 3058 C CA . THR B 2 80 ? -6.834 -8.399 5.103 1.00 68.63 140 THR B CA 1
ATOM 3059 C C . THR B 2 80 ? -8.009 -8.901 4.259 1.00 72.37 140 THR B C 1
ATOM 3060 O O . THR B 2 80 ? -8.732 -8.072 3.703 1.00 71.89 140 THR B O 1
ATOM 3064 N N . LYS B 2 81 ? -8.209 -10.240 4.177 1.00 68.85 141 LYS B N 1
ATOM 3065 C CA . LYS B 2 81 ? -9.256 -10.873 3.359 1.00 68.62 141 LYS B CA 1
ATOM 3066 C C . LYS B 2 81 ? -10.709 -10.573 3.804 1.00 73.61 141 LYS B C 1
ATOM 3067 O O . LYS B 2 81 ? -11.629 -10.831 3.023 1.00 72.96 141 LYS B O 1
ATOM 3073 N N . TYR B 2 82 ? -10.918 -10.006 5.014 1.00 71.23 142 TYR B N 1
ATOM 3074 C CA . TYR B 2 82 ? -12.265 -9.682 5.505 1.00 71.53 142 TYR B CA 1
ATOM 3075 C C . TYR B 2 82 ? -12.920 -8.501 4.759 1.00 76.94 142 TYR B C 1
ATOM 3076 O O . TYR B 2 82 ? -14.137 -8.323 4.858 1.00 76.22 142 TYR B O 1
ATOM 3085 N N . GLU B 2 83 ? -12.125 -7.728 3.981 1.00 75.22 143 GLU B N 1
ATOM 3086 C CA . GLU B 2 83 ? -12.592 -6.590 3.173 1.00 75.86 143 GLU B CA 1
ATOM 3087 C C . GLU B 2 83 ? -13.526 -7.016 2.026 1.00 81.54 143 GLU B C 1
ATOM 3088 O O . GLU B 2 83 ? -14.204 -6.173 1.433 1.00 81.00 143 GLU B O 1
ATOM 3094 N N . ILE B 2 84 ? -13.549 -8.324 1.721 1.00 79.54 144 ILE B N 1
ATOM 3095 C CA . ILE B 2 84 ? -14.376 -8.933 0.681 1.00 79.97 144 ILE B CA 1
ATOM 3096 C C . ILE B 2 84 ? -15.863 -8.928 1.100 1.00 85.97 144 ILE B C 1
ATOM 3097 O O . ILE B 2 84 ? -16.721 -8.643 0.260 1.00 85.65 144 ILE B O 1
ATOM 3102 N N . PHE B 2 85 ? -16.151 -9.204 2.398 1.00 84.12 145 PHE B N 1
ATOM 3103 C CA . PHE B 2 85 ? -17.506 -9.271 2.973 1.00 84.65 145 PHE B CA 1
ATOM 3104 C C . PHE B 2 85 ? -18.435 -8.082 2.612 1.00 90.25 145 PHE B C 1
ATOM 3105 O O . PHE B 2 85 ? -19.523 -8.360 2.105 1.00 89.96 145 PHE B O 1
ATOM 3113 N N . PRO B 2 86 ? -18.067 -6.783 2.810 1.00 87.90 146 PRO B N 1
ATOM 3114 C CA . PRO B 2 86 ? -19.012 -5.699 2.472 1.00 88.06 146 PRO B CA 1
ATOM 3115 C C . PRO B 2 86 ? -19.311 -5.497 0.980 1.00 92.50 146 PRO B C 1
ATOM 3116 O O . PRO B 2 86 ? -20.319 -4.869 0.648 1.00 91.98 146 PRO B O 1
ATOM 3120 N N . TRP B 2 87 ? -18.455 -6.030 0.090 1.00 89.54 147 TRP B N 1
ATOM 3121 C CA . TRP B 2 87 ? -18.610 -5.899 -1.361 1.00 89.56 147 TRP B CA 1
ATOM 3122 C C . TRP B 2 87 ? -19.578 -6.909 -1.987 1.00 94.40 147 TRP B C 1
ATOM 3123 O O . TRP B 2 87 ? -20.118 -6.641 -3.063 1.00 93.75 147 TRP B O 1
ATOM 3134 N N . ALA B 2 88 ? -19.803 -8.052 -1.319 1.00 92.13 148 ALA B N 1
ATOM 3135 C CA . ALA B 2 88 ? -20.699 -9.102 -1.806 1.00 92.69 148 ALA B CA 1
ATOM 3136 C C . ALA B 2 88 ? -21.918 -9.314 -0.901 1.00 98.50 148 ALA B C 1
ATOM 3137 O O . ALA B 2 88 ? -22.906 -9.912 -1.338 1.00 98.13 148 ALA B O 1
ATOM 3139 N N . LEU B 2 89 ? -21.853 -8.823 0.352 1.00 96.48 149 LEU B N 1
ATOM 3140 C CA . LEU B 2 89 ? -22.935 -8.978 1.330 1.00 97.00 149 LEU B CA 1
ATOM 3141 C C . LEU B 2 89 ? -23.580 -7.646 1.761 1.00 102.77 149 LEU B C 1
ATOM 3142 O O . LEU B 2 89 ? -24.410 -7.632 2.676 1.00 102.53 149 LEU B O 1
ATOM 3147 N N . GLY B 2 90 ? -23.210 -6.554 1.092 1.00 100.54 150 GLY B N 1
ATOM 3148 C CA . GLY B 2 90 ? -23.748 -5.225 1.367 1.00 100.97 150 GLY B CA 1
ATOM 3149 C C . GLY B 2 90 ? -23.257 -4.592 2.654 1.00 106.10 150 GLY B C 1
ATOM 3150 O O . GLY B 2 90 ? -22.153 -4.889 3.117 1.00 105.75 150 GLY B O 1
ATOM 3151 N N . LYS B 2 91 ? -24.080 -3.710 3.244 1.00 103.45 151 LYS B N 1
ATOM 3152 C CA . LYS B 2 91 ? -23.726 -2.983 4.466 1.00 103.77 151 LYS B CA 1
ATOM 3153 C C . LYS B 2 91 ? -24.239 -3.654 5.765 1.00 108.41 151 LYS B C 1
ATOM 3154 O O . LYS B 2 91 ? -24.325 -2.998 6.809 1.00 107.99 151 LYS B O 1
ATOM 3160 N N . ASN B 2 92 ? -24.531 -4.967 5.707 1.00 105.47 152 ASN B N 1
ATOM 3161 C CA . ASN B 2 92 ? -24.985 -5.753 6.860 1.00 105.54 152 ASN B CA 1
ATOM 3162 C C . ASN B 2 92 ? -24.092 -7.002 7.031 1.00 109.82 152 ASN B C 1
ATOM 3163 O O . ASN B 2 92 ? -24.495 -7.985 7.659 1.00 109.18 152 ASN B O 1
ATOM 3168 N N . TRP B 2 93 ? -22.854 -6.919 6.494 1.00 107.01 153 TRP B N 1
ATOM 3169 C CA . TRP B 2 93 ? -21.814 -7.956 6.481 1.00 107.09 153 TRP B CA 1
ATOM 3170 C C . TRP B 2 93 ? -21.406 -8.500 7.858 1.00 110.33 153 TRP B C 1
ATOM 3171 O O . TRP B 2 93 ? -20.960 -9.646 7.941 1.00 110.10 153 TRP B O 1
ATOM 3182 N N . ARG B 2 94 ? -21.520 -7.669 8.921 1.00 106.00 154 ARG B N 1
ATOM 3183 C CA . ARG B 2 94 ? -21.131 -7.990 10.305 1.00 105.26 154 ARG B CA 1
ATOM 3184 C C . ARG B 2 94 ? -21.832 -9.229 10.886 1.00 107.21 154 ARG B C 1
ATOM 3185 O O . ARG B 2 94 ? -21.353 -9.796 11.870 1.00 106.98 154 ARG B O 1
ATOM 3193 N N . LYS B 2 95 ? -22.945 -9.651 10.268 1.00 101.93 155 LYS B N 1
ATOM 3194 C CA . LYS B 2 95 ? -23.700 -10.839 10.654 1.00 100.86 155 LYS B CA 1
ATOM 3195 C C . LYS B 2 95 ? -24.046 -11.705 9.427 1.00 103.29 155 LYS B C 1
ATOM 3196 O O . LYS B 2 95 ? -24.551 -12.819 9.585 1.00 103.14 155 LYS B O 1
ATOM 3202 N N . LEU B 2 96 ? -23.729 -11.200 8.209 1.00 98.11 156 LEU B N 1
ATOM 3203 C CA . LEU B 2 96 ? -23.950 -11.865 6.918 1.00 96.92 156 LEU B CA 1
ATOM 3204 C C . LEU B 2 96 ? -22.719 -12.654 6.425 1.00 98.89 156 LEU B C 1
ATOM 3205 O O . LEU B 2 96 ? -22.831 -13.419 5.461 1.00 98.59 156 LEU B O 1
ATOM 3210 N N . PHE B 2 97 ? -21.554 -12.474 7.085 1.00 93.66 157 PHE B N 1
ATOM 3211 C CA . PHE B 2 97 ? -20.299 -13.129 6.713 1.00 92.58 157 PHE B CA 1
ATOM 3212 C C . PHE B 2 97 ? -20.274 -14.668 6.926 1.00 94.00 157 PHE B C 1
ATOM 3213 O O . PHE B 2 97 ? -19.625 -15.314 6.103 1.00 93.17 157 PHE B O 1
ATOM 3221 N N . PRO B 2 98 ? -20.928 -15.302 7.950 1.00 89.14 158 PRO B N 1
ATOM 3222 C CA . PRO B 2 98 ? -20.836 -16.774 8.070 1.00 88.34 158 PRO B CA 1
ATOM 3223 C C . PRO B 2 98 ? -21.485 -17.556 6.924 1.00 90.15 158 PRO B C 1
ATOM 3224 O O . PRO B 2 98 ? -20.990 -18.630 6.574 1.00 89.68 158 PRO B O 1
ATOM 3228 N N . ASN B 2 99 ? -22.571 -17.011 6.328 1.00 84.80 159 ASN B N 1
ATOM 3229 C CA . ASN B 2 99 ? -23.281 -17.632 5.202 1.00 83.42 159 ASN B CA 1
ATOM 3230 C C . ASN B 2 99 ? -22.446 -17.581 3.919 1.00 83.05 159 ASN B C 1
ATOM 3231 O O . ASN B 2 99 ? -22.615 -18.436 3.049 1.00 82.47 159 ASN B O 1
ATOM 3236 N N . PHE B 2 100 ? -21.538 -16.587 3.817 1.00 76.53 160 PHE B N 1
ATOM 3237 C CA . PHE B 2 100 ? -20.603 -16.411 2.706 1.00 74.93 160 PHE B CA 1
ATOM 3238 C C . PHE B 2 100 ? -19.546 -17.521 2.792 1.00 75.87 160 PHE B C 1
ATOM 3239 O O . PHE B 2 100 ? -19.206 -18.128 1.775 1.00 75.01 160 PHE B O 1
ATOM 3247 N N . LEU B 2 101 ? -19.050 -17.791 4.020 1.00 70.59 161 LEU B N 1
ATOM 3248 C CA . LEU B 2 101 ? -18.053 -18.820 4.327 1.00 69.36 161 LEU B CA 1
ATOM 3249 C C . LEU B 2 101 ? -18.592 -20.224 4.063 1.00 70.65 161 LEU B C 1
ATOM 3250 O O . LEU B 2 101 ? -17.818 -21.103 3.697 1.00 70.34 161 LEU B O 1
ATOM 3255 N N . LYS B 2 102 ? -19.919 -20.423 4.222 1.00 65.17 162 LYS B N 1
ATOM 3256 C CA . LYS B 2 102 ? -20.611 -21.682 3.937 1.00 63.90 162 LYS B CA 1
ATOM 3257 C C . LYS B 2 102 ? -20.537 -21.941 2.424 1.00 66.08 162 LYS B C 1
ATOM 3258 O O . LYS B 2 102 ? -20.304 -23.078 2.015 1.00 65.89 162 LYS B O 1
ATOM 3264 N N . LEU B 2 103 ? -20.705 -20.873 1.606 1.00 60.98 163 LEU B N 1
ATOM 3265 C CA . LEU B 2 103 ? -20.636 -20.920 0.142 1.00 59.88 163 LEU B CA 1
ATOM 3266 C C . LEU B 2 103 ? -19.209 -21.179 -0.292 1.00 62.33 163 LEU B C 1
ATOM 3267 O O . LEU B 2 103 ? -18.994 -21.882 -1.280 1.00 62.27 163 LEU B O 1
ATOM 3272 N N . ARG B 2 104 ? -18.233 -20.605 0.448 1.00 57.44 164 ARG B N 1
ATOM 3273 C CA . ARG B 2 104 ? -16.797 -20.764 0.196 1.00 56.42 164 ARG B CA 1
ATOM 3274 C C . ARG B 2 104 ? -16.400 -22.235 0.391 1.00 59.26 164 ARG B C 1
ATOM 3275 O O . ARG B 2 104 ? -15.603 -22.760 -0.389 1.00 58.77 164 ARG B O 1
ATOM 3283 N N . ASP B 2 105 ? -16.986 -22.898 1.407 1.00 55.06 165 ASP B N 1
ATOM 3284 C CA . ASP B 2 105 ? -16.752 -24.313 1.679 1.00 54.76 165 ASP B CA 1
ATOM 3285 C C . ASP B 2 105 ? -17.464 -25.147 0.616 1.00 58.33 165 ASP B C 1
ATOM 3286 O O . ASP B 2 105 ? -16.915 -26.161 0.183 1.00 58.44 165 ASP B O 1
ATOM 3291 N N . GLN B 2 106 ? -18.666 -24.694 0.170 1.00 53.84 166 GLN B N 1
ATOM 3292 C CA . GLN B 2 106 ? -19.467 -25.346 -0.877 1.00 53.05 166 GLN B CA 1
ATOM 3293 C C . GLN B 2 106 ? -18.717 -25.370 -2.207 1.00 55.19 166 GLN B C 1
ATOM 3294 O O . GLN B 2 106 ? -18.761 -26.380 -2.908 1.00 55.04 166 GLN B O 1
ATOM 3300 N N . LEU B 2 107 ? -18.007 -24.272 -2.535 1.00 50.21 167 LEU B N 1
ATOM 3301 C CA . LEU B 2 107 ? -17.178 -24.179 -3.736 1.00 49.41 167 LEU B CA 1
ATOM 3302 C C . LEU B 2 107 ? -15.950 -25.085 -3.561 1.00 53.05 167 LEU B C 1
ATOM 3303 O O . LEU B 2 107 ? -15.591 -25.802 -4.495 1.00 52.99 167 LEU B O 1
ATOM 3308 N N . TRP B 2 108 ? -15.328 -25.066 -2.357 1.00 48.86 168 TRP B N 1
ATOM 3309 C CA . TRP B 2 108 ? -14.171 -25.893 -2.009 1.00 48.26 168 TRP B CA 1
ATOM 3310 C C . TRP B 2 108 ? -14.522 -27.382 -2.132 1.00 52.89 168 TRP B C 1
ATOM 3311 O O . TRP B 2 108 ? -13.671 -28.175 -2.527 1.00 52.60 168 TRP B O 1
ATOM 3322 N N . ASP B 2 109 ? -15.790 -27.744 -1.856 1.00 49.85 169 ASP B N 1
ATOM 3323 C CA . ASP B 2 109 ? -16.312 -29.101 -2.011 1.00 50.00 169 ASP B CA 1
ATOM 3324 C C . ASP B 2 109 ? -16.457 -29.421 -3.507 1.00 53.45 169 ASP B C 1
ATOM 3325 O O . ASP B 2 109 ? -16.119 -30.525 -3.937 1.00 53.16 169 ASP B O 1
ATOM 3330 N N . ARG B 2 110 ? -16.953 -28.439 -4.288 1.00 49.55 170 ARG B N 1
ATOM 3331 C CA . ARG B 2 110 ? -17.202 -28.523 -5.727 1.00 49.38 170 ARG B CA 1
ATOM 3332 C C . ARG B 2 110 ? -15.918 -28.713 -6.557 1.00 53.72 170 ARG B C 1
ATOM 3333 O O . ARG B 2 110 ? -15.986 -29.261 -7.662 1.00 53.49 170 ARG B O 1
ATOM 3341 N N . ILE B 2 111 ? -14.757 -28.270 -6.024 1.00 50.26 171 ILE B N 1
ATOM 3342 C CA . ILE B 2 111 ? -13.448 -28.386 -6.687 1.00 50.06 171 ILE B CA 1
ATOM 3343 C C . ILE B 2 111 ? -12.666 -29.626 -6.190 1.00 53.84 171 ILE B C 1
ATOM 3344 O O . ILE B 2 111 ? -11.461 -29.736 -6.436 1.00 53.62 171 ILE B O 1
ATOM 3349 N N . ASP B 2 112 ? -13.371 -30.563 -5.511 1.00 50.01 172 ASP B N 1
ATOM 3350 C CA . ASP B 2 112 ? -12.838 -31.797 -4.916 1.00 49.82 172 ASP B CA 1
ATOM 3351 C C . ASP B 2 112 ? -11.718 -31.494 -3.897 1.00 52.56 172 ASP B C 1
ATOM 3352 O O . ASP B 2 112 ? -10.762 -32.261 -3.754 1.00 52.62 172 ASP B O 1
ATOM 3357 N N . TYR B 2 113 ? -11.863 -30.351 -3.182 1.00 47.37 173 TYR B N 1
ATOM 3358 C CA . TYR B 2 113 ? -10.956 -29.831 -2.150 1.00 46.33 173 TYR B CA 1
ATOM 3359 C C . TYR B 2 113 ? -9.539 -29.512 -2.675 1.00 48.94 173 TYR B C 1
ATOM 3360 O O . TYR B 2 113 ? -8.646 -29.207 -1.882 1.00 48.35 173 TYR B O 1
ATOM 3369 N N . ARG B 2 114 ? -9.351 -29.541 -4.010 1.00 44.97 174 ARG B N 1
ATOM 3370 C CA . ARG B 2 114 ? -8.081 -29.253 -4.680 1.00 44.67 174 ARG B CA 1
ATOM 3371 C C . ARG B 2 114 ? -7.969 -27.733 -4.841 1.00 48.70 174 ARG B C 1
ATOM 3372 O O . ARG B 2 114 ? -8.173 -27.201 -5.936 1.00 48.15 174 ARG B O 1
ATOM 3380 N N . ALA B 2 115 ? -7.679 -27.033 -3.732 1.00 45.36 175 ALA B N 1
ATOM 3381 C CA . ALA B 2 115 ? -7.584 -25.575 -3.724 1.00 45.12 175 ALA B CA 1
ATOM 3382 C C . ALA B 2 115 ? -6.159 -25.021 -3.924 1.00 49.65 175 ALA B C 1
ATOM 3383 O O . ALA B 2 115 ? -5.999 -23.800 -3.980 1.00 49.54 175 ALA B O 1
ATOM 3385 N N . ILE B 2 116 ? -5.136 -25.898 -4.078 1.00 46.07 176 ILE B N 1
ATOM 3386 C CA . ILE B 2 116 ? -3.755 -25.449 -4.312 1.00 45.52 176 ILE B CA 1
ATOM 3387 C C . ILE B 2 116 ? -3.574 -25.058 -5.778 1.00 49.23 176 ILE B C 1
ATOM 3388 O O . ILE B 2 116 ? -3.730 -25.901 -6.666 1.00 48.84 176 ILE B O 1
ATOM 3393 N N . VAL B 2 117 ? -3.260 -23.774 -6.021 1.00 45.83 177 VAL B N 1
ATOM 3394 C CA . VAL B 2 117 ? -3.020 -23.253 -7.367 1.00 45.84 177 VAL B CA 1
ATOM 3395 C C . VAL B 2 117 ? -1.541 -22.861 -7.457 1.00 51.81 177 VAL B C 1
ATOM 3396 O O . VAL B 2 117 ? -1.104 -21.924 -6.782 1.00 51.97 177 VAL B O 1
ATOM 3400 N N . SER B 2 118 ? -0.770 -23.624 -8.253 1.00 49.13 178 SER B N 1
ATOM 3401 C CA . SER B 2 118 ? 0.670 -23.447 -8.457 1.00 49.44 178 SER B CA 1
ATOM 3402 C C . SER B 2 118 ? 1.012 -22.174 -9.234 1.00 54.35 178 SER B C 1
ATOM 3403 O O . SER B 2 118 ? 0.140 -21.628 -9.912 1.00 53.46 178 SER B O 1
ATOM 3406 N N . ARG B 2 119 ? 2.287 -21.709 -9.141 1.00 52.45 179 ARG B N 1
ATOM 3407 C CA . ARG B 2 119 ? 2.785 -20.530 -9.868 1.00 52.97 179 ARG B CA 1
ATOM 3408 C C . ARG B 2 119 ? 2.774 -20.816 -11.373 1.00 57.81 179 ARG B C 1
ATOM 3409 O O . ARG B 2 119 ? 2.327 -19.965 -12.141 1.00 57.04 179 ARG B O 1
ATOM 3417 N N . ARG B 2 120 ? 3.226 -22.032 -11.776 1.00 55.44 180 ARG B N 1
ATOM 3418 C CA . ARG B 2 120 ? 3.259 -22.514 -13.162 1.00 55.58 180 ARG B CA 1
ATOM 3419 C C . ARG B 2 120 ? 1.884 -22.370 -13.833 1.00 59.99 180 ARG B C 1
ATOM 3420 O O . ARG B 2 120 ? 1.805 -21.830 -14.936 1.00 59.87 180 ARG B O 1
ATOM 3428 N N . CYS B 2 121 ? 0.807 -22.797 -13.140 1.00 56.65 181 CYS B N 1
ATOM 3429 C CA . CYS B 2 121 ? -0.578 -22.718 -13.610 1.00 56.65 181 CYS B CA 1
ATOM 3430 C C . CYS B 2 121 ? -1.036 -21.265 -13.750 1.00 60.07 181 CYS B C 1
ATOM 3431 O O . CYS B 2 121 ? -1.645 -20.918 -14.763 1.00 59.17 181 CYS B O 1
ATOM 3434 N N . CYS B 2 122 ? -0.726 -20.422 -12.736 1.00 57.06 182 CYS B N 1
ATOM 3435 C CA . CYS B 2 122 ? -1.051 -18.989 -12.694 1.00 56.96 182 CYS B CA 1
ATOM 3436 C C . CYS B 2 122 ? -0.425 -18.250 -13.872 1.00 61.53 182 CYS B C 1
ATOM 3437 O O . CYS B 2 122 ? -1.102 -17.444 -14.506 1.00 61.36 182 CYS B O 1
ATOM 3440 N N . GLU B 2 123 ? 0.864 -18.538 -14.168 1.00 58.06 183 GLU B N 1
ATOM 3441 C CA . GLU B 2 123 ? 1.597 -17.934 -15.284 1.00 57.80 183 GLU B CA 1
ATOM 3442 C C . GLU B 2 123 ? 1.013 -18.434 -16.609 1.00 61.72 183 GLU B C 1
ATOM 3443 O O . GLU B 2 123 ? 0.992 -17.680 -17.585 1.00 61.59 183 GLU B O 1
ATOM 3449 N N . GLU B 2 124 ? 0.523 -19.697 -16.630 1.00 57.80 184 GLU B N 1
ATOM 3450 C CA . GLU B 2 124 ? -0.084 -20.318 -17.809 1.00 57.31 184 GLU B CA 1
ATOM 3451 C C . GLU B 2 124 ? -1.455 -19.721 -18.140 1.00 60.36 184 GLU B C 1
ATOM 3452 O O . GLU B 2 124 ? -1.736 -19.497 -19.319 1.00 60.11 184 GLU B O 1
ATOM 3458 N N . VAL B 2 125 ? -2.293 -19.435 -17.116 1.00 56.12 185 VAL B N 1
ATOM 3459 C CA . VAL B 2 125 ? -3.608 -18.812 -17.342 1.00 55.56 185 VAL B CA 1
ATOM 3460 C C . VAL B 2 125 ? -3.450 -17.315 -17.681 1.00 58.94 185 VAL B C 1
ATOM 3461 O O . VAL B 2 125 ? -4.240 -16.773 -18.458 1.00 58.65 185 VAL B O 1
ATOM 3465 N N . MET B 2 126 ? -2.409 -16.670 -17.123 1.00 54.75 186 MET B N 1
ATOM 3466 C CA . MET B 2 126 ? -2.085 -15.264 -17.359 1.00 54.28 186 MET B CA 1
ATOM 3467 C C . MET B 2 126 ? -1.704 -15.054 -18.836 1.00 59.07 186 MET B C 1
ATOM 3468 O O . MET B 2 126 ? -2.187 -14.111 -19.466 1.00 58.82 186 MET B O 1
ATOM 3473 N N . ALA B 2 127 ? -0.888 -15.976 -19.390 1.00 55.95 187 ALA B N 1
ATOM 3474 C CA . ALA B 2 127 ? -0.372 -15.958 -20.761 1.00 55.95 187 ALA B CA 1
ATOM 3475 C C . ALA B 2 127 ? -1.425 -16.123 -21.874 1.00 60.64 187 ALA B C 1
ATOM 3476 O O . ALA B 2 127 ? -1.098 -15.852 -23.035 1.00 60.22 187 ALA B O 1
ATOM 3478 N N . ILE B 2 128 ? -2.670 -16.567 -21.542 1.00 57.64 188 ILE B N 1
ATOM 3479 C CA . ILE B 2 128 ? -3.759 -16.739 -22.527 1.00 57.46 188 ILE B CA 1
ATOM 3480 C C . ILE B 2 128 ? -4.040 -15.385 -23.205 1.00 63.42 188 ILE B C 1
ATOM 3481 O O . ILE B 2 128 ? -4.127 -15.311 -24.432 1.00 62.75 188 ILE B O 1
ATOM 3486 N N . ALA B 2 129 ? -4.112 -14.316 -22.391 1.00 61.90 189 ALA B N 1
ATOM 3487 C CA . ALA B 2 129 ? -4.288 -12.930 -22.820 1.00 62.40 189 ALA B CA 1
ATOM 3488 C C . ALA B 2 129 ? -3.521 -12.059 -21.809 1.00 67.18 189 ALA B C 1
ATOM 3489 O O . ALA B 2 129 ? -4.111 -11.631 -20.814 1.00 66.85 189 ALA B O 1
ATOM 3491 N N . PRO B 2 130 ? -2.192 -11.841 -21.996 1.00 64.10 190 PRO B N 1
ATOM 3492 C CA . PRO B 2 130 ? -1.431 -11.047 -21.010 1.00 64.14 190 PRO B CA 1
ATOM 3493 C C . PRO B 2 130 ? -1.671 -9.538 -21.095 1.00 69.37 190 PRO B C 1
ATOM 3494 O O . PRO B 2 130 ? -1.335 -8.813 -20.156 1.00 68.68 190 PRO B O 1
ATOM 3498 N N . THR B 2 131 ? -2.279 -9.077 -22.209 1.00 67.23 191 THR B N 1
ATOM 3499 C CA . THR B 2 131 ? -2.616 -7.678 -22.492 1.00 67.49 191 THR B CA 1
ATOM 3500 C C . THR B 2 131 ? -3.708 -7.113 -21.549 1.00 71.80 191 THR B C 1
ATOM 3501 O O . THR B 2 131 ? -3.823 -5.888 -21.424 1.00 71.63 191 THR B O 1
ATOM 3505 N N . HIS B 2 132 ? -4.498 -8.003 -20.899 1.00 68.23 192 HIS B N 1
ATOM 3506 C CA . HIS B 2 132 ? -5.580 -7.637 -19.981 1.00 68.05 192 HIS B CA 1
ATOM 3507 C C . HIS B 2 132 ? -5.070 -6.913 -18.737 1.00 73.72 192 HIS B C 1
ATOM 3508 O O . HIS B 2 132 ? -4.034 -7.290 -18.182 1.00 73.51 192 HIS B O 1
ATOM 3515 N N . TYR B 2 133 ? -5.810 -5.868 -18.313 1.00 71.21 193 TYR B N 1
ATOM 3516 C CA . TYR B 2 133 ? -5.480 -4.993 -17.188 1.00 71.42 193 TYR B CA 1
ATOM 3517 C C . TYR B 2 133 ? -5.423 -5.690 -15.813 1.00 75.53 193 TYR B C 1
ATOM 3518 O O . TYR B 2 133 ? -4.703 -5.201 -14.940 1.00 75.34 193 TYR B O 1
ATOM 3527 N N . ILE B 2 134 ? -6.181 -6.794 -15.602 1.00 71.89 194 ILE B N 1
ATOM 3528 C CA . ILE B 2 134 ? -6.187 -7.501 -14.307 1.00 71.50 194 ILE B CA 1
ATOM 3529 C C . ILE B 2 134 ? -4.844 -8.212 -14.042 1.00 74.89 194 ILE B C 1
ATOM 3530 O O . ILE B 2 134 ? -4.506 -8.472 -12.887 1.00 73.94 194 ILE B O 1
ATOM 3535 N N . TRP B 2 135 ? -4.074 -8.487 -15.111 1.00 71.89 195 TRP B N 1
ATOM 3536 C CA . TRP B 2 135 ? -2.749 -9.100 -15.024 1.00 71.88 195 TRP B CA 1
ATOM 3537 C C . TRP B 2 135 ? -1.660 -8.025 -14.846 1.00 76.25 195 TRP B C 1
ATOM 3538 O O . TRP B 2 135 ? -0.506 -8.353 -14.552 1.00 75.73 195 TRP B O 1
ATOM 3549 N N . GLN B 2 136 ? -2.046 -6.739 -15.003 1.00 73.05 196 GLN B N 1
ATOM 3550 C CA . GLN B 2 136 ? -1.179 -5.571 -14.827 1.00 73.00 196 GLN B CA 1
ATOM 3551 C C . GLN B 2 136 ? -1.220 -5.096 -13.356 1.00 77.36 196 GLN B C 1
ATOM 3552 O O . GLN B 2 136 ? -0.592 -4.091 -13.007 1.00 77.13 196 GLN B O 1
ATOM 3558 N N . ARG B 2 137 ? -1.949 -5.846 -12.499 1.00 74.03 197 ARG B N 1
ATOM 3559 C CA . ARG B 2 137 ? -2.136 -5.607 -11.065 1.00 73.76 197 ARG B CA 1
ATOM 3560 C C . ARG B 2 137 ? -1.060 -6.355 -10.259 1.00 77.98 197 ARG B C 1
ATOM 3561 O O . ARG B 2 137 ? -1.315 -7.434 -9.714 1.00 77.41 197 ARG B O 1
ATOM 3569 N N . GLU B 2 138 ? 0.147 -5.775 -10.197 1.00 75.23 198 GLU B N 1
ATOM 3570 C CA . GLU B 2 138 ? 1.302 -6.349 -9.502 1.00 75.55 198 GLU B CA 1
ATOM 3571 C C . GLU B 2 138 ? 1.432 -5.860 -8.042 1.00 79.96 198 GLU B C 1
ATOM 3572 O O . GLU B 2 138 ? 0.943 -4.779 -7.696 1.00 79.54 198 GLU B O 1
ATOM 3578 N N . ARG B 2 139 ? 2.106 -6.671 -7.199 1.00 76.41 199 ARG B N 1
ATOM 3579 C CA . ARG B 2 139 ? 2.384 -6.394 -5.787 1.00 75.87 199 ARG B CA 1
ATOM 3580 C C . ARG B 2 139 ? 3.906 -6.187 -5.577 1.00 80.21 199 ARG B C 1
ATOM 3581 O O . ARG B 2 139 ? 4.698 -6.571 -6.445 1.00 79.90 199 ARG B O 1
ATOM 3589 N N . SER B 2 140 ? 4.310 -5.567 -4.444 1.00 76.81 200 SER B N 1
ATOM 3590 C CA . SER B 2 140 ? 5.723 -5.311 -4.137 1.00 76.82 200 SER B CA 1
ATOM 3591 C C . SER B 2 140 ? 6.101 -5.649 -2.689 1.00 80.19 200 SER B C 1
ATOM 3592 O O . SER B 2 140 ? 7.191 -6.176 -2.448 1.00 79.61 200 SER B O 1
ATOM 3595 N N . VAL B 2 141 ? 5.211 -5.323 -1.732 1.00 76.44 201 VAL B N 1
ATOM 3596 C CA . VAL B 2 141 ? 5.383 -5.595 -0.299 1.00 75.98 201 VAL B CA 1
ATOM 3597 C C . VAL B 2 141 ? 4.297 -6.609 0.085 1.00 79.16 201 VAL B C 1
ATOM 3598 O O . VAL B 2 141 ? 3.108 -6.338 -0.120 1.00 78.50 201 VAL B O 1
ATOM 3602 N N . HIS B 2 142 ? 4.712 -7.785 0.603 1.00 75.10 202 HIS B N 1
ATOM 3603 C CA . HIS B 2 142 ? 3.792 -8.862 0.963 1.00 91.87 202 HIS B CA 1
ATOM 3604 C C . HIS B 2 142 ? 2.892 -8.500 2.147 1.00 122.55 202 HIS B C 1
ATOM 3605 O O . HIS B 2 142 ? 1.746 -8.106 1.940 1.00 80.79 202 HIS B O 1
ATOM 3612 N N . GLU C 3 12 ? -16.658 -7.478 -29.441 1.00 109.40 137 GLU C N 1
ATOM 3613 C CA . GLU C 3 12 ? -15.330 -7.841 -29.924 1.00 109.21 137 GLU C CA 1
ATOM 3614 C C . GLU C 3 12 ? -14.397 -8.190 -28.759 1.00 112.64 137 GLU C C 1
ATOM 3615 O O . GLU C 3 12 ? -14.369 -7.471 -27.756 1.00 112.41 137 GLU C O 1
ATOM 3621 N N . SER C 3 13 ? -13.641 -9.299 -28.897 1.00 108.47 138 SER C N 1
ATOM 3622 C CA . SER C 3 13 ? -12.681 -9.782 -27.896 1.00 107.78 138 SER C CA 1
ATOM 3623 C C . SER C 3 13 ? -11.451 -10.410 -28.565 1.00 110.30 138 SER C C 1
ATOM 3624 O O . SER C 3 13 ? -11.593 -11.187 -29.513 1.00 109.65 138 SER C O 1
ATOM 3627 N N . TRP C 3 14 ? -10.247 -10.063 -28.074 1.00 106.07 139 TRP C N 1
ATOM 3628 C CA . TRP C 3 14 ? -8.975 -10.564 -28.603 1.00 105.66 139 TRP C CA 1
ATOM 3629 C C . TRP C 3 14 ? -8.230 -11.429 -27.566 1.00 107.26 139 TRP C C 1
ATOM 3630 O O . TRP C 3 14 ? -7.312 -10.960 -26.884 1.00 106.94 139 TRP C O 1
ATOM 3641 N N . ILE C 3 15 ? -8.672 -12.696 -27.434 1.00 101.79 140 ILE C N 1
ATOM 3642 C CA . ILE C 3 15 ? -8.129 -13.699 -26.502 1.00 100.53 140 ILE C CA 1
ATOM 3643 C C . ILE C 3 15 ? -7.768 -14.974 -27.297 1.00 102.03 140 ILE C C 1
ATOM 3644 O O . ILE C 3 15 ? -8.403 -15.244 -28.319 1.00 101.59 140 ILE C O 1
ATOM 3649 N N . ARG C 3 16 ? -6.751 -15.746 -26.829 1.00 96.82 141 ARG C N 1
ATOM 3650 C CA . ARG C 3 16 ? -6.281 -17.001 -27.441 1.00 95.83 141 ARG C CA 1
ATOM 3651 C C . ARG C 3 16 ? -7.432 -18.018 -27.589 1.00 99.06 141 ARG C C 1
ATOM 3652 O O . ARG C 3 16 ? -8.067 -18.386 -26.594 1.00 98.79 141 ARG C O 1
ATOM 3660 N N . GLU C 3 17 ? -7.712 -18.427 -28.848 1.00 94.64 142 GLU C N 1
ATOM 3661 C CA . GLU C 3 17 ? -8.801 -19.328 -29.255 1.00 93.82 142 GLU C CA 1
ATOM 3662 C C . GLU C 3 17 ? -8.775 -20.699 -28.570 1.00 96.60 142 GLU C C 1
ATOM 3663 O O . GLU C 3 17 ? -9.819 -21.153 -28.099 1.00 95.91 142 GLU C O 1
ATOM 3669 N N . GLN C 3 18 ? -7.597 -21.350 -28.513 1.00 92.74 143 GLN C N 1
ATOM 3670 C CA . GLN C 3 18 ? -7.412 -22.662 -27.880 1.00 92.34 143 GLN C CA 1
ATOM 3671 C C . GLN C 3 18 ? -6.083 -22.695 -27.123 1.00 94.76 143 GLN C C 1
ATOM 3672 O O . GLN C 3 18 ? -5.028 -22.474 -27.725 1.00 94.32 143 GLN C O 1
ATOM 367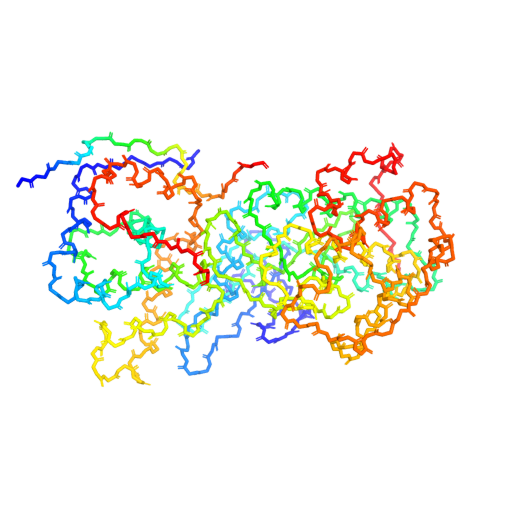8 N N . THR C 3 19 ? -6.133 -22.958 -25.805 1.00 90.28 144 THR C N 1
ATOM 3679 C CA . THR C 3 19 ? -4.933 -23.013 -24.966 1.00 89.57 144 THR C CA 1
ATOM 3680 C C . THR C 3 19 ? -4.869 -24.313 -24.174 1.00 92.13 144 THR C C 1
ATOM 3681 O O . THR C 3 19 ? -5.809 -24.648 -23.449 1.00 91.27 144 THR C O 1
ATOM 3685 N N . THR C 3 20 ? -3.752 -25.041 -24.326 1.00 88.12 145 THR C N 1
ATOM 3686 C CA . THR C 3 20 ? -3.499 -26.308 -23.640 1.00 87.53 145 THR C CA 1
ATOM 3687 C C . THR C 3 20 ? -2.580 -26.045 -22.452 1.00 89.90 145 THR C C 1
ATOM 3688 O O . THR C 3 20 ? -1.459 -25.563 -22.633 1.00 89.07 145 THR C O 1
ATOM 3692 N N . VAL C 3 21 ? -3.079 -26.314 -21.233 1.00 85.80 146 VAL C N 1
ATOM 3693 C CA . VAL C 3 21 ? -2.328 -26.124 -19.990 1.00 85.05 146 VAL C CA 1
ATOM 3694 C C . VAL C 3 21 ? -1.783 -27.484 -19.548 1.00 88.71 146 VAL C C 1
ATOM 3695 O O . VAL C 3 21 ? -2.557 -28.375 -19.185 1.00 88.03 146 VAL C O 1
ATOM 3699 N N . ASP C 3 22 ? -0.446 -27.642 -19.623 1.00 85.49 147 ASP C N 1
ATOM 3700 C CA . ASP C 3 22 ? 0.284 -28.862 -19.263 1.00 85.39 147 ASP C CA 1
ATOM 3701 C C . ASP C 3 22 ? 0.106 -29.221 -17.790 1.00 89.95 147 ASP C C 1
ATOM 3702 O O . ASP C 3 22 ? 0.049 -30.405 -17.450 1.00 89.70 147 ASP C O 1
ATOM 3707 N N . HIS C 3 23 ? 0.017 -28.199 -16.924 1.00 86.77 148 HIS C N 1
ATOM 3708 C CA . HIS C 3 23 ? -0.133 -28.366 -15.485 1.00 86.73 148 HIS C CA 1
ATOM 3709 C C . HIS C 3 23 ? -1.276 -27.491 -14.945 1.00 87.63 148 HIS C C 1
ATOM 3710 O O . HIS C 3 23 ? -1.047 -26.339 -14.563 1.00 87.56 148 HIS C O 1
ATOM 3717 N N . PHE C 3 24 ? -2.514 -28.027 -14.944 1.00 81.24 149 PHE C N 1
ATOM 3718 C CA . PHE C 3 24 ? -3.674 -27.294 -14.430 1.00 79.59 149 PHE C CA 1
ATOM 3719 C C . PHE C 3 24 ? -3.855 -27.573 -12.941 1.00 81.06 149 PHE C C 1
ATOM 3720 O O . PHE C 3 24 ? -4.046 -26.637 -12.162 1.00 80.78 149 PHE C O 1
ATOM 3728 N N . TRP C 3 25 ? -3.766 -28.856 -12.546 1.00 75.37 150 TRP C N 1
ATOM 3729 C CA . TRP C 3 25 ? -3.845 -29.285 -11.151 1.00 74.12 150 TRP C CA 1
ATOM 3730 C C . TRP C 3 25 ? -2.452 -29.683 -10.667 1.00 76.37 150 TRP C C 1
ATOM 3731 O O . TRP C 3 25 ? -1.631 -30.139 -11.466 1.00 75.73 150 TRP C O 1
ATOM 3742 N N . GLY C 3 26 ? -2.204 -29.520 -9.371 1.00 71.78 151 GLY C N 1
ATOM 3743 C CA . GLY C 3 26 ? -0.930 -29.891 -8.767 1.00 71.01 151 GLY C CA 1
ATOM 3744 C C . GLY C 3 26 ? -0.106 -28.754 -8.204 1.00 73.28 151 GLY C C 1
ATOM 3745 O O . GLY C 3 26 ? -0.522 -27.591 -8.222 1.00 72.51 151 GLY C O 1
ATOM 3746 N N . LEU C 3 27 ? 1.090 -29.109 -7.714 1.00 69.20 152 LEU C N 1
ATOM 3747 C CA . LEU C 3 27 ? 2.075 -28.216 -7.098 1.00 68.75 152 LEU C CA 1
ATOM 3748 C C . LEU C 3 27 ? 3.228 -27.958 -8.077 1.00 72.66 152 LEU C C 1
ATOM 3749 O O . LEU C 3 27 ? 3.316 -28.628 -9.105 1.00 72.51 152 LEU C O 1
ATOM 3754 N N . ASP C 3 28 ? 4.127 -27.011 -7.748 1.00 69.15 153 ASP C N 1
ATOM 3755 C CA . ASP C 3 28 ? 5.282 -26.657 -8.582 1.00 69.04 153 ASP C CA 1
ATOM 3756 C C . ASP C 3 28 ? 6.384 -27.739 -8.614 1.00 72.41 153 ASP C C 1
ATOM 3757 O O . ASP C 3 28 ? 6.222 -28.800 -8.015 1.00 71.39 153 ASP C O 1
ATOM 3762 N N . ASP C 3 29 ? 7.480 -27.480 -9.355 1.00 69.59 154 ASP C N 1
ATOM 3763 C CA . ASP C 3 29 ? 8.641 -28.368 -9.489 1.00 69.77 154 ASP C CA 1
ATOM 3764 C C . ASP C 3 29 ? 9.909 -27.518 -9.624 1.00 74.22 154 ASP C C 1
ATOM 3765 O O . ASP C 3 29 ? 9.989 -26.680 -10.527 1.00 74.41 154 ASP C O 1
ATOM 3770 N N . ASP C 3 30 ? 10.881 -27.708 -8.709 1.00 70.55 155 ASP C N 1
ATOM 3771 C CA . ASP C 3 30 ? 12.146 -26.966 -8.713 1.00 103.98 155 ASP C CA 1
ATOM 3772 C C . ASP C 3 30 ? 13.280 -27.767 -8.070 1.00 107.77 155 ASP C C 1
ATOM 3773 O O . ASP C 3 30 ? 13.186 -28.168 -6.910 1.00 57.98 155 ASP C O 1
#

GO terms:
  GO:0043247 telomere maintenance in response to DNA damage (P, IDA)
  GO:0120186 negative regulation of protein localization to chromatin (P, IDA)
  GO:0120261 regulation of heterochromatin organization (P, IDA)
  GO:0004674 protein serine/threonine kinase activity (F, IGI)
  GO:0005515 protein binding (F, IPI)
  GO:0004693 cyclin-dependent protein serine/threonine kinase activity (F, IDA)
  GO:0097472 cyclin-dependent protein kinase activity (F, IDA)
  GO:0005768 endosome (C, IDA)
  GO:0015030 Cajal body (C, IDA)
  GO:0030332 cyclin binding (F, IDA)
  GO:0000307 cyclin-dependent protein kinase holoenzyme complex (C, IDA)
  GO:0097124 cyclin A2-CDK2 complex (C, IDA)
  GO:0031453 positive regulation of heterochromatin formation (P, IDA)
  GO:0006468 protein phosphorylation (P, IDA)
  GO:0106310 protein serine kinase activity (F, EXP)
  GO:0005813 centrosome (C, TAS)
  GO:0031571 mitotic G1 DNA damage checkpoint signaling (P, TAS)
  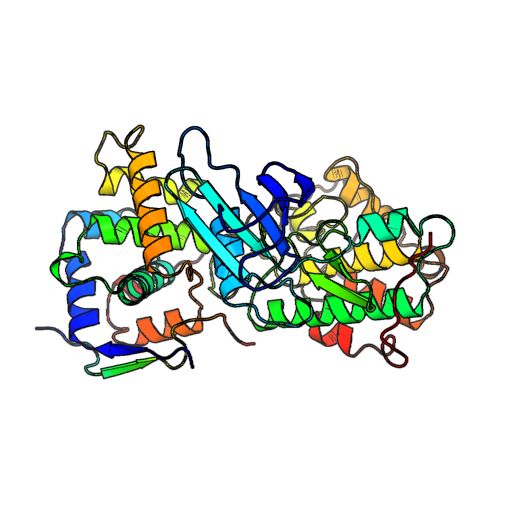GO:0051298 centrosome duplication (P, TAS)
  GO:0051321 meiotic cell cycle (P, TAS)
  GO:0006260 DNA replication (P, TAS)

B-factor: mean 79.79, std 28.56, range [3.0, 189.85]

CATH classification: 3.30.200.20 (+1 more: 1.10.510.10)

Radius of gyration: 23.83 Å; Cα contacts (8 Å, |Δi|>4): 786; chains: 3; bounding box: 58×57×59 Å

Solvent-accessible surface area: 21722 Å² total; per-residue (Å²): 32,168,66,24,131,78,62,95,102,98,23,100,30,136,83,0,17,28,45,53,0,125,35,160,114,119,56,69,53,0,13,0,11,63,14,114,30,69,143,131,36,103,4,4,41,26,67,3,0,15,5,0,0,0,4,70,28,1,109,24,88,10,0,4,58,28,91,66,13,58,43,75,160,119,82,0,0,0,2,14,36,54,12,96,51,26,0,64,135,5,12,85,81,11,38,179,129,19,12,52,59,68,4,4,11,3,0,0,55,11,0,0,60,0,0,11,49,0,20,22,40,42,0,0,0,7,12,0,49,0,87,10,0,39,5,24,58,125,0,9,0,19,0,8,33,0,12,57,0,0,8,42,10,4,40,55,4,15,39,39,57,134,5,6,59,36,88,8,35,0,0,6,8,12,2,15,39,86,152,13,43,39,4,1,1,0,0,2,0,0,1,0,0,1,8,1,8,28,98,146,16,31,1,54,14,124,42,103,89,32,0,6,69,96,0,5,173,16,13,0,26,13,82,88,122,45,11,79,29,3,62,88,27,93,90,63,134,127,92,32,53,182,105,90,119,80,93,41,53,156,26,2,93,69,2,60,133,54,0,59,46,0,0,37,70,0,5,52,5,13,31,143,160,15,20,50,2,144,54,0,38,88,20,63,5,16,146,107,44,92,132,41,103,18,100,126,221,230,110,58,84,33,79,0,72,76,147,37,0,19,16,0,18,131,11,6,111,45,114,59,0,95,82,0,4,208,67,10,114,70,6,96,6,0,0,34,5,0,0,0,0,0,2,0,0,3,48,10,7,148,22,72,157,98,57,39,56,131,61,26,0,0,8,0,0,4,0,0,1,1,1,0,6,15,80,92,133,36,7,93,83,0,6,42,62,29,24,38,213,98,61,174,181,70,37,24,90,0,13,91,57,7,6,92,4,0,47,103,6,75,25,62,0,2,0,6,88,117,0,0,65,49,0,15,61,8,5,87,82,36,92,0,16,131,36,130,12,99,99,41,234,44,213,23,136,130,122,15,100,3,115,35,1,44,10,9,4,65,132

Organism: Homo sapiens (NCBI:txid9606)

Foldseek 3Di:
DVQWDFDAWDDQDQQGTWTWTAGPVGRQTWIKGKGDQDDPVSDDDPLRCQQCVVLVPQDDQQAWHWDDWDDDSNITITITHDFPAFQVVQLVVCLPVADDPLLLLLALLSNLRSLLSQVVQQKDQLEQDRRQWGHHQQQGIHGGRSSLMHRRPDPPDDDDLPGYDLLQAAVCSLLPHDDAGQLSVLSNSLQVSLCRQNSHGQQDADDSVSSVVSLCAAQWDDDCPLAVCSQVTPRHDPPDDTDDHDQVCVSGVVDDPQSSVLSCLSNRNYSVSRDGSVRSSVGPSCVPHDRHGDDDDD/DPDDDDDPVLVVLLVVLCVDPLNVVVVVVCQQCLQQALLLSLQLSVLCVLLPADSVRSYNLSSLLSSLLSCVPPPPPNVVSLSSQCSNPNPVSVPVVVVSVVVSVVSCVSSVVPSDDDPVSSVVSCVVCVVDVRNVRDHDDD/DDDDDPDDDDPPPDDDDDD

InterPro domains:
  IPR000719 Protein kinase domain [PF00069] (4-286)
  IPR000719 Protein kinase domain [PS50011] (4-286)
  IPR000719 Protein kinase domain [SM00220] (4-286)
  IPR008271 Serine/threonine-protein kinase, active site [PS00108] (123-135)
  IPR011009 Protein kinase-like domain superfamily [SSF56112] (1-292)
  IPR017441 Protein kinase, ATP binding site [PS00107] (10-33)
  IPR050108 Cyclin-dependent kinase [PTHR24056] (2-287)